Protein AF-0000000085154106 (afdb_homodimer)

InterPro domains:
  IPR003812 Fido domain [PF02661] (102-189)
  IPR003812 Fido domain [PS51459] (101-234)
  IPR036390 Winged helix DNA-binding domain superfamily [SSF46785] (268-349)
  IPR036597 Fido-like domain superfamily [G3DSA:1.10.3290.10] (14-247)
  IPR036597 Fido-like domain superfamily [SSF140931] (99-238)
  IPR049514 Filamentation induced by cAMP protein Fic-like, C-terminal domain [PF21247] (276-339)

Radius of gyration: 31.14 Å; Cα contacts (8 Å, |Δi|>4): 819; chains: 2; bounding box: 80×88×73 Å

Organism: Desulfotalea psychrophila (strain LSv54 / DSM 12343) (NCBI:txid177439)

Solvent-accessible surface area (backbone atoms only — not comparable to full-atom values): 39366 Å² total; per-residue (Å²): 124,84,74,71,76,68,87,49,65,60,92,44,44,65,46,52,45,42,46,24,51,39,25,16,49,48,19,57,60,45,89,62,56,63,68,56,46,54,46,31,52,72,49,83,40,25,43,55,42,45,41,14,53,37,49,70,72,67,44,81,69,46,60,67,52,48,44,33,47,75,70,65,65,58,77,66,82,75,54,84,53,51,46,41,48,51,26,42,51,55,46,60,72,49,45,88,77,54,52,75,48,36,61,65,48,53,52,49,51,52,46,42,49,69,46,38,69,70,90,63,80,85,66,88,66,85,72,72,67,64,44,69,55,82,55,63,60,48,47,49,48,49,46,49,52,25,52,44,62,68,69,56,78,55,48,56,73,55,47,22,41,50,48,27,51,49,39,53,70,60,47,62,40,66,67,60,32,67,55,50,18,52,51,48,25,35,49,43,34,23,74,75,41,50,68,41,65,70,50,44,56,48,40,57,44,57,77,38,39,69,58,50,51,48,31,46,51,50,14,60,74,69,64,29,43,37,61,32,41,43,52,51,47,51,50,50,40,53,47,51,61,67,52,37,76,80,55,64,68,77,69,65,72,74,75,77,72,79,74,72,76,73,79,76,73,84,70,74,76,83,66,75,78,62,49,70,48,30,52,53,42,49,62,59,40,42,104,44,75,40,37,66,67,57,42,28,60,69,69,71,49,84,52,59,65,57,43,44,59,57,23,46,45,54,22,41,72,71,47,29,31,39,63,73,41,67,92,45,73,81,43,90,79,36,29,33,30,61,28,77,59,22,48,54,47,48,54,57,54,67,73,97,124,83,74,70,78,68,86,48,63,60,92,44,46,65,47,52,45,41,47,25,51,38,27,18,50,48,19,58,57,45,88,61,56,62,70,56,46,54,47,32,54,72,49,83,40,25,43,55,44,45,42,14,53,37,49,70,70,67,44,82,69,47,61,66,53,48,43,33,46,75,70,63,64,58,78,65,81,75,54,87,51,51,46,41,49,52,26,41,51,55,46,61,74,48,46,87,77,56,50,74,49,36,61,65,49,50,52,49,50,52,47,43,48,70,46,39,70,70,90,61,80,86,66,86,67,85,73,70,67,63,42,69,56,80,54,63,59,50,48,49,50,49,45,49,49,25,52,44,61,69,68,56,79,55,48,57,75,56,48,23,43,50,49,27,51,49,39,54,70,60,47,61,40,66,68,60,33,67,55,50,18,53,51,48,24,35,48,43,34,25,73,76,40,51,68,41,65,72,51,45,58,48,42,57,45,57,78,37,39,69,59,51,51,49,30,47,50,51,13,62,74,69,62,30,44,37,60,32,40,43,52,50,47,51,49,50,39,54,46,50,62,68,53,36,76,81,53,64,68,78,68,65,70,74,74,76,70,78,74,71,77,72,80,77,70,83,68,74,74,84,66,77,80,63,50,71,47,30,53,54,42,50,60,57,40,42,103,43,76,39,37,67,68,57,44,28,59,71,69,69,48,85,51,60,66,58,43,45,59,55,24,47,45,52,21,43,73,71,49,27,31,41,62,71,41,68,92,45,74,80,43,90,80,35,28,32,30,60,29,76,60,22,48,52,47,47,54,58,53,69,74,99

Foldseek 3Di:
DLPQPDAFADDDPLLVVLVVLLVVLDVVLPADDLVVLLVCCLPVLVLVLLVLLVVLVVHPQDSVNLVCVVVVNDPDDPPPCVLLSVLSSVCLNCLLVADLLDPVSLVVSVCSNPVSDDPDDPPPDCPVQQFPPPLPVLSSVVNSLSVCLVPDDDDLLQNLLSQLLVLLVSCRHPDCSNSSSQSSSLSSVCVVGVLSSSFSLSNLCVVVVVVQVVLSVVCVVVVHNHSNSSVSSVSSSVRSVLCSVVRPDPDPDPDPDPPDPDDDDPPDLCLPPQDPLQLLLLLQLDPDWAFQVSSCVSSVHDDSVCCVRVYVVSNVVSVQKDWPCPVCVPDNPITIHGDPVSVVSNVVVVVD/DLPQPDAFADDDPLLVVLVVLLVVLDVVLPADDLVVLLVCCLPVLVLVLLVLLVVLVVHPQDSVNLVCVVVVNDDDDDPPCVLLSVLSSVCLNCLLVADLLDPVSLVVSVCSNPVSDDPDPPPPDCPPQQFPPPLPVLVSVVNSLSVCLVPDDDDLLQNLLSQLLVLLVSCRHPDCSNSSSQSSSLSSVCVVGVLSSSFSLSNLCVVVVVVQVVLSVVCVVVVHNHSNSSVSSVSSSVRSVVCSVVRPDPDPDPDPDPPPPDDDDPPDQPLPPQDPLQLLLLLQLDPDWAFQVSSCVSSVHDDSVCCVRVYVVSNVVSVQKDWPCPVCVPDNPITIHGDPVSVVSNVVVVVD

Nearest PDB structures (foldseek):
  4rgl-assembly1_A  TM=6.722E-01  e=2.378E-18  Oleidesulfovibrio alaskensis G20
  5jj7-assembly1_A  TM=6.819E-01  e=3.120E-04  Caenorhabditis elegans
  5jj6-assembly2_A  TM=6.959E-01  e=4.060E-04  Caenorhabditis elegans
  7znq-assembly1_y  TM=1.632E-01  e=3.415E+00  Stutzerimonas stutzeri ATCC 14405 = CCUG 16156
  4rgl-assembly1_A  TM=6.723E-01  e=1.417E-18  Oleidesulfovibrio alaskensis G20

Secondary structure (DSSP, 8-state):
------------HHHHHHHHHHHHHHHHH-PPPHHHHHHHHHTTTHHHHHHHHHHHTT----HHHHHHHHTT---SS--TTHHHHHHHHHHHHTGGGS-TT-HHHHHHHHHHHH----------S-------S-HHHHHHHHHHHHHHHHH--S-HHHHHHHHHHHHHHH--SSS-HHHHHHHHHHHHHHHH-GGGGG--HHHHHHHTHHHHHHHHHHHHHHT--HHHHHHHHHHHHHHHHHHGGGT------------------------TT--HHHHHHHHHHTTS-EEHHHHHHHHT---HHHIIIIIIHHHHHTTSEEES-TTSTT-TT-EEEE-HHHHHHHHHHHH-/------------HHHHHHHHHHHHHHHHH-PPPHHHHHHHHHTTTHHHHHHHHHHHTT----HHHHHHHHTT---SS--TTHHHHHHHHHHHHTGGGS-TT-HHHHHHHHHHHH----------S-------S-HHHHHHHHHHHHHHHHH--S-HHHHHHHHHHHHHHH--SSS-HHHHHHHHHHHHHHHH-GGGGG--HHHHHHHTHHHHHHHHHHHHHHT--HHHHHHHHHHHHHHHHHHGGGT----------------------S-TT--HHHHHHHHHHTTS-B-HHHHHHHHT---HHHIIIIIIHHHHHTTSEEES-TTSTT-TT--EEE-HHHHHHHHHHHH-

Sequence (704 aa):
MATVYSPSFEYSSVIIDLIASISEQIGLMGEIPESVVVDEIKTANRDRLVHSYLSVEKNSLTLEQVGAILEGNYISELPEGVKTLCSTVNMYDSFLGLSPSSQNDLLFVHNQLMQGRVPDKLTEGSTMMDISSPIDEVFASLRSLLLWLKGVDIHPLLASCLIHYELLCLKAFRKGNHNIAQLWQILILSKWRKTFALLPLSALLLDAESEYDERFWQAVNSGRATVFIEFILRTLLVGLKSIAPFFELPAPEPVPAVAEAEPSSPRAPVLSQIGEQVKILVRAVATDTSPSLELMKRLGLKHRPTFLYNYLRPALEAGVVEMIFPQTPRSRNQKYRLTASGRDLLEQMSVIMATVYSPSFEYSSVIIDLIASISEQIGLMGEIPESVVVDEIKTANRDRLVHSYLSVEKNSLTLEQVGAILEGNYISELPEGVKTLCSTVNMYDSFLGLSPSSQNDLLFVHNQLMQGRVPDKLTEGSTMMDISSPIDEVFASLRSLLLWLKGVDIHPLLASCLIHYELLCLKAFRKGNHNIAQLWQILILSKWRKTFALLPLSALLLDAESEYDERFWQAVNSGRATVFIEFILRTLLVGLKSIAPFFELPAPEPVPAVAEAEPSSPRAPVLSQIGEQVKILVRAVATDTSPSLELMKRLGLKHRPTFLYNYLRPALEAGVVEMIFPQTPRSRNQKYRLTASGRDLLEQMSVI

pLDDT: mean 78.11, std 20.2, range [24.61, 98.69]

Structure (mmCIF, N/CA/C/O backbone):
data_AF-0000000085154106-model_v1
#
loop_
_entity.id
_entity.type
_entity.pdbx_description
1 polymer 'Fido domain-containing protein'
#
loop_
_atom_site.group_PDB
_atom_site.id
_atom_site.type_symbol
_atom_site.label_atom_id
_atom_site.label_alt_id
_atom_site.label_comp_id
_atom_site.label_asym_id
_atom_site.label_entity_id
_atom_site.label_seq_id
_atom_site.pdbx_PDB_ins_code
_atom_site.Cartn_x
_atom_site.Cartn_y
_atom_site.Cartn_z
_atom_site.occupancy
_atom_site.B_iso_or_equiv
_atom_site.auth_seq_id
_atom_site.auth_comp_id
_atom_site.auth_asym_id
_atom_site.auth_atom_id
_atom_site.pdbx_PDB_model_num
ATOM 1 N N . MET A 1 1 ? -29.5 -16.484 -16.859 1 24.61 1 MET A N 1
ATOM 2 C CA . MET A 1 1 ? -28.938 -15.297 -16.219 1 24.61 1 MET A CA 1
ATOM 3 C C . MET A 1 1 ? -27.453 -15.492 -15.93 1 24.61 1 MET A C 1
ATOM 5 O O . MET A 1 1 ? -27.078 -16.453 -15.25 1 24.61 1 MET A O 1
ATOM 9 N N . ALA A 1 2 ? -26.594 -15.266 -16.766 1 34.31 2 ALA A N 1
ATOM 10 C CA . ALA A 1 2 ? -25.156 -15.516 -16.641 1 34.31 2 ALA A CA 1
ATOM 11 C C . ALA A 1 2 ? -24.641 -15.109 -15.266 1 34.31 2 ALA A C 1
ATOM 13 O O . ALA A 1 2 ? -24.859 -13.977 -14.828 1 34.31 2 ALA A O 1
ATOM 14 N N . THR A 1 3 ? -24.766 -15.906 -14.266 1 43.22 3 THR A N 1
ATOM 15 C CA . THR A 1 3 ? -24.438 -15.727 -12.859 1 43.22 3 THR A CA 1
ATOM 16 C C . THR A 1 3 ? -23.109 -14.969 -12.703 1 43.22 3 THR A C 1
ATOM 18 O O . THR A 1 3 ? -22.078 -15.422 -13.18 1 43.22 3 THR A O 1
ATOM 21 N N . VAL A 1 4 ? -23.266 -13.672 -12.789 1 48.91 4 VAL A N 1
ATOM 22 C CA . VAL A 1 4 ? -22.141 -12.75 -12.586 1 48.91 4 VAL A CA 1
ATOM 23 C C . VAL A 1 4 ? -21.297 -13.219 -11.406 1 48.91 4 VAL A C 1
ATOM 25 O O . VAL A 1 4 ? -21.812 -13.391 -10.297 1 48.91 4 VAL A O 1
ATOM 28 N N . TYR A 1 5 ? -20.281 -14.008 -11.789 1 58.31 5 TYR A N 1
ATOM 29 C CA . TYR A 1 5 ? -19.328 -14.406 -10.758 1 58.31 5 TYR A CA 1
ATOM 30 C C . TYR A 1 5 ? -18.984 -13.234 -9.852 1 58.31 5 TYR A C 1
ATOM 32 O O . TYR A 1 5 ? -18.703 -12.133 -10.328 1 58.31 5 TYR A O 1
ATOM 40 N N . SER A 1 6 ? -19.656 -13.25 -8.602 1 63.22 6 SER A N 1
ATOM 41 C CA . SER A 1 6 ? -19.234 -12.211 -7.66 1 63.22 6 SER A CA 1
ATOM 42 C C . SER A 1 6 ? -18.453 -12.805 -6.492 1 63.22 6 SER A C 1
ATOM 44 O O . SER A 1 6 ? -19.031 -13.438 -5.609 1 63.22 6 SER A O 1
ATOM 46 N N . PRO A 1 7 ? -17.062 -12.922 -6.711 1 65.12 7 PRO A N 1
ATOM 47 C CA . PRO A 1 7 ? -16.297 -13.461 -5.586 1 65.12 7 PRO A CA 1
ATOM 48 C C . PRO A 1 7 ? -16.641 -12.789 -4.262 1 65.12 7 PRO A C 1
ATOM 50 O O . PRO A 1 7 ? -16.938 -11.594 -4.234 1 65.12 7 PRO A O 1
ATOM 53 N N . SER A 1 8 ? -16.828 -13.711 -3.26 1 84.25 8 SER A N 1
ATOM 54 C CA . SER A 1 8 ? -17.266 -13.227 -1.955 1 84.25 8 SER A CA 1
ATOM 55 C C . SER A 1 8 ? -16.094 -13.125 -0.98 1 84.25 8 SER A C 1
ATOM 57 O O . SER A 1 8 ? -15.5 -14.141 -0.611 1 84.25 8 SER A O 1
ATOM 59 N N . PHE A 1 9 ? -15.695 -11.93 -0.743 1 89.88 9 PHE A N 1
ATOM 60 C CA . PHE A 1 9 ? -14.742 -11.68 0.329 1 89.88 9 PHE A CA 1
ATOM 61 C C . PHE A 1 9 ? -15.094 -10.398 1.08 1 89.88 9 PHE A C 1
ATOM 63 O O . PHE A 1 9 ? -15.945 -9.633 0.638 1 89.88 9 PHE A O 1
ATOM 70 N N . GLU A 1 10 ? -14.562 -10.367 2.311 1 90.62 10 GLU A N 1
ATOM 71 C CA . GLU A 1 10 ? -14.711 -9.156 3.111 1 90.62 10 GLU A CA 1
ATOM 72 C C . GLU A 1 10 ? -13.359 -8.516 3.393 1 90.62 10 GLU A C 1
ATOM 74 O O . GLU A 1 10 ? -12.391 -9.203 3.705 1 90.62 10 GLU A O 1
ATOM 79 N N . TYR A 1 11 ? -13.438 -7.23 3.184 1 90.12 11 TYR A N 1
ATOM 80 C CA . TYR A 1 11 ? -12.227 -6.508 3.562 1 90.12 11 TYR A CA 1
ATOM 81 C C . TYR A 1 11 ? -11.953 -6.645 5.055 1 90.12 11 TYR A C 1
ATOM 83 O O . TYR A 1 11 ? -12.891 -6.723 5.859 1 90.12 11 TYR A O 1
ATOM 91 N N . SER A 1 12 ? -10.688 -6.734 5.395 1 90.62 12 SER A N 1
ATOM 92 C CA . SER A 1 12 ? -10.242 -6.75 6.785 1 90.62 12 SER A CA 1
ATOM 93 C C . SER A 1 12 ? -9.039 -5.848 6.996 1 90.62 12 SER A C 1
ATOM 95 O O . SER A 1 12 ? -8.367 -5.457 6.031 1 90.62 12 SER A O 1
ATOM 97 N N . SER A 1 13 ? -8.805 -5.496 8.258 1 91.69 13 SER A N 1
ATOM 98 C CA . SER A 1 13 ? -7.629 -4.691 8.57 1 91.69 13 SER A CA 1
ATOM 99 C C . SER A 1 13 ? -6.344 -5.406 8.172 1 91.69 13 SER A C 1
ATOM 101 O O . SER A 1 13 ? -5.387 -4.77 7.73 1 91.69 13 SER A O 1
ATOM 103 N N . VAL A 1 14 ? -6.426 -6.703 8.312 1 95.31 14 VAL A N 1
ATOM 104 C CA . VAL A 1 14 ? -5.258 -7.5 7.957 1 95.31 14 VAL A CA 1
ATOM 105 C C . VAL A 1 14 ? -4.988 -7.383 6.457 1 95.31 14 VAL A C 1
ATOM 107 O O . VAL A 1 14 ? -3.848 -7.176 6.039 1 95.31 14 VAL A O 1
ATOM 110 N N . ILE A 1 15 ? -6.031 -7.504 5.656 1 96.69 15 ILE A N 1
ATOM 111 C CA . ILE A 1 15 ? -5.914 -7.414 4.203 1 96.69 15 ILE A CA 1
ATOM 112 C C . ILE A 1 15 ? -5.359 -6.047 3.816 1 96.69 15 ILE A C 1
ATOM 114 O O . ILE A 1 15 ? -4.438 -5.949 3.004 1 96.69 15 ILE A O 1
ATOM 118 N N . ILE A 1 16 ? -5.863 -5.02 4.434 1 95.56 16 ILE A N 1
ATOM 119 C CA . ILE A 1 16 ? -5.457 -3.654 4.109 1 95.56 16 ILE A CA 1
ATOM 120 C C . ILE A 1 16 ? -3.996 -3.445 4.508 1 95.56 16 ILE A C 1
ATOM 122 O O . ILE A 1 16 ? -3.215 -2.879 3.74 1 95.56 16 ILE A O 1
ATOM 126 N N . ASP A 1 17 ? -3.615 -3.895 5.66 1 96.19 17 ASP A N 1
ATOM 127 C CA . ASP A 1 17 ? -2.242 -3.766 6.137 1 96.19 17 ASP A CA 1
ATOM 128 C C . ASP A 1 17 ? -1.27 -4.508 5.223 1 96.19 17 ASP A C 1
ATOM 130 O O . ASP A 1 17 ? -0.165 -4.027 4.961 1 96.19 17 ASP A O 1
ATOM 134 N N . LEU A 1 18 ? -1.695 -5.637 4.781 1 97.88 18 LEU A N 1
ATOM 135 C CA . LEU A 1 18 ? -0.836 -6.441 3.92 1 97.88 18 LEU A CA 1
ATOM 136 C C . LEU A 1 18 ? -0.692 -5.805 2.543 1 97.88 18 LEU A C 1
ATOM 138 O O . LEU A 1 18 ? 0.4 -5.789 1.973 1 97.88 18 LEU A O 1
ATOM 142 N N . ILE A 1 19 ? -1.797 -5.32 2.008 1 97.69 19 ILE A N 1
ATOM 143 C CA . ILE A 1 19 ? -1.731 -4.621 0.727 1 97.69 19 ILE A CA 1
ATOM 144 C C . ILE A 1 19 ? -0.779 -3.434 0.834 1 97.69 19 ILE A C 1
ATOM 146 O O . ILE A 1 19 ? 0.043 -3.207 -0.057 1 97.69 19 ILE A O 1
ATOM 150 N N . ALA A 1 20 ? -0.911 -2.693 1.938 1 96.56 20 ALA A N 1
ATOM 151 C CA . ALA A 1 20 ? -0.025 -1.557 2.176 1 96.56 20 ALA A CA 1
ATOM 152 C C . ALA A 1 20 ? 1.429 -2.008 2.285 1 96.56 20 ALA A C 1
ATOM 154 O O . ALA A 1 20 ? 2.318 -1.408 1.679 1 96.56 20 ALA A O 1
ATOM 155 N N . SER A 1 21 ? 1.7 -3.037 3.006 1 96.62 21 SER A N 1
ATOM 156 C CA . SER A 1 21 ? 3.053 -3.537 3.227 1 96.62 21 SER A CA 1
ATOM 157 C C . SER A 1 21 ? 3.666 -4.059 1.932 1 96.62 21 SER A C 1
ATOM 159 O O . SER A 1 21 ? 4.852 -3.84 1.666 1 96.62 21 SER A O 1
ATOM 161 N N . ILE A 1 22 ? 2.895 -4.777 1.19 1 97.62 22 ILE A N 1
ATOM 162 C CA . ILE A 1 22 ? 3.359 -5.293 -0.093 1 97.62 22 ILE A CA 1
ATOM 163 C C . ILE A 1 22 ? 3.709 -4.133 -1.021 1 97.62 22 ILE A C 1
ATOM 165 O O . ILE A 1 22 ? 4.77 -4.133 -1.649 1 97.62 22 ILE A O 1
ATOM 169 N N . SER A 1 23 ? 2.803 -3.193 -1.068 1 96.06 23 SER A N 1
ATOM 170 C CA . SER A 1 23 ? 3.035 -2.029 -1.916 1 96.06 23 SER A CA 1
ATOM 171 C C . SER A 1 23 ? 4.277 -1.263 -1.476 1 96.06 23 SER A C 1
ATOM 173 O O . SER A 1 23 ? 5.043 -0.776 -2.311 1 96.06 23 SER A O 1
ATOM 175 N N . GLU A 1 24 ? 4.422 -1.124 -0.18 1 94.25 24 GLU A N 1
ATOM 176 C CA . GLU A 1 24 ? 5.625 -0.482 0.342 1 94.25 24 GLU A CA 1
ATOM 177 C C . GLU A 1 24 ? 6.879 -1.238 -0.081 1 94.25 24 GLU A C 1
ATOM 179 O O . GLU A 1 24 ? 7.883 -0.626 -0.457 1 94.25 24 GLU A O 1
ATOM 184 N N . GLN A 1 25 ? 6.855 -2.543 -0.013 1 94.19 25 GLN A N 1
ATOM 185 C CA . GLN A 1 25 ? 7.988 -3.371 -0.415 1 94.19 25 GLN A CA 1
ATOM 186 C C . GLN A 1 25 ? 8.305 -3.193 -1.897 1 94.19 25 GLN A C 1
ATOM 188 O O . GLN A 1 25 ? 9.469 -3.16 -2.291 1 94.19 25 GLN A O 1
ATOM 193 N N . ILE A 1 26 ? 7.293 -3.146 -2.713 1 93.38 26 ILE A N 1
ATOM 194 C CA . ILE A 1 26 ? 7.461 -2.895 -4.141 1 93.38 26 ILE A CA 1
ATOM 195 C C . ILE A 1 26 ? 8.172 -1.561 -4.348 1 93.38 26 ILE A C 1
ATOM 197 O O . ILE A 1 26 ? 9.102 -1.462 -5.156 1 93.38 26 ILE A O 1
ATOM 201 N N . GLY A 1 27 ? 7.715 -0.567 -3.604 1 89.56 27 GLY A N 1
ATOM 202 C CA . GLY A 1 27 ? 8.359 0.732 -3.676 1 89.56 27 GLY A CA 1
ATOM 203 C C . GLY A 1 27 ? 9.828 0.69 -3.285 1 89.56 27 GLY A C 1
ATOM 204 O O . GLY A 1 27 ? 10.672 1.273 -3.965 1 89.56 27 GLY A O 1
ATOM 205 N N . LEU A 1 28 ? 10.102 0.062 -2.254 1 87.12 28 LEU A N 1
ATOM 206 C CA . LEU A 1 28 ? 11.469 -0.072 -1.758 1 87.12 28 LEU A CA 1
ATOM 207 C C . LEU A 1 28 ? 12.367 -0.729 -2.803 1 87.12 28 LEU A C 1
ATOM 209 O O . LEU A 1 28 ? 13.539 -0.374 -2.934 1 87.12 28 LEU A O 1
ATOM 213 N N . MET A 1 29 ? 11.797 -1.697 -3.512 1 86 29 MET A N 1
ATOM 214 C CA . MET A 1 29 ? 12.547 -2.428 -4.527 1 86 29 MET A CA 1
ATOM 215 C C . MET A 1 29 ? 12.719 -1.586 -5.789 1 86 29 MET A C 1
ATOM 217 O O . MET A 1 29 ? 13.664 -1.788 -6.551 1 86 29 MET A O 1
ATOM 221 N N . GLY A 1 30 ? 11.82 -0.683 -5.977 1 81.12 30 GLY A N 1
ATOM 222 C CA . GLY A 1 30 ? 11.875 0.155 -7.164 1 81.12 30 GLY A CA 1
ATOM 223 C C . GLY A 1 30 ? 11.312 -0.521 -8.398 1 81.12 30 GLY A C 1
ATOM 224 O O . GLY A 1 30 ? 11.031 -1.721 -8.383 1 81.12 30 GLY A O 1
ATOM 225 N N . GLU A 1 31 ? 11.211 0.237 -9.43 1 78.19 31 GLU A N 1
ATOM 226 C CA . GLU A 1 31 ? 10.688 -0.307 -10.68 1 78.19 31 GLU A CA 1
ATOM 227 C C . GLU A 1 31 ? 11.766 -1.077 -11.438 1 78.19 31 GLU A C 1
ATOM 229 O O . GLU A 1 31 ? 12.859 -0.558 -11.68 1 78.19 31 GLU A O 1
ATOM 234 N N . ILE A 1 32 ? 11.453 -2.285 -11.688 1 79.62 32 ILE A N 1
ATOM 235 C CA . ILE A 1 32 ? 12.375 -3.117 -12.453 1 79.62 32 ILE A CA 1
ATOM 236 C C . ILE A 1 32 ? 11.93 -3.174 -13.914 1 79.62 32 ILE A C 1
ATOM 238 O O . ILE A 1 32 ? 10.781 -3.529 -14.211 1 79.62 32 ILE A O 1
ATOM 242 N N . PRO A 1 33 ? 12.844 -2.846 -14.781 1 82 33 PRO A N 1
ATOM 243 C CA . PRO A 1 33 ? 12.469 -2.893 -16.188 1 82 33 PRO A CA 1
ATOM 244 C C . PRO A 1 33 ? 12.133 -4.305 -16.672 1 82 33 PRO A C 1
ATOM 246 O O . PRO A 1 33 ? 12.688 -5.281 -16.156 1 82 33 PRO A O 1
ATOM 249 N N . GLU A 1 34 ? 11.289 -4.348 -17.609 1 86.25 34 GLU A N 1
ATOM 250 C CA . GLU A 1 34 ? 10.836 -5.625 -18.156 1 86.25 34 GLU A CA 1
ATOM 251 C C . GLU A 1 34 ? 12.008 -6.43 -18.719 1 86.25 34 GLU A C 1
ATOM 253 O O . GLU A 1 34 ? 12.047 -7.656 -18.594 1 86.25 34 GLU A O 1
ATOM 258 N N . SER A 1 35 ? 12.867 -5.727 -19.344 1 83.88 35 SER A N 1
ATOM 259 C CA . SER A 1 35 ? 14.008 -6.406 -19.938 1 83.88 35 SER A CA 1
ATOM 260 C C . SER A 1 35 ? 14.844 -7.129 -18.891 1 83.88 35 SER A C 1
ATOM 262 O O . SER A 1 35 ? 15.336 -8.234 -19.125 1 83.88 35 SER A O 1
ATOM 264 N N . VAL A 1 36 ? 14.953 -6.539 -17.812 1 82.5 36 VAL A N 1
ATOM 265 C CA . VAL A 1 36 ? 15.711 -7.141 -16.719 1 82.5 36 VAL A CA 1
ATOM 266 C C . VAL A 1 36 ? 14.961 -8.352 -16.188 1 82.5 36 VAL A C 1
ATOM 268 O O . VAL A 1 36 ? 15.562 -9.391 -15.906 1 82.5 36 VAL A O 1
ATOM 271 N N . VAL A 1 37 ? 13.703 -8.211 -16.078 1 87.31 37 VAL A N 1
ATOM 272 C CA . VAL A 1 37 ? 12.875 -9.305 -15.57 1 87.31 37 VAL A CA 1
ATOM 273 C C . VAL A 1 37 ? 12.945 -10.492 -16.516 1 87.31 37 VAL A C 1
ATOM 275 O O . VAL A 1 37 ? 13.086 -11.641 -16.078 1 87.31 37 VAL A O 1
ATOM 278 N N . VAL A 1 38 ? 12.82 -10.188 -17.797 1 85.19 38 VAL A N 1
ATOM 279 C CA . VAL A 1 38 ? 12.891 -11.242 -18.797 1 85.19 38 VAL A CA 1
ATOM 280 C C . VAL A 1 38 ? 14.234 -11.961 -18.703 1 85.19 38 VAL A C 1
ATOM 282 O O . VAL A 1 38 ? 14.297 -13.188 -18.766 1 85.19 38 VAL A O 1
ATOM 285 N N . ASP A 1 39 ? 15.234 -11.203 -18.516 1 83.88 39 ASP A N 1
ATOM 286 C CA . ASP A 1 39 ? 16.578 -11.773 -18.406 1 83.88 39 ASP A CA 1
ATOM 287 C C . ASP A 1 39 ? 16.703 -12.625 -17.156 1 83.88 39 ASP A C 1
ATOM 289 O O . ASP A 1 39 ? 17.328 -13.695 -17.188 1 83.88 39 ASP A O 1
ATOM 293 N N . GLU A 1 40 ? 16.156 -12.164 -16.125 1 83.88 40 GLU A N 1
ATOM 294 C CA . GLU A 1 40 ? 16.25 -12.891 -14.867 1 83.88 40 GLU A CA 1
ATOM 295 C C . GLU A 1 40 ? 15.477 -14.203 -14.938 1 83.88 40 GLU A C 1
ATOM 297 O O . GLU A 1 40 ? 15.914 -15.211 -14.375 1 83.88 40 GLU A O 1
ATOM 302 N N . ILE A 1 41 ? 14.359 -14.164 -15.578 1 86.06 41 ILE A N 1
ATOM 303 C CA . ILE A 1 41 ? 13.539 -15.359 -15.727 1 86.06 41 ILE A CA 1
ATOM 304 C C . ILE A 1 41 ? 14.305 -16.422 -16.531 1 86.06 41 ILE A C 1
ATOM 306 O O . ILE A 1 41 ? 14.195 -17.609 -16.25 1 86.06 41 ILE A O 1
ATOM 310 N N . LYS A 1 42 ? 15.156 -15.898 -17.406 1 82.38 42 LYS A N 1
ATOM 311 C CA . LYS A 1 42 ? 15.82 -16.797 -18.344 1 82.38 42 LYS A CA 1
ATOM 312 C C . LYS A 1 42 ? 17.203 -17.188 -17.828 1 82.38 42 LYS A C 1
ATOM 314 O O . LYS A 1 42 ? 17.828 -18.125 -18.344 1 82.38 42 LYS A O 1
ATOM 319 N N . THR A 1 43 ? 17.641 -16.531 -16.797 1 82 43 THR A N 1
ATOM 320 C CA . THR A 1 43 ? 19.016 -16.75 -16.406 1 82 43 THR A CA 1
ATOM 321 C C . THR A 1 43 ? 19.109 -17.062 -14.914 1 82 43 THR A C 1
ATOM 323 O O . THR A 1 43 ? 18.922 -18.203 -14.5 1 82 43 THR A O 1
ATOM 326 N N . ALA A 1 44 ? 19.219 -15.945 -14.086 1 69.38 44 ALA A N 1
ATOM 327 C CA . ALA A 1 44 ? 19.562 -16.094 -12.68 1 69.38 44 ALA A CA 1
ATOM 328 C C . ALA A 1 44 ? 18.422 -16.734 -11.898 1 69.38 44 ALA A C 1
ATOM 330 O O . ALA A 1 44 ? 18.656 -17.531 -10.984 1 69.38 44 ALA A O 1
ATOM 331 N N . ASN A 1 45 ? 17.297 -16.453 -12.359 1 81.25 45 ASN A N 1
ATOM 332 C CA . ASN A 1 45 ? 16.156 -16.906 -11.57 1 81.25 45 ASN A CA 1
ATOM 333 C C . ASN A 1 45 ? 15.492 -18.125 -12.219 1 81.25 45 ASN A C 1
ATOM 335 O O . ASN A 1 45 ? 14.555 -18.688 -11.656 1 81.25 45 ASN A O 1
ATOM 339 N N . ARG A 1 46 ? 15.945 -18.484 -13.312 1 83.06 46 ARG A N 1
ATOM 340 C CA . ARG A 1 46 ? 15.32 -19.531 -14.109 1 83.06 46 ARG A CA 1
ATOM 341 C C . ARG A 1 46 ? 15.227 -20.828 -13.312 1 83.06 46 ARG A C 1
ATOM 343 O O . ARG A 1 46 ? 14.148 -21.422 -13.195 1 83.06 46 ARG A O 1
ATOM 350 N N . ASP A 1 47 ? 16.359 -21.25 -12.75 1 83.94 47 ASP A N 1
ATOM 351 C CA . ASP A 1 47 ? 16.406 -22.531 -12.07 1 83.94 47 ASP A CA 1
ATOM 352 C C . ASP A 1 47 ? 15.477 -22.547 -10.852 1 83.94 47 ASP A C 1
ATOM 354 O O . ASP A 1 47 ? 14.797 -23.547 -10.602 1 83.94 47 ASP A O 1
ATOM 358 N N . ARG A 1 48 ? 15.477 -21.469 -10.234 1 85.94 48 ARG A N 1
ATOM 359 C CA . ARG A 1 48 ? 14.648 -21.359 -9.031 1 85.94 48 ARG A CA 1
ATOM 360 C C . ARG A 1 48 ? 13.164 -21.391 -9.383 1 85.94 48 ARG A C 1
ATOM 362 O O . ARG A 1 48 ? 12.375 -22.047 -8.695 1 85.94 48 ARG A O 1
ATOM 369 N N . LEU A 1 49 ? 12.789 -20.672 -10.359 1 89.06 49 LEU A N 1
ATOM 370 C CA . LEU A 1 49 ? 11.391 -20.625 -10.789 1 89.06 49 LEU A CA 1
ATOM 371 C C . LEU A 1 49 ? 10.93 -22 -11.281 1 89.06 49 LEU A C 1
ATOM 373 O O . LEU A 1 49 ? 9.852 -22.453 -10.922 1 89.06 49 LEU A O 1
ATOM 377 N N . VAL A 1 50 ? 11.766 -22.578 -12.07 1 88.44 50 VAL A N 1
ATOM 378 C CA . VAL A 1 50 ? 11.438 -23.891 -12.625 1 88.44 50 VAL A CA 1
ATOM 379 C C . VAL A 1 50 ? 11.344 -24.922 -11.5 1 88.44 50 VAL A C 1
ATOM 381 O O . VAL A 1 50 ? 10.398 -25.703 -11.453 1 88.44 50 VAL A O 1
ATOM 384 N N . HIS A 1 51 ? 12.305 -24.922 -10.664 1 87.56 51 HIS A N 1
ATOM 385 C CA . HIS A 1 51 ? 12.297 -25.844 -9.523 1 87.56 51 HIS A CA 1
ATOM 386 C C . HIS A 1 51 ? 11.07 -25.609 -8.648 1 87.56 51 HIS A C 1
ATOM 388 O O . HIS A 1 51 ? 10.477 -26.562 -8.141 1 87.56 51 HIS A O 1
ATOM 394 N N . SER A 1 52 ? 10.773 -24.375 -8.422 1 87 52 SER A N 1
ATOM 395 C CA . SER A 1 52 ? 9.586 -24.031 -7.645 1 87 52 SER A CA 1
ATOM 396 C C . SER A 1 52 ? 8.336 -24.656 -8.242 1 87 52 SER A C 1
ATOM 398 O O . SER A 1 52 ? 7.531 -25.25 -7.523 1 87 52 SER A O 1
ATOM 400 N N . TYR A 1 53 ? 8.219 -24.531 -9.477 1 86.75 53 TYR A N 1
ATOM 401 C CA . TYR A 1 53 ? 7.066 -25.109 -10.148 1 86.75 53 TYR A CA 1
ATOM 402 C C . TYR A 1 53 ? 7.062 -26.625 -10.008 1 86.75 53 TYR A C 1
ATOM 404 O O . TYR A 1 53 ? 6.02 -27.234 -9.734 1 86.75 53 TYR A O 1
ATOM 412 N N . LEU A 1 54 ? 8.195 -27.234 -10.227 1 85.12 54 LEU A N 1
ATOM 413 C CA . LEU A 1 54 ? 8.312 -28.688 -10.203 1 85.12 54 LEU A CA 1
ATOM 414 C C . LEU A 1 54 ? 8.023 -29.234 -8.812 1 85.12 54 LEU A C 1
ATOM 416 O O . LEU A 1 54 ? 7.562 -30.359 -8.672 1 85.12 54 LEU A O 1
ATOM 420 N N . SER A 1 55 ? 8.25 -28.453 -7.863 1 79.44 55 SER A N 1
ATOM 421 C CA . SER A 1 55 ? 8.039 -28.891 -6.488 1 79.44 55 SER A CA 1
ATOM 422 C C . SER A 1 55 ? 6.559 -29.156 -6.215 1 79.44 55 SER A C 1
ATOM 424 O O . SER A 1 55 ? 6.215 -30.047 -5.438 1 79.44 55 SER A O 1
ATOM 426 N N . VAL A 1 56 ? 5.758 -28.438 -6.812 1 80.62 56 VAL A N 1
ATOM 427 C CA . VAL A 1 56 ? 4.32 -28.609 -6.625 1 80.62 56 VAL A CA 1
ATOM 428 C C . VAL A 1 56 ? 3.865 -29.922 -7.254 1 80.62 56 VAL A C 1
ATOM 430 O O . VAL A 1 56 ? 2.928 -30.547 -6.77 1 80.62 56 VAL A O 1
ATOM 433 N N . GLU A 1 57 ? 4.539 -30.312 -8.312 1 75.62 57 GLU A N 1
ATOM 434 C CA . GLU A 1 57 ? 4.207 -31.547 -9.008 1 75.62 57 GLU A CA 1
ATOM 435 C C . GLU A 1 57 ? 4.848 -32.75 -8.32 1 75.62 57 GLU A C 1
ATOM 437 O O . GLU A 1 57 ? 4.688 -33.875 -8.773 1 75.62 57 GLU A O 1
ATOM 442 N N . LYS A 1 58 ? 5.473 -32.469 -7.18 1 72.94 58 LYS A N 1
ATOM 443 C CA . LYS A 1 58 ? 6.156 -33.5 -6.41 1 72.94 58 LYS A CA 1
ATOM 444 C C . LYS A 1 58 ? 7.238 -34.188 -7.246 1 72.94 58 LYS A C 1
ATOM 446 O O . LYS A 1 58 ? 7.355 -35.406 -7.234 1 72.94 58 LYS A O 1
ATOM 451 N N . ASN A 1 59 ? 7.793 -33.312 -8.133 1 76 59 ASN A N 1
ATOM 452 C CA . ASN A 1 59 ? 8.961 -33.75 -8.875 1 76 59 ASN A CA 1
ATOM 453 C C . ASN A 1 59 ? 10.188 -33.875 -7.977 1 76 59 ASN A C 1
ATOM 455 O O . ASN A 1 59 ? 10.391 -33.031 -7.09 1 76 59 ASN A O 1
ATOM 459 N N . SER A 1 60 ? 10.93 -34.938 -8.188 1 76.38 60 SER A N 1
ATOM 460 C CA . SER A 1 60 ? 12.008 -35.25 -7.277 1 76.38 60 SER A CA 1
ATOM 461 C C . SER A 1 60 ? 13.305 -34.562 -7.664 1 76.38 60 SER A C 1
ATOM 463 O O . SER A 1 60 ? 14.312 -34.688 -6.969 1 76.38 60 SER A O 1
ATOM 465 N N . LEU A 1 61 ? 13.258 -33.844 -8.703 1 81.44 61 LEU A N 1
ATOM 466 C CA . LEU A 1 61 ? 14.484 -33.188 -9.133 1 81.44 61 LEU A CA 1
ATOM 467 C C . LEU A 1 61 ? 14.898 -32.094 -8.148 1 81.44 61 LEU A C 1
ATOM 469 O O . LEU A 1 61 ? 14.062 -31.297 -7.723 1 81.44 61 LEU A O 1
ATOM 473 N N . THR A 1 62 ? 16.141 -32.062 -7.711 1 83 62 THR A N 1
ATOM 474 C CA . THR A 1 62 ? 16.688 -31.016 -6.844 1 83 62 THR A CA 1
ATOM 475 C C . THR A 1 62 ? 17.031 -29.766 -7.645 1 83 62 THR A C 1
ATOM 477 O O . THR A 1 62 ? 17.062 -29.797 -8.875 1 83 62 THR A O 1
ATOM 480 N N . LEU A 1 63 ? 17.188 -28.719 -6.977 1 85.56 63 LEU A N 1
ATOM 481 C CA . LEU A 1 63 ? 17.562 -27.469 -7.625 1 85.56 63 LEU A CA 1
ATOM 482 C C . LEU A 1 63 ? 18.859 -27.625 -8.414 1 85.56 63 LEU A C 1
ATOM 484 O O . LEU A 1 63 ? 19 -27.078 -9.508 1 85.56 63 LEU A O 1
ATOM 488 N N . GLU A 1 64 ? 19.766 -28.375 -7.855 1 81.44 64 GLU A N 1
ATOM 489 C CA . GLU A 1 64 ? 21.031 -28.625 -8.516 1 81.44 64 GLU A CA 1
ATOM 490 C C . GLU A 1 64 ? 20.844 -29.406 -9.805 1 81.44 64 GLU A C 1
ATOM 492 O O . GLU A 1 64 ? 21.5 -29.125 -10.812 1 81.44 64 GLU A O 1
ATOM 497 N N . GLN A 1 65 ? 20 -30.375 -9.734 1 82.31 65 GLN A N 1
ATOM 498 C CA . GLN A 1 65 ? 19.719 -31.172 -10.914 1 82.31 65 GLN A CA 1
ATOM 499 C C . GLN A 1 65 ? 19.062 -30.344 -12.008 1 82.31 65 GLN A C 1
ATOM 501 O O . GLN A 1 65 ? 19.375 -30.5 -13.195 1 82.31 65 GLN A O 1
ATOM 506 N N . VAL A 1 66 ? 18.141 -29.5 -11.602 1 85.69 66 VAL A N 1
ATOM 507 C CA . VAL A 1 66 ? 17.469 -28.609 -12.547 1 85.69 66 VAL A CA 1
ATOM 508 C C . VAL A 1 66 ? 18.5 -27.734 -13.258 1 85.69 66 VAL A C 1
ATOM 510 O O . VAL A 1 66 ? 18.484 -27.625 -14.484 1 85.69 66 VAL A O 1
ATOM 513 N N . GLY A 1 67 ? 19.391 -27.156 -12.508 1 84.12 67 GLY A N 1
ATOM 514 C CA . GLY A 1 67 ? 20.438 -26.328 -13.086 1 84.12 67 GLY A CA 1
ATOM 515 C C . GLY A 1 67 ? 21.344 -27.094 -14.047 1 84.12 67 GLY A C 1
ATOM 516 O O . GLY A 1 67 ? 21.656 -26.594 -15.125 1 84.12 67 GLY A O 1
ATOM 517 N N . ALA A 1 68 ? 21.688 -28.266 -13.664 1 80.25 68 ALA A N 1
ATOM 518 C CA . ALA A 1 68 ? 22.562 -29.109 -14.469 1 80.25 68 ALA A CA 1
ATOM 519 C C . ALA A 1 68 ? 21.906 -29.469 -15.797 1 80.25 68 ALA A C 1
ATOM 521 O O . ALA A 1 68 ? 22.547 -29.453 -16.844 1 80.25 68 ALA A O 1
ATOM 522 N N . ILE A 1 69 ? 20.672 -29.828 -15.688 1 79.44 69 ILE A N 1
ATOM 523 C CA . ILE A 1 69 ? 19.922 -30.219 -16.875 1 79.44 69 ILE A CA 1
ATOM 524 C C . ILE A 1 69 ? 19.797 -29.031 -17.828 1 79.44 69 ILE A C 1
ATOM 526 O O . ILE A 1 69 ? 19.984 -29.172 -19.047 1 79.44 69 ILE A O 1
ATOM 530 N N . LEU A 1 70 ? 19.531 -27.906 -17.344 1 82.62 70 LEU A N 1
ATOM 531 C CA . LEU A 1 70 ? 19.312 -26.719 -18.156 1 82.62 70 LEU A CA 1
ATOM 532 C C . LEU A 1 70 ? 20.625 -26.234 -18.766 1 82.62 70 LEU A C 1
ATOM 534 O O . LEU A 1 70 ? 20.625 -25.609 -19.828 1 82.62 70 LEU A O 1
ATOM 538 N N . GLU A 1 71 ? 21.703 -26.531 -18.078 1 78.81 71 GLU A N 1
ATOM 539 C CA . GLU A 1 71 ? 23.016 -26.188 -18.625 1 78.81 71 GLU A CA 1
ATOM 540 C C . GLU A 1 71 ? 23.516 -27.25 -19.609 1 78.81 71 GLU A C 1
ATOM 542 O O . GLU A 1 71 ? 24.531 -27.062 -20.281 1 78.81 71 GLU A O 1
ATOM 547 N N . GLY A 1 72 ? 22.766 -28.266 -19.766 1 74.19 72 GLY A N 1
ATOM 548 C CA . GLY A 1 72 ? 23.125 -29.328 -20.703 1 74.19 72 GLY A CA 1
ATOM 549 C C . GLY A 1 72 ? 24.109 -30.328 -20.125 1 74.19 72 GLY A C 1
ATOM 550 O O . GLY A 1 72 ? 24.719 -31.109 -20.859 1 74.19 72 GLY A O 1
ATOM 551 N N . ASN A 1 73 ? 24.391 -30.234 -18.906 1 65.38 73 ASN A N 1
ATOM 552 C CA . ASN A 1 73 ? 25.406 -31.078 -18.281 1 65.38 73 ASN A CA 1
ATOM 553 C C . ASN A 1 73 ? 24.828 -32.406 -17.781 1 65.38 73 ASN A C 1
ATOM 555 O O . ASN A 1 73 ? 25.516 -33.156 -17.078 1 65.38 73 ASN A O 1
ATOM 559 N N . TYR A 1 74 ? 23.609 -32.594 -18 1 59.62 74 TYR A N 1
ATOM 560 C CA . TYR A 1 74 ? 23.094 -33.812 -17.391 1 59.62 74 TYR A CA 1
ATOM 561 C C . TYR A 1 74 ? 23.266 -35 -18.328 1 59.62 74 TYR A C 1
ATOM 563 O O . TYR A 1 74 ? 22.859 -34.938 -19.5 1 59.62 74 TYR A O 1
ATOM 571 N N . ILE A 1 75 ? 24.203 -35.781 -18.031 1 52.97 75 ILE A N 1
ATOM 572 C CA . ILE A 1 75 ? 24.688 -36.938 -18.797 1 52.97 75 ILE A CA 1
ATOM 573 C C . ILE A 1 75 ? 23.75 -38.125 -18.562 1 52.97 75 ILE A C 1
ATOM 575 O O . ILE A 1 75 ? 23.609 -39 -19.438 1 52.97 75 ILE A O 1
ATOM 579 N N . SER A 1 76 ? 23.312 -38.375 -17.359 1 54.38 76 SER A N 1
ATOM 580 C CA . SER A 1 76 ? 22.719 -39.688 -17.156 1 54.38 76 SER A CA 1
ATOM 581 C C . SER A 1 76 ? 21.266 -39.719 -17.609 1 54.38 76 SER A C 1
ATOM 583 O O . SER A 1 76 ? 20.719 -38.688 -18.016 1 54.38 76 SER A O 1
ATOM 585 N N . GLU A 1 77 ? 20.609 -40.938 -17.531 1 54.28 77 GLU A N 1
ATOM 586 C CA . GLU A 1 77 ? 19.203 -41.219 -17.844 1 54.28 77 GLU A CA 1
ATOM 587 C C . GLU A 1 77 ? 18.281 -40.125 -17.312 1 54.28 77 GLU A C 1
ATOM 589 O O . GLU A 1 77 ? 18.359 -39.75 -16.125 1 54.28 77 GLU A O 1
ATOM 594 N N . LEU A 1 78 ? 17.859 -39.406 -18.25 1 58.31 78 LEU A N 1
ATOM 595 C CA . LEU A 1 78 ? 16.969 -38.312 -17.922 1 58.31 78 LEU A CA 1
ATOM 596 C C . LEU A 1 78 ? 15.953 -38.719 -16.859 1 58.31 78 LEU A C 1
ATOM 598 O O . LEU A 1 78 ? 15.172 -39.656 -17.062 1 58.31 78 LEU A O 1
ATOM 602 N N . PRO A 1 79 ? 16.234 -38.219 -15.648 1 62.84 79 PRO A N 1
ATOM 603 C CA . PRO A 1 79 ? 15.281 -38.562 -14.594 1 62.84 79 PRO A CA 1
ATOM 604 C C . PRO A 1 79 ? 13.836 -38.281 -14.984 1 62.84 79 PRO A C 1
ATOM 606 O O . PRO A 1 79 ? 13.594 -37.562 -15.977 1 62.84 79 PRO A O 1
ATOM 609 N N . GLU A 1 80 ? 13 -39.031 -14.391 1 69.81 80 GLU A N 1
ATOM 610 C CA . GLU A 1 80 ? 11.578 -38.75 -14.523 1 69.81 80 GLU A CA 1
ATOM 611 C C . GLU A 1 80 ? 11.289 -37.281 -14.25 1 69.81 80 GLU A C 1
ATOM 613 O O . GLU A 1 80 ? 11.891 -36.688 -13.367 1 69.81 80 GLU A O 1
ATOM 618 N N . GLY A 1 81 ? 10.758 -36.594 -15.156 1 76.5 81 GLY A N 1
ATOM 619 C CA . GLY A 1 81 ? 10.352 -35.219 -14.883 1 76.5 81 GLY A CA 1
ATOM 620 C C . GLY A 1 81 ? 10.992 -34.219 -15.805 1 76.5 81 GLY A C 1
ATOM 621 O O . GLY A 1 81 ? 10.617 -33.031 -15.812 1 76.5 81 GLY A O 1
ATOM 622 N N . VAL A 1 82 ? 12.008 -34.688 -16.562 1 77.44 82 VAL A N 1
ATOM 623 C CA . VAL A 1 82 ? 12.734 -33.781 -17.453 1 77.44 82 VAL A CA 1
ATOM 624 C C . VAL A 1 82 ? 11.773 -33.156 -18.469 1 77.44 82 VAL A C 1
ATOM 626 O O . VAL A 1 82 ? 11.93 -32 -18.859 1 77.44 82 VAL A O 1
ATOM 629 N N . LYS A 1 83 ? 10.828 -34 -18.828 1 78.12 83 LYS A N 1
ATOM 630 C CA . LYS A 1 83 ? 9.852 -33.469 -19.781 1 78.12 83 LYS A CA 1
ATOM 631 C C . LYS A 1 83 ? 9.094 -32.281 -19.172 1 78.12 83 LYS A C 1
ATOM 633 O O . LYS A 1 83 ? 8.906 -31.266 -19.828 1 78.12 83 LYS A O 1
ATOM 638 N N . THR A 1 84 ? 8.688 -32.531 -17.938 1 81.94 84 THR A N 1
ATOM 639 C CA . THR A 1 84 ? 7.98 -31.484 -17.234 1 81.94 84 THR A CA 1
ATOM 640 C C . THR A 1 84 ? 8.891 -30.266 -17.047 1 81.94 84 THR A C 1
ATOM 642 O O . THR A 1 84 ? 8.43 -29.125 -17.125 1 81.94 84 THR A O 1
ATOM 645 N N . LEU A 1 85 ? 10.117 -30.531 -16.781 1 85.5 85 LEU A N 1
ATOM 646 C CA . LEU A 1 85 ? 11.094 -29.469 -16.625 1 85.5 85 LEU A CA 1
ATOM 647 C C . LEU A 1 85 ? 11.195 -28.625 -17.906 1 85.5 85 LEU A C 1
ATOM 649 O O . LEU A 1 85 ? 11.133 -27.391 -17.844 1 85.5 85 LEU A O 1
ATOM 653 N N . CYS A 1 86 ? 11.336 -29.281 -19.016 1 82.75 86 CYS A N 1
ATOM 654 C CA . CYS A 1 86 ? 11.469 -28.578 -20.297 1 82.75 86 CYS A CA 1
ATOM 655 C C . CYS A 1 86 ? 10.203 -27.781 -20.609 1 82.75 86 CYS A C 1
ATOM 657 O O . CYS A 1 86 ? 10.281 -26.656 -21.094 1 82.75 86 CYS A O 1
ATOM 659 N N . SER A 1 87 ? 9.086 -28.453 -20.359 1 84.88 87 SER A N 1
ATOM 660 C CA . SER A 1 87 ? 7.816 -27.766 -20.578 1 84.88 87 SER A CA 1
ATOM 661 C C . SER A 1 87 ? 7.711 -26.516 -19.703 1 84.88 87 SER A C 1
ATOM 663 O O . SER A 1 87 ? 7.164 -25.5 -20.141 1 84.88 87 SER A O 1
ATOM 665 N N . THR A 1 88 ? 8.156 -26.625 -18.484 1 88.81 88 THR A N 1
ATOM 666 C CA . THR A 1 88 ? 8.133 -25.5 -17.562 1 88.81 88 THR A CA 1
ATOM 667 C C . THR A 1 88 ? 9.023 -24.359 -18.062 1 88.81 88 THR A C 1
ATOM 669 O O . THR A 1 88 ? 8.648 -23.203 -17.969 1 88.81 88 THR A O 1
ATOM 672 N N . VAL A 1 89 ? 10.172 -24.703 -18.516 1 87.12 89 VAL A N 1
ATOM 673 C CA . VAL A 1 89 ? 11.086 -23.703 -19.062 1 87.12 89 VAL A CA 1
ATOM 674 C C . VAL A 1 89 ? 10.438 -22.984 -20.234 1 87.12 89 VAL A C 1
ATOM 676 O O . VAL A 1 89 ? 10.492 -21.75 -20.328 1 87.12 89 VAL A O 1
ATOM 679 N N . ASN A 1 90 ? 9.867 -23.75 -21.141 1 85.12 90 ASN A N 1
ATOM 680 C CA . ASN A 1 90 ? 9.195 -23.188 -22.297 1 85.12 90 ASN A CA 1
ATOM 681 C C . ASN A 1 90 ? 8.039 -22.266 -21.891 1 85.12 90 ASN A C 1
ATOM 683 O O . ASN A 1 90 ? 7.801 -21.25 -22.547 1 85.12 90 ASN A O 1
ATOM 687 N N . MET A 1 91 ? 7.363 -22.719 -20.906 1 89.5 91 MET A N 1
ATOM 688 C CA . MET A 1 91 ? 6.262 -21.906 -20.406 1 89.5 91 MET A CA 1
ATOM 689 C C . MET A 1 91 ? 6.77 -20.547 -19.922 1 89.5 91 MET A C 1
ATOM 691 O O . MET A 1 91 ? 6.215 -19.516 -20.281 1 89.5 91 MET A O 1
ATOM 695 N N . TYR A 1 92 ? 7.832 -20.5 -19.125 1 89.19 92 TYR A N 1
ATOM 696 C CA . TYR A 1 92 ? 8.352 -19.25 -18.578 1 89.19 92 TYR A CA 1
ATOM 697 C C . TYR A 1 92 ? 8.891 -18.344 -19.672 1 89.19 92 TYR A C 1
ATOM 699 O O . TYR A 1 92 ? 8.844 -17.109 -19.547 1 89.19 92 TYR A O 1
ATOM 707 N N . ASP A 1 93 ? 9.297 -18.953 -20.812 1 85.44 93 ASP A N 1
ATOM 708 C CA . ASP A 1 93 ? 9.797 -18.172 -21.953 1 85.44 93 ASP A CA 1
ATOM 709 C C . ASP A 1 93 ? 8.695 -17.312 -22.547 1 85.44 93 ASP A C 1
ATOM 711 O O . ASP A 1 93 ? 8.969 -16.219 -23.062 1 85.44 93 ASP A O 1
ATOM 715 N N . SER A 1 94 ? 7.547 -17.781 -22.469 1 87.06 94 SER A N 1
ATOM 716 C CA . SER A 1 94 ? 6.434 -17.062 -23.062 1 87.06 94 SER A CA 1
ATOM 717 C C . SER A 1 94 ? 5.516 -16.469 -22 1 87.06 94 SER A C 1
ATOM 719 O O . SER A 1 94 ? 4.422 -15.992 -22.312 1 87.06 94 SER A O 1
ATOM 721 N N . PHE A 1 95 ? 5.918 -16.531 -20.844 1 91.69 95 PHE A N 1
ATOM 722 C CA . PHE A 1 95 ? 5.07 -16.266 -19.688 1 91.69 95 PHE A CA 1
ATOM 723 C C . PHE A 1 95 ? 4.543 -14.836 -19.703 1 91.69 95 PHE A C 1
ATOM 725 O O . PHE A 1 95 ? 3.338 -14.609 -19.578 1 91.69 95 PHE A O 1
ATOM 732 N N . LEU A 1 96 ? 5.406 -13.844 -19.922 1 91.62 96 LEU A N 1
ATOM 733 C CA . LEU A 1 96 ? 5.047 -12.43 -19.828 1 91.62 96 LEU A CA 1
ATOM 734 C C . LEU A 1 96 ? 4.18 -12.023 -21.016 1 91.62 96 LEU A C 1
ATOM 736 O O . LEU A 1 96 ? 3.52 -10.984 -20.984 1 91.62 96 LEU A O 1
ATOM 740 N N . GLY A 1 97 ? 4.164 -12.812 -22.078 1 92.12 97 GLY A N 1
ATOM 741 C CA . GLY A 1 97 ? 3.355 -12.508 -23.25 1 92.12 97 GLY A CA 1
ATOM 742 C C . GLY A 1 97 ? 1.933 -13.023 -23.141 1 92.12 97 GLY A C 1
ATOM 743 O O . GLY A 1 97 ? 1.071 -12.648 -23.953 1 92.12 97 GLY A O 1
ATOM 744 N N . LEU A 1 98 ? 1.621 -13.758 -22.156 1 95.12 98 LEU A N 1
ATOM 745 C CA . LEU A 1 98 ? 0.301 -14.344 -21.953 1 95.12 98 LEU A CA 1
ATOM 746 C C . LEU A 1 98 ? -0.681 -13.305 -21.438 1 95.12 98 LEU A C 1
ATOM 748 O O . LEU A 1 98 ? -0.277 -12.336 -20.781 1 95.12 98 LEU A O 1
ATOM 752 N N . SER A 1 99 ? -1.912 -13.508 -21.734 1 96.38 99 SER A N 1
ATOM 753 C CA . SER A 1 99 ? -2.98 -12.664 -21.203 1 96.38 99 SER A CA 1
ATOM 754 C C . SER A 1 99 ? -3.727 -13.352 -20.062 1 96.38 99 SER A C 1
ATOM 756 O O . SER A 1 99 ? -4.316 -14.414 -20.266 1 96.38 99 SER A O 1
ATOM 758 N N . PRO A 1 100 ? -3.809 -12.727 -18.938 1 97 100 PRO A N 1
ATOM 759 C CA . PRO A 1 100 ? -4.441 -13.359 -17.781 1 97 100 PRO A CA 1
ATOM 760 C C . PRO A 1 100 ? -5.941 -13.562 -17.953 1 97 100 PRO A C 1
ATOM 762 O O . PRO A 1 100 ? -6.539 -14.422 -17.297 1 97 100 PRO A O 1
ATOM 765 N N . SER A 1 101 ? -6.59 -12.836 -18.844 1 96.12 101 SER A N 1
ATOM 766 C CA . SER A 1 101 ? -8.039 -12.938 -19 1 96.12 101 SER A CA 1
ATOM 767 C C . SER A 1 101 ? -8.398 -13.852 -20.172 1 96.12 101 SER A C 1
ATOM 769 O O . SER A 1 101 ? -9.578 -14.016 -20.484 1 96.12 101 SER A O 1
ATOM 771 N N . SER A 1 102 ? -7.422 -14.461 -20.797 1 94.75 102 SER A N 1
ATOM 772 C CA . SER A 1 102 ? -7.648 -15.328 -21.938 1 94.75 102 SER A CA 1
ATOM 773 C C . SER A 1 102 ? -7.789 -16.781 -21.516 1 94.75 102 SER A C 1
ATOM 775 O O . SER A 1 102 ? -6.836 -17.391 -21.016 1 94.75 102 SER A O 1
ATOM 777 N N . GLN A 1 103 ? -8.961 -17.297 -21.812 1 92.31 103 GLN A N 1
ATOM 778 C CA . GLN A 1 103 ? -9.156 -18.719 -21.531 1 92.31 103 GLN A CA 1
ATOM 779 C C . GLN A 1 103 ? -8.25 -19.578 -22.406 1 92.31 103 GLN A C 1
ATOM 781 O O . GLN A 1 103 ? -7.746 -20.609 -21.953 1 92.31 103 GLN A O 1
ATOM 786 N N . ASN A 1 104 ? -8.062 -19.156 -23.625 1 90.56 104 ASN A N 1
ATOM 787 C CA . ASN A 1 104 ? -7.199 -19.891 -24.547 1 90.56 104 ASN A CA 1
ATOM 788 C C . ASN A 1 104 ? -5.762 -19.953 -24.031 1 90.56 104 ASN A C 1
ATOM 790 O O . ASN A 1 104 ? -5.109 -21 -24.125 1 90.56 104 ASN A O 1
ATOM 794 N N . ASP A 1 105 ? -5.301 -18.828 -23.562 1 93.88 105 ASP A N 1
ATOM 795 C CA . ASP A 1 105 ? -3.949 -18.797 -23.016 1 93.88 105 ASP A CA 1
ATOM 796 C C . ASP A 1 105 ? -3.83 -19.734 -21.797 1 93.88 105 ASP A C 1
ATOM 798 O O . ASP A 1 105 ? -2.84 -20.453 -21.656 1 93.88 105 ASP A O 1
ATOM 802 N N . LEU A 1 106 ? -4.82 -19.719 -20.953 1 94.19 106 LEU A N 1
ATOM 803 C CA . LEU A 1 106 ? -4.805 -20.562 -19.766 1 94.19 106 LEU A CA 1
ATOM 804 C C . LEU A 1 106 ? -4.773 -22.047 -20.156 1 94.19 106 LEU A C 1
ATOM 806 O O . LEU A 1 106 ? -3.979 -22.812 -19.609 1 94.19 106 LEU A O 1
ATOM 810 N N . LEU A 1 107 ? -5.645 -22.406 -21.094 1 89.12 107 LEU A N 1
ATOM 811 C CA . LEU A 1 107 ? -5.707 -23.797 -21.547 1 89.12 107 LEU A CA 1
ATOM 812 C C . LEU A 1 107 ? -4.41 -24.188 -22.25 1 89.12 107 LEU A C 1
ATOM 814 O O . LEU A 1 107 ? -3.943 -25.312 -22.109 1 89.12 107 LEU A O 1
ATOM 818 N N . PHE A 1 108 ? -3.902 -23.25 -23 1 87.88 108 PHE A N 1
ATOM 819 C CA . PHE A 1 108 ? -2.641 -23.484 -23.703 1 87.88 108 PHE A CA 1
ATOM 820 C C . PHE A 1 108 ? -1.528 -23.797 -22.703 1 87.88 108 PHE A C 1
ATOM 822 O O . PHE A 1 108 ? -0.789 -24.781 -22.891 1 87.88 108 PHE A O 1
ATOM 829 N N . VAL A 1 109 ? -1.429 -23 -21.688 1 90.94 109 VAL A N 1
ATOM 830 C CA . VAL A 1 109 ? -0.398 -23.172 -20.672 1 90.94 109 VAL A CA 1
ATOM 831 C C . VAL A 1 109 ? -0.594 -24.516 -19.969 1 90.94 109 VAL A C 1
ATOM 833 O O . VAL A 1 109 ? 0.367 -25.266 -19.75 1 90.94 109 VAL A O 1
ATOM 836 N N . HIS A 1 110 ? -1.771 -24.844 -19.578 1 90 110 HIS A N 1
ATOM 837 C CA . HIS A 1 110 ? -2.047 -26.109 -18.906 1 90 110 HIS A CA 1
ATOM 838 C C . HIS A 1 110 ? -1.638 -27.297 -19.781 1 90 110 HIS A C 1
ATOM 840 O O . HIS A 1 110 ? -1.019 -28.234 -19.297 1 90 110 HIS A O 1
ATOM 846 N N . ASN A 1 111 ? -2.004 -27.172 -21 1 84.56 111 ASN A N 1
ATOM 847 C CA . ASN A 1 111 ? -1.666 -28.25 -21.938 1 84.56 111 ASN A CA 1
ATOM 848 C C . ASN A 1 111 ? -0.155 -28.406 -22.078 1 84.56 111 ASN A C 1
ATOM 850 O O . ASN A 1 111 ? 0.348 -29.531 -22.156 1 84.56 111 ASN A O 1
ATOM 854 N N . GLN A 1 112 ? 0.522 -27.281 -22.203 1 82.25 112 GLN A N 1
ATOM 855 C CA . GLN A 1 112 ? 1.977 -27.312 -22.312 1 82.25 112 GLN A CA 1
ATOM 856 C C . GLN A 1 112 ? 2.607 -27.984 -21.094 1 82.25 112 GLN A C 1
ATOM 858 O O . GLN A 1 112 ? 3.549 -28.766 -21.219 1 82.25 112 GLN A O 1
ATOM 863 N N . LEU A 1 113 ? 2.102 -27.734 -19.984 1 83.75 113 LEU A N 1
ATOM 864 C CA . LEU A 1 113 ? 2.693 -28.219 -18.75 1 83.75 113 LEU A CA 1
ATOM 865 C C . LEU A 1 113 ? 2.377 -29.688 -18.531 1 83.75 113 LEU A C 1
ATOM 867 O O . LEU A 1 113 ? 3.201 -30.438 -17.984 1 83.75 113 LEU A O 1
ATOM 871 N N . MET A 1 114 ? 1.205 -30.109 -18.922 1 78.19 114 MET A N 1
ATOM 872 C CA . MET A 1 114 ? 0.809 -31.5 -18.703 1 78.19 114 MET A CA 1
ATOM 873 C C . MET A 1 114 ? 1.416 -32.406 -19.766 1 78.19 114 MET A C 1
ATOM 875 O O . MET A 1 114 ? 1.691 -33.594 -19.5 1 78.19 114 MET A O 1
ATOM 879 N N . GLN A 1 115 ? 1.206 -31.938 -21.031 1 65.44 115 GLN A N 1
ATOM 880 C CA . GLN A 1 115 ? 1.679 -32.812 -22.094 1 65.44 115 GLN A CA 1
ATOM 881 C C . GLN A 1 115 ? 3.197 -32.75 -22.234 1 65.44 115 GLN A C 1
ATOM 883 O O . GLN A 1 115 ? 3.766 -31.656 -22.344 1 65.44 115 GLN A O 1
ATOM 888 N N . GLY A 1 116 ? 4.031 -32.594 -21.422 1 53.03 116 GLY A N 1
ATOM 889 C CA . GLY A 1 116 ? 5.449 -32.625 -21.734 1 53.03 116 GLY A CA 1
ATOM 890 C C . GLY A 1 116 ? 5.723 -32.562 -23.234 1 53.03 116 GLY A C 1
ATOM 891 O O . GLY A 1 116 ? 6.848 -32.812 -23.672 1 53.03 116 GLY A O 1
ATOM 892 N N . ARG A 1 117 ? 4.781 -32.969 -24.234 1 41.5 117 ARG A N 1
ATOM 893 C CA . ARG A 1 117 ? 5.164 -33.469 -25.562 1 41.5 117 ARG A CA 1
ATOM 894 C C . ARG A 1 117 ? 5.91 -32.406 -26.344 1 41.5 117 ARG A C 1
ATOM 896 O O . ARG A 1 117 ? 5.68 -31.203 -26.156 1 41.5 117 ARG A O 1
ATOM 903 N N . VAL A 1 118 ? 7.109 -32.75 -26.922 1 36.5 118 VAL A N 1
ATOM 904 C CA . VAL A 1 118 ? 7.824 -32.156 -28.047 1 36.5 118 VAL A CA 1
ATOM 905 C C . VAL A 1 118 ? 6.824 -31.625 -29.062 1 36.5 118 VAL A C 1
ATOM 907 O O . VAL A 1 118 ? 5.762 -32.219 -29.281 1 36.5 118 VAL A O 1
ATOM 910 N N . PRO A 1 119 ? 7.105 -30.391 -29.609 1 34.44 119 PRO A N 1
ATOM 911 C CA . PRO A 1 119 ? 6.309 -29.812 -30.688 1 34.44 119 PRO A CA 1
ATOM 912 C C . PRO A 1 119 ? 5.777 -30.875 -31.656 1 34.44 119 PRO A C 1
ATOM 914 O O . PRO A 1 119 ? 6.488 -31.281 -32.594 1 34.44 119 PRO A O 1
ATOM 917 N N . ASP A 1 120 ? 5.383 -32.062 -31.531 1 30.73 120 ASP A N 1
ATOM 918 C CA . ASP A 1 120 ? 4.824 -32.656 -32.75 1 30.73 120 ASP A CA 1
ATOM 919 C C . ASP A 1 120 ? 3.727 -31.781 -33.344 1 30.73 120 ASP A C 1
ATOM 921 O O . ASP A 1 120 ? 3.1 -31 -32.625 1 30.73 120 ASP A O 1
ATOM 925 N N . LYS A 1 121 ? 3.326 -31.859 -34.688 1 32.19 121 LYS A N 1
ATOM 926 C CA . LYS A 1 121 ? 2.371 -31.125 -35.5 1 32.19 121 LYS A CA 1
ATOM 927 C C . LYS A 1 121 ? 1.106 -30.781 -34.719 1 32.19 121 LYS A C 1
ATOM 929 O O . LYS A 1 121 ? 0.673 -31.578 -33.875 1 32.19 121 LYS A O 1
ATOM 934 N N . LEU A 1 122 ? 0.641 -29.5 -34.656 1 32.25 122 LEU A N 1
ATOM 935 C CA . LEU A 1 122 ? -0.681 -28.953 -34.406 1 32.25 122 LEU A CA 1
ATOM 936 C C . LEU A 1 122 ? -1.773 -29.953 -34.75 1 32.25 122 LEU A C 1
ATOM 938 O O . LEU A 1 122 ? -2.475 -29.812 -35.75 1 32.25 122 LEU A O 1
ATOM 942 N N . THR A 1 123 ? -1.536 -31.328 -34.875 1 28.48 123 THR A N 1
ATOM 943 C CA . THR A 1 123 ? -2.676 -32.062 -35.406 1 28.48 123 THR A CA 1
ATOM 944 C C . THR A 1 123 ? -3.969 -31.625 -34.719 1 28.48 123 THR A C 1
ATOM 946 O O . THR A 1 123 ? -3.971 -31.344 -33.531 1 28.48 123 THR A O 1
ATOM 949 N N . GLU A 1 124 ? -5.023 -31.156 -35.406 1 32.12 124 GLU A N 1
ATOM 950 C CA . GLU A 1 124 ? -6.457 -30.938 -35.25 1 32.12 124 GLU A CA 1
ATOM 951 C C . GLU A 1 124 ? -7.016 -31.812 -34.125 1 32.12 124 GLU A C 1
ATOM 953 O O . GLU A 1 124 ? -8.227 -31.828 -33.906 1 32.12 124 GLU A O 1
ATOM 958 N N . GLY A 1 125 ? -6.469 -33.094 -33.969 1 32.22 125 GLY A N 1
ATOM 959 C CA . GLY A 1 125 ? -7.258 -34.156 -33.344 1 32.22 125 GLY A CA 1
ATOM 960 C C . GLY A 1 125 ? -7.711 -33.75 -31.938 1 32.22 125 GLY A C 1
ATOM 961 O O . GLY A 1 125 ? -7.254 -32.75 -31.375 1 32.22 125 GLY A O 1
ATOM 962 N N . SER A 1 126 ? -8.508 -34.844 -31.188 1 32.38 126 SER A N 1
ATOM 963 C CA . SER A 1 126 ? -9.25 -35.031 -29.938 1 32.38 126 SER A CA 1
ATOM 964 C C . SER A 1 126 ? -8.391 -34.688 -28.719 1 32.38 126 SER A C 1
ATOM 966 O O . SER A 1 126 ? -7.582 -35.5 -28.281 1 32.38 126 SER A O 1
ATOM 968 N N . THR A 1 127 ? -7.559 -33.906 -28.781 1 34.5 127 THR A N 1
ATOM 969 C CA . THR A 1 127 ? -6.844 -33.562 -27.547 1 34.5 127 THR A CA 1
ATOM 970 C C . THR A 1 127 ? -7.785 -33.625 -26.344 1 34.5 127 THR A C 1
ATOM 972 O O . THR A 1 127 ? -8.641 -32.75 -26.188 1 34.5 127 THR A O 1
ATOM 975 N N . MET A 1 128 ? -8.227 -34.781 -25.984 1 34.69 128 MET A N 1
ATOM 976 C CA . MET A 1 128 ? -8.992 -35.156 -24.797 1 34.69 128 MET A CA 1
ATOM 977 C C . MET A 1 128 ? -8.469 -34.406 -23.578 1 34.69 128 MET A C 1
ATOM 979 O O . MET A 1 128 ? -7.352 -34.688 -23.125 1 34.69 128 MET A O 1
ATOM 983 N N . MET A 1 129 ? -8.508 -33.094 -23.516 1 41.75 129 MET A N 1
ATOM 984 C CA . MET A 1 129 ? -8.414 -32.438 -22.219 1 41.75 129 MET A CA 1
ATOM 985 C C . MET A 1 129 ? -8.984 -33.312 -21.109 1 41.75 129 MET A C 1
ATOM 987 O O . MET A 1 129 ? -10.117 -33.781 -21.219 1 41.75 129 MET A O 1
ATOM 991 N N . ASP A 1 130 ? -8.203 -34.188 -20.625 1 45.47 130 ASP A N 1
ATOM 992 C CA . ASP A 1 130 ? -8.703 -34.969 -19.484 1 45.47 130 ASP A CA 1
ATOM 993 C C . ASP A 1 130 ? -9.477 -34.094 -18.516 1 45.47 130 ASP A C 1
ATOM 995 O O . ASP A 1 130 ? -8.914 -33.594 -17.531 1 45.47 130 ASP A O 1
ATOM 999 N N . ILE A 1 131 ? -10.469 -33.375 -19.062 1 44.75 131 ILE A N 1
ATOM 1000 C CA . ILE A 1 131 ? -11.406 -32.594 -18.25 1 44.75 131 ILE A CA 1
ATOM 1001 C C . ILE A 1 131 ? -12.305 -33.531 -17.453 1 44.75 131 ILE A C 1
ATOM 1003 O O . ILE A 1 131 ? -12.805 -34.531 -17.984 1 44.75 131 ILE A O 1
ATOM 1007 N N . SER A 1 132 ? -12.117 -33.75 -16.219 1 44.41 132 SER A N 1
ATOM 1008 C CA . SER A 1 132 ? -12.922 -34.594 -15.344 1 44.41 132 SER A CA 1
ATOM 1009 C C . SER A 1 132 ? -14.406 -34.375 -15.57 1 44.41 132 SER A C 1
ATOM 1011 O O . SER A 1 132 ? -15.227 -35.25 -15.281 1 44.41 132 SER A O 1
ATOM 1013 N N . SER A 1 133 ? -15.07 -33.219 -15.164 1 48 133 SER A N 1
ATOM 1014 C CA . SER A 1 133 ? -16.516 -33.062 -15.055 1 48 133 SER A CA 1
ATOM 1015 C C . SER A 1 133 ? -17.125 -32.688 -16.391 1 48 133 SER A C 1
ATOM 1017 O O . SER A 1 133 ? -16.422 -32.25 -17.312 1 48 133 SER A O 1
ATOM 1019 N N . PRO A 1 134 ? -18.484 -32.969 -16.438 1 49.19 134 PRO A N 1
ATOM 1020 C CA . PRO A 1 134 ? -19.109 -32.5 -17.688 1 49.19 134 PRO A CA 1
ATOM 1021 C C . PRO A 1 134 ? -18.594 -31.109 -18.109 1 49.19 134 PRO A C 1
ATOM 1023 O O . PRO A 1 134 ? -18.734 -30.141 -17.359 1 49.19 134 PRO A O 1
ATOM 1026 N N . ILE A 1 135 ? -17.5 -30.984 -18.953 1 58.94 135 ILE A N 1
ATOM 1027 C CA . ILE A 1 135 ? -16.453 -30.109 -19.484 1 58.94 135 ILE A CA 1
ATOM 1028 C C . ILE A 1 135 ? -17.047 -28.75 -19.844 1 58.94 135 ILE A C 1
ATOM 1030 O O . ILE A 1 135 ? -16.469 -27.703 -19.516 1 58.94 135 ILE A O 1
ATOM 1034 N N . ASP A 1 136 ? -18.438 -28.828 -20.031 1 69.75 136 ASP A N 1
ATOM 1035 C CA . ASP A 1 136 ? -18.938 -27.594 -20.625 1 69.75 136 ASP A CA 1
ATOM 1036 C C . ASP A 1 136 ? -19.25 -26.547 -19.562 1 69.75 136 ASP A C 1
ATOM 1038 O O . ASP A 1 136 ? -18.906 -25.375 -19.719 1 69.75 136 ASP A O 1
ATOM 1042 N N . GLU A 1 137 ? -19.797 -27.078 -18.406 1 77.81 137 GLU A N 1
ATOM 1043 C CA . GLU A 1 137 ? -20.203 -26.109 -17.391 1 77.81 137 GLU A CA 1
ATOM 1044 C C . GLU A 1 137 ? -18.984 -25.516 -16.688 1 77.81 137 GLU A C 1
ATOM 1046 O O . GLU A 1 137 ? -18.953 -24.312 -16.391 1 77.81 137 GLU A O 1
ATOM 1051 N N . VAL A 1 138 ? -18.047 -26.344 -16.469 1 81.25 138 VAL A N 1
ATOM 1052 C CA . VAL A 1 138 ? -16.844 -25.891 -15.781 1 81.25 138 VAL A CA 1
ATOM 1053 C C . VAL A 1 138 ? -16.094 -24.891 -16.656 1 81.25 138 VAL A C 1
ATOM 1055 O O . VAL A 1 138 ? -15.609 -23.875 -16.172 1 81.25 138 VAL A O 1
ATOM 1058 N N . PHE A 1 139 ? -16.125 -25.125 -17.922 1 82 139 PHE A N 1
ATOM 1059 C CA . PHE A 1 139 ? -15.43 -24.234 -18.844 1 82 139 PHE A CA 1
ATOM 1060 C C . PHE A 1 139 ? -16.188 -22.922 -19.016 1 82 139 PHE A C 1
ATOM 1062 O O . PHE A 1 139 ? -15.578 -21.859 -19.188 1 82 139 PHE A O 1
ATOM 1069 N N . ALA A 1 140 ? -17.453 -23.125 -18.922 1 84.5 140 ALA A N 1
ATOM 1070 C CA . ALA A 1 140 ? -18.25 -21.906 -18.938 1 84.5 140 ALA A CA 1
ATOM 1071 C C . ALA A 1 140 ? -17.984 -21.047 -17.703 1 84.5 140 ALA A C 1
ATOM 1073 O O . ALA A 1 140 ? -17.891 -19.828 -17.797 1 84.5 140 ALA A O 1
ATOM 1074 N N . SER A 1 141 ? -17.859 -21.766 -16.594 1 87.31 141 SER A N 1
ATOM 1075 C CA . SER A 1 141 ? -17.531 -21.078 -15.352 1 87.31 141 SER A CA 1
ATOM 1076 C C . SER A 1 141 ? -16.141 -20.453 -15.414 1 87.31 141 SER A C 1
ATOM 1078 O O . SER A 1 141 ? -15.945 -19.328 -14.922 1 87.31 141 SER A O 1
ATOM 1080 N N . LEU A 1 142 ? -15.25 -21.219 -16.031 1 90.38 142 LEU A N 1
ATOM 1081 C CA . LEU A 1 142 ? -13.891 -20.703 -16.188 1 90.38 142 LEU A CA 1
ATOM 1082 C C . LEU A 1 142 ? -13.883 -19.469 -17.078 1 90.38 142 LEU A C 1
ATOM 1084 O O . LEU A 1 142 ? -13.227 -18.484 -16.766 1 90.38 142 LEU A O 1
ATOM 1088 N N . ARG A 1 143 ? -14.594 -19.516 -18.109 1 88.88 143 ARG A N 1
ATOM 1089 C CA . ARG A 1 143 ? -14.703 -18.375 -19.016 1 88.88 143 ARG A CA 1
ATOM 1090 C C . ARG A 1 143 ? -15.297 -17.172 -18.297 1 88.88 143 ARG A C 1
ATOM 1092 O O . ARG A 1 143 ? -14.812 -16.047 -18.453 1 88.88 143 ARG A O 1
ATOM 1099 N N . SER A 1 144 ? -16.312 -17.406 -17.594 1 89.75 144 SER A N 1
ATOM 1100 C CA . SER A 1 144 ? -16.969 -16.344 -16.844 1 89.75 144 SER A CA 1
ATOM 1101 C C . SER A 1 144 ? -16.016 -15.727 -15.828 1 89.75 144 SER A C 1
ATOM 1103 O O . SER A 1 144 ? -16.016 -14.508 -15.625 1 89.75 144 SER A O 1
ATOM 1105 N N . LEU A 1 145 ? -15.289 -16.547 -15.203 1 92.38 145 LEU A N 1
ATOM 1106 C CA . LEU A 1 145 ? -14.32 -16.094 -14.211 1 92.38 145 LEU A CA 1
ATOM 1107 C C . LEU A 1 145 ? -13.258 -15.203 -14.844 1 92.38 145 LEU A C 1
ATOM 1109 O O . LEU A 1 145 ? -12.938 -14.141 -14.312 1 92.38 145 LEU A O 1
ATOM 1113 N N . LEU A 1 146 ? -12.766 -15.609 -15.969 1 93.94 146 LEU A N 1
ATOM 1114 C CA . LEU A 1 146 ? -11.703 -14.867 -16.641 1 93.94 146 LEU A CA 1
ATOM 1115 C C . LEU A 1 146 ? -12.242 -13.578 -17.25 1 93.94 146 LEU A C 1
ATOM 1117 O O . LEU A 1 146 ? -11.547 -12.562 -17.297 1 93.94 146 LEU A O 1
ATOM 1121 N N . LEU A 1 147 ? -13.484 -13.562 -17.703 1 91.56 147 LEU A N 1
ATOM 1122 C CA . LEU A 1 147 ? -14.125 -12.344 -18.172 1 91.56 147 LEU A CA 1
ATOM 1123 C C . LEU A 1 147 ? -14.328 -11.352 -17.031 1 91.56 147 LEU A C 1
ATOM 1125 O O . LEU A 1 147 ? -14.188 -10.141 -17.219 1 91.56 147 LEU A O 1
ATOM 1129 N N . TRP A 1 148 ? -14.719 -11.922 -15.93 1 92.88 148 TRP A N 1
ATOM 1130 C CA . TRP A 1 148 ? -14.836 -11.102 -14.727 1 92.88 148 TRP A CA 1
ATOM 1131 C C . TRP A 1 148 ? -13.523 -10.383 -14.43 1 92.88 148 TRP A C 1
ATOM 1133 O O . TRP A 1 148 ? -13.516 -9.195 -14.094 1 92.88 148 TRP A O 1
ATOM 1143 N N . LEU A 1 149 ? -12.422 -11.062 -14.531 1 94 149 LEU A N 1
ATOM 1144 C CA . LEU A 1 149 ? -11.102 -10.492 -14.273 1 94 149 LEU A CA 1
ATOM 1145 C C . LEU A 1 149 ? -10.828 -9.312 -15.195 1 94 149 LEU A C 1
ATOM 1147 O O . LEU A 1 149 ? -10.203 -8.328 -14.789 1 94 149 LEU A O 1
ATOM 1151 N N . LYS A 1 150 ? -11.234 -9.375 -16.391 1 90.75 150 LYS A N 1
ATOM 1152 C CA . LYS A 1 150 ? -11 -8.344 -17.391 1 90.75 150 LYS A CA 1
ATOM 1153 C C . LYS A 1 150 ? -11.703 -7.039 -17.031 1 90.75 150 LYS A C 1
ATOM 1155 O O . LYS A 1 150 ? -11.195 -5.953 -17.312 1 90.75 150 LYS A O 1
ATOM 1160 N N . GLY A 1 151 ? -12.82 -7.109 -16.328 1 88.31 151 GLY A N 1
ATOM 1161 C CA . GLY A 1 151 ? -13.625 -5.922 -16.109 1 88.31 151 GLY A CA 1
ATOM 1162 C C . GLY A 1 151 ? -13.68 -5.508 -14.648 1 88.31 151 GLY A C 1
ATOM 1163 O O . GLY A 1 151 ? -14.227 -4.457 -14.312 1 88.31 151 GLY A O 1
ATOM 1164 N N . VAL A 1 152 ? -13.07 -6.262 -13.812 1 88.5 152 VAL A N 1
ATOM 1165 C CA . VAL A 1 152 ? -13.25 -6.016 -12.391 1 88.5 152 VAL A CA 1
ATOM 1166 C C . VAL A 1 152 ? -12.422 -4.805 -11.969 1 88.5 152 VAL A C 1
ATOM 1168 O O . VAL A 1 152 ? -11.328 -4.574 -12.492 1 88.5 152 VAL A O 1
ATOM 1171 N N . ASP A 1 153 ? -13.039 -4.059 -11.055 1 90.19 153 ASP A N 1
ATOM 1172 C CA . ASP A 1 153 ? -12.359 -2.883 -10.523 1 90.19 153 ASP A CA 1
ATOM 1173 C C . ASP A 1 153 ? -11.898 -3.115 -9.086 1 90.19 153 ASP A C 1
ATOM 1175 O O . ASP A 1 153 ? -12.43 -2.504 -8.148 1 90.19 153 ASP A O 1
ATOM 1179 N N . ILE A 1 154 ? -11.055 -4.004 -8.914 1 92.81 154 ILE A N 1
ATOM 1180 C CA . ILE A 1 154 ? -10.438 -4.242 -7.609 1 92.81 154 ILE A CA 1
ATOM 1181 C C . ILE A 1 154 ? -8.922 -4.305 -7.754 1 92.81 154 ILE A C 1
ATOM 1183 O O . ILE A 1 154 ? -8.406 -4.539 -8.852 1 92.81 154 ILE A O 1
ATOM 1187 N N . HIS A 1 155 ? -8.227 -4.004 -6.723 1 95.62 155 HIS A N 1
ATOM 1188 C CA . HIS A 1 155 ? -6.77 -3.971 -6.738 1 95.62 155 HIS A CA 1
ATOM 1189 C C . HIS A 1 155 ? -6.195 -5.309 -7.195 1 95.62 155 HIS A C 1
ATOM 1191 O O . HIS A 1 155 ? -6.676 -6.367 -6.789 1 95.62 155 HIS A O 1
ATOM 1197 N N . PRO A 1 156 ? -5.195 -5.367 -8.008 1 97.12 156 PRO A N 1
ATOM 1198 C CA . PRO A 1 156 ? -4.645 -6.598 -8.578 1 97.12 156 PRO A CA 1
ATOM 1199 C C . PRO A 1 156 ? -4.227 -7.605 -7.504 1 97.12 156 PRO A C 1
ATOM 1201 O O . PRO A 1 156 ? -4.352 -8.812 -7.711 1 97.12 156 PRO A O 1
ATOM 1204 N N . LEU A 1 157 ? -3.771 -7.133 -6.391 1 98.12 157 LEU A N 1
ATOM 1205 C CA . LEU A 1 157 ? -3.41 -8.031 -5.301 1 98.12 157 LEU A CA 1
ATOM 1206 C C . LEU A 1 157 ? -4.613 -8.859 -4.855 1 98.12 157 LEU A C 1
ATOM 1208 O O . LEU A 1 157 ? -4.496 -10.062 -4.625 1 98.12 157 LEU A O 1
ATOM 1212 N N . LEU A 1 158 ? -5.703 -8.195 -4.797 1 97.25 158 LEU A N 1
ATOM 1213 C CA . LEU A 1 158 ? -6.93 -8.875 -4.387 1 97.25 158 LEU A CA 1
ATOM 1214 C C . LEU A 1 158 ? -7.48 -9.734 -5.523 1 97.25 158 LEU A C 1
ATOM 1216 O O . LEU A 1 158 ? -7.875 -10.875 -5.305 1 97.25 158 LEU A O 1
ATOM 1220 N N . ALA A 1 159 ? -7.5 -9.141 -6.727 1 96.5 159 ALA A N 1
ATOM 1221 C CA . ALA A 1 159 ? -8.008 -9.875 -7.887 1 96.5 159 ALA A CA 1
ATOM 1222 C C . ALA A 1 159 ? -7.234 -11.172 -8.102 1 96.5 159 ALA A C 1
ATOM 1224 O O . ALA A 1 159 ? -7.828 -12.211 -8.383 1 96.5 159 ALA A O 1
ATOM 1225 N N . SER A 1 160 ? -5.945 -11.117 -7.957 1 97.69 160 SER A N 1
ATOM 1226 C CA . SER A 1 160 ? -5.105 -12.297 -8.156 1 97.69 160 SER A CA 1
ATOM 1227 C C . SER A 1 160 ? -5.395 -13.367 -7.105 1 97.69 160 SER A C 1
ATOM 1229 O O . SER A 1 160 ? -5.43 -14.555 -7.418 1 97.69 160 SER A O 1
ATOM 1231 N N . CYS A 1 161 ? -5.59 -12.945 -5.863 1 98 161 CYS A N 1
ATOM 1232 C CA . CYS A 1 161 ? -5.914 -13.898 -4.801 1 98 161 CYS A CA 1
ATOM 1233 C C . CYS A 1 161 ? -7.254 -14.57 -5.055 1 98 161 CYS A C 1
ATOM 1235 O O . CYS A 1 161 ? -7.41 -15.766 -4.816 1 98 161 CYS A O 1
ATOM 1237 N N . LEU A 1 162 ? -8.172 -13.773 -5.496 1 96.5 162 LEU A N 1
ATOM 1238 C CA . LEU A 1 162 ? -9.508 -14.305 -5.762 1 96.5 162 LEU A CA 1
ATOM 1239 C C . LEU A 1 162 ? -9.484 -15.297 -6.918 1 96.5 162 LEU A C 1
ATOM 1241 O O . LEU A 1 162 ? -10.133 -16.344 -6.852 1 96.5 162 LEU A O 1
ATOM 1245 N N . ILE A 1 163 ? -8.734 -14.977 -7.961 1 96.69 163 ILE A N 1
ATOM 1246 C CA . ILE A 1 163 ? -8.625 -15.883 -9.094 1 96.69 163 ILE A CA 1
ATOM 1247 C C . ILE A 1 163 ? -7.941 -17.172 -8.656 1 96.69 163 ILE A C 1
ATOM 1249 O O . ILE A 1 163 ? -8.359 -18.266 -9.039 1 96.69 163 ILE A O 1
ATOM 1253 N N . HIS A 1 164 ? -6.871 -17.062 -7.879 1 97.56 164 HIS A N 1
ATOM 1254 C CA . HIS A 1 164 ? -6.203 -18.219 -7.301 1 97.56 164 HIS A CA 1
ATOM 1255 C C . HIS A 1 164 ? -7.195 -19.109 -6.562 1 97.56 164 HIS A C 1
ATOM 1257 O O . HIS A 1 164 ? -7.262 -20.312 -6.82 1 97.56 164 HIS A O 1
ATOM 1263 N N . TYR A 1 165 ? -7.98 -18.5 -5.738 1 96.56 165 TYR A N 1
ATOM 1264 C CA . TYR A 1 165 ? -8.961 -19.203 -4.926 1 96.56 165 TYR A CA 1
ATOM 1265 C C . TYR A 1 165 ? -10.008 -19.875 -5.801 1 96.56 165 TYR A C 1
ATOM 1267 O O . TYR A 1 165 ? -10.312 -21.062 -5.621 1 96.56 165 TYR A O 1
ATOM 1275 N N . GLU A 1 166 ? -10.555 -19.141 -6.723 1 93.88 166 GLU A N 1
ATOM 1276 C CA . GLU A 1 166 ? -11.641 -19.641 -7.562 1 93.88 166 GLU A CA 1
ATOM 1277 C C . GLU A 1 166 ? -11.172 -20.766 -8.477 1 93.88 166 GLU A C 1
ATOM 1279 O O . GLU A 1 166 ? -11.93 -21.703 -8.758 1 93.88 166 GLU A O 1
ATOM 1284 N N . LEU A 1 167 ? -9.977 -20.672 -8.992 1 94.19 167 LEU A N 1
ATOM 1285 C CA . LEU A 1 167 ? -9.453 -21.734 -9.836 1 94.19 167 LEU A CA 1
ATOM 1286 C C . LEU A 1 167 ? -9.305 -23.031 -9.047 1 94.19 167 LEU A C 1
ATOM 1288 O O . LEU A 1 167 ? -9.539 -24.109 -9.578 1 94.19 167 LEU A O 1
ATOM 1292 N N . LEU A 1 168 ? -8.906 -22.859 -7.789 1 93.69 168 LEU A N 1
ATOM 1293 C CA . LEU A 1 168 ? -8.805 -24.047 -6.941 1 93.69 168 LEU A CA 1
ATOM 1294 C C . LEU A 1 168 ? -10.18 -24.672 -6.711 1 93.69 168 LEU A C 1
ATOM 1296 O O . LEU A 1 168 ? -10.312 -25.891 -6.656 1 93.69 168 LEU A O 1
ATOM 1300 N N . CYS A 1 169 ? -11.18 -23.844 -6.566 1 90.94 169 CYS A N 1
ATOM 1301 C CA . CYS A 1 169 ? -12.539 -24.312 -6.312 1 90.94 169 CYS A CA 1
ATOM 1302 C C . CYS A 1 169 ? -13.125 -24.969 -7.555 1 90.94 169 CYS A C 1
ATOM 1304 O O . CYS A 1 169 ? -13.859 -25.953 -7.449 1 90.94 169 CYS A O 1
ATOM 1306 N N . LEU A 1 170 ? -12.867 -24.375 -8.656 1 88.31 170 LEU A N 1
ATOM 1307 C CA . LEU A 1 170 ? -13.453 -24.828 -9.914 1 88.31 170 LEU A CA 1
ATOM 1308 C C . LEU A 1 170 ? -12.922 -26.219 -10.281 1 88.31 170 LEU A C 1
ATOM 1310 O O . LEU A 1 170 ? -13.648 -27.031 -10.875 1 88.31 170 LEU A O 1
ATOM 1314 N N . LYS A 1 171 ? -11.617 -26.484 -9.977 1 86.19 171 LYS A N 1
ATOM 1315 C CA . LYS A 1 171 ? -11 -27.766 -10.312 1 86.19 171 LYS A CA 1
ATOM 1316 C C . LYS A 1 171 ? -11.32 -28.172 -11.75 1 86.19 171 LYS A C 1
ATOM 1318 O O . LYS A 1 171 ? -11.82 -29.266 -11.992 1 86.19 171 LYS A O 1
ATOM 1323 N N . ALA A 1 172 ? -11.031 -27.359 -12.641 1 85.5 172 ALA A N 1
ATOM 1324 C CA . ALA A 1 172 ? -11.391 -27.516 -14.047 1 85.5 172 ALA A CA 1
ATOM 1325 C C . ALA A 1 172 ? -10.602 -28.656 -14.688 1 85.5 172 ALA A C 1
ATOM 1327 O O . ALA A 1 172 ? -11.039 -29.25 -15.68 1 85.5 172 ALA A O 1
ATOM 1328 N N . PHE A 1 173 ? -9.492 -29.031 -14.109 1 84.5 173 PHE A N 1
ATOM 1329 C CA . PHE A 1 173 ? -8.594 -30.016 -14.719 1 84.5 173 PHE A CA 1
ATOM 1330 C C . PHE A 1 173 ? -8.469 -31.25 -13.844 1 84.5 173 PHE A C 1
ATOM 1332 O O . PHE A 1 173 ? -8.641 -31.188 -12.625 1 84.5 173 PHE A O 1
ATOM 1339 N N . ARG A 1 174 ? -8.211 -32.344 -14.5 1 82.31 174 ARG A N 1
ATOM 1340 C CA . ARG A 1 174 ? -7.98 -33.562 -13.773 1 82.31 174 ARG A CA 1
ATOM 1341 C C . ARG A 1 174 ? -6.707 -33.5 -12.938 1 82.31 174 ARG A C 1
ATOM 1343 O O . ARG A 1 174 ? -6.645 -34.062 -11.836 1 82.31 174 ARG A O 1
ATOM 1350 N N . LYS A 1 175 ? -5.688 -32.844 -13.508 1 83.56 175 LYS A N 1
ATOM 1351 C CA . LYS A 1 175 ? -4.41 -32.625 -12.828 1 83.56 175 LYS A CA 1
ATOM 1352 C C . LYS A 1 175 ? -3.895 -31.219 -13.031 1 83.56 175 LYS A C 1
ATOM 1354 O O . LYS A 1 175 ? -4.219 -30.578 -14.031 1 83.56 175 LYS A O 1
ATOM 1359 N N . GLY A 1 176 ? -3.127 -30.781 -12.078 1 88.06 176 GLY A N 1
ATOM 1360 C CA . GLY A 1 176 ? -2.406 -29.531 -12.258 1 88.06 176 GLY A CA 1
ATOM 1361 C C . GLY A 1 176 ? -3.213 -28.328 -11.852 1 88.06 176 GLY A C 1
ATOM 1362 O O . GLY A 1 176 ? -2.902 -27.203 -12.258 1 88.06 176 GLY A O 1
ATOM 1363 N N . ASN A 1 177 ? -4.328 -28.516 -11.086 1 89.38 177 ASN A N 1
ATOM 1364 C CA . ASN A 1 177 ? -5.168 -27.391 -10.68 1 89.38 177 ASN A CA 1
ATOM 1365 C C . ASN A 1 177 ? -4.418 -26.438 -9.766 1 89.38 177 ASN A C 1
ATOM 1367 O O . ASN A 1 177 ? -4.543 -25.219 -9.898 1 89.38 177 ASN A O 1
ATOM 1371 N N . HIS A 1 178 ? -3.674 -26.953 -8.836 1 91.56 178 HIS A N 1
ATOM 1372 C CA . HIS A 1 178 ? -2.881 -26.109 -7.949 1 91.56 178 HIS A CA 1
ATOM 1373 C C . HIS A 1 178 ? -1.838 -25.312 -8.727 1 91.56 178 HIS A C 1
ATOM 1375 O O . HIS A 1 178 ? -1.664 -24.109 -8.492 1 91.56 178 HIS A O 1
ATOM 1381 N N . ASN A 1 179 ? -1.226 -25.984 -9.695 1 89.88 179 ASN A N 1
ATOM 1382 C CA . ASN A 1 179 ? -0.185 -25.359 -10.516 1 89.88 179 ASN A CA 1
ATOM 1383 C C . ASN A 1 179 ? -0.729 -24.188 -11.32 1 89.88 179 ASN A C 1
ATOM 1385 O O . ASN A 1 179 ? -0.135 -23.109 -11.328 1 89.88 179 ASN A O 1
ATOM 1389 N N . ILE A 1 180 ? -1.793 -24.438 -11.93 1 92.75 180 ILE A N 1
ATOM 1390 C CA . ILE A 1 180 ? -2.377 -23.406 -12.797 1 92.75 180 ILE A CA 1
ATOM 1391 C C . ILE A 1 180 ? -2.855 -22.234 -11.953 1 92.75 180 ILE A C 1
ATOM 1393 O O . ILE A 1 180 ? -2.688 -21.078 -12.344 1 92.75 180 ILE A O 1
ATOM 1397 N N . ALA A 1 181 ? -3.459 -22.531 -10.812 1 95.94 181 ALA A N 1
ATOM 1398 C CA . ALA A 1 181 ? -3.949 -21.484 -9.93 1 95.94 181 ALA A CA 1
ATOM 1399 C C . ALA A 1 181 ? -2.807 -20.578 -9.461 1 95.94 181 ALA A C 1
ATOM 1401 O O . ALA A 1 181 ? -2.922 -19.359 -9.492 1 95.94 181 ALA A O 1
ATOM 1402 N N . GLN A 1 182 ? -1.78 -21.188 -9.078 1 96.12 182 GLN A N 1
ATOM 1403 C CA . GLN A 1 182 ? -0.624 -20.453 -8.586 1 96.12 182 GLN A CA 1
ATOM 1404 C C . GLN A 1 182 ? 0.051 -19.656 -9.703 1 96.12 182 GLN A C 1
ATOM 1406 O O . GLN A 1 182 ? 0.39 -18.484 -9.531 1 96.12 182 GLN A O 1
ATOM 1411 N N . LEU A 1 183 ? 0.24 -20.281 -10.812 1 94.88 183 LEU A N 1
ATOM 1412 C CA . LEU A 1 183 ? 0.876 -19.641 -11.961 1 94.88 183 LEU A CA 1
ATOM 1413 C C . LEU A 1 183 ? 0.051 -18.469 -12.461 1 94.88 183 LEU A C 1
ATOM 1415 O O . LEU A 1 183 ? 0.604 -17.422 -12.805 1 94.88 183 LEU A O 1
ATOM 1419 N N . TRP A 1 184 ? -1.207 -18.656 -12.555 1 97.25 184 TRP A N 1
ATOM 1420 C CA . TRP A 1 184 ? -2.068 -17.609 -13.102 1 97.25 184 TRP A CA 1
ATOM 1421 C C . TRP A 1 184 ? -2.107 -16.391 -12.172 1 97.25 184 TRP A C 1
ATOM 1423 O O . TRP A 1 184 ? -2.223 -15.258 -12.633 1 97.25 184 TRP A O 1
ATOM 1433 N N . GLN A 1 185 ? -2.059 -16.641 -10.805 1 98 185 GLN A N 1
ATOM 1434 C CA . GLN A 1 185 ? -1.953 -15.531 -9.867 1 98 185 GLN A CA 1
ATOM 1435 C C . GLN A 1 185 ? -0.717 -14.688 -10.156 1 98 185 GLN A C 1
ATOM 1437 O O . GLN A 1 185 ? -0.793 -13.453 -10.188 1 98 185 GLN A O 1
ATOM 1442 N N . ILE A 1 186 ? 0.396 -15.336 -10.367 1 97.38 186 ILE A N 1
ATOM 1443 C CA . ILE A 1 186 ? 1.642 -14.633 -10.656 1 97.38 186 ILE A CA 1
ATOM 1444 C C . ILE A 1 186 ? 1.521 -13.883 -11.977 1 97.38 186 ILE A C 1
ATOM 1446 O O . ILE A 1 186 ? 2.021 -12.766 -12.117 1 97.38 186 ILE A O 1
ATOM 1450 N N . LEU A 1 187 ? 0.911 -14.539 -12.945 1 97.5 187 LEU A N 1
ATOM 1451 C CA . LEU A 1 187 ? 0.714 -13.883 -14.234 1 97.5 187 LEU A CA 1
ATOM 1452 C C . LEU A 1 187 ? -0.073 -12.586 -14.07 1 97.5 187 LEU A C 1
ATOM 1454 O O . LEU A 1 187 ? 0.309 -11.555 -14.625 1 97.5 187 LEU A O 1
ATOM 1458 N N . ILE A 1 188 ? -1.175 -12.641 -13.336 1 98.12 188 ILE A N 1
ATOM 1459 C CA . ILE A 1 188 ? -2 -11.461 -13.078 1 98.12 188 ILE A CA 1
ATOM 1460 C C . ILE A 1 188 ? -1.16 -10.383 -12.406 1 98.12 188 ILE A C 1
ATOM 1462 O O . ILE A 1 188 ? -1.171 -9.227 -12.836 1 98.12 188 ILE A O 1
ATOM 1466 N N . LEU A 1 189 ? -0.456 -10.727 -11.398 1 98 189 LEU A N 1
ATOM 1467 C CA . LEU A 1 189 ? 0.348 -9.773 -10.648 1 98 189 LEU A CA 1
ATOM 1468 C C . LEU A 1 189 ? 1.462 -9.195 -11.508 1 98 189 LEU A C 1
ATOM 1470 O O . LEU A 1 189 ? 1.809 -8.023 -11.383 1 98 189 LEU A O 1
ATOM 1474 N N . SER A 1 190 ? 2.021 -10 -12.406 1 96.12 190 SER A N 1
ATOM 1475 C CA . SER A 1 190 ? 3.119 -9.562 -13.258 1 96.12 190 SER A CA 1
ATOM 1476 C C . SER A 1 190 ? 2.656 -8.5 -14.25 1 96.12 190 SER A C 1
ATOM 1478 O O . SER A 1 190 ? 3.461 -7.699 -14.734 1 96.12 190 SER A O 1
ATOM 1480 N N . LYS A 1 191 ? 1.362 -8.516 -14.602 1 95.88 191 LYS A N 1
ATOM 1481 C CA . LYS A 1 191 ? 0.817 -7.477 -15.477 1 95.88 191 LYS A CA 1
ATOM 1482 C C . LYS A 1 191 ? 0.729 -6.141 -14.742 1 95.88 191 LYS A C 1
ATOM 1484 O O . LYS A 1 191 ? 0.761 -5.082 -15.375 1 95.88 191 LYS A O 1
ATOM 1489 N N . TRP A 1 192 ? 0.559 -6.27 -13.43 1 94.56 192 TRP A N 1
ATOM 1490 C CA . TRP A 1 192 ? 0.542 -5.078 -12.594 1 94.56 192 TRP A CA 1
ATOM 1491 C C . TRP A 1 192 ? 1.959 -4.578 -12.32 1 94.56 192 TRP A C 1
ATOM 1493 O O . TRP A 1 192 ? 2.268 -3.408 -12.562 1 94.56 192 TRP A O 1
ATOM 1503 N N . ARG A 1 193 ? 2.77 -5.426 -11.797 1 93.75 193 ARG A N 1
ATOM 1504 C CA . ARG A 1 193 ? 4.188 -5.176 -11.562 1 93.75 193 ARG A CA 1
ATOM 1505 C C . ARG A 1 193 ? 5.035 -6.359 -12.023 1 93.75 193 ARG A C 1
ATOM 1507 O O . ARG A 1 193 ? 4.891 -7.469 -11.508 1 93.75 193 ARG A O 1
ATOM 1514 N N . LYS A 1 194 ? 6.004 -6.094 -12.867 1 92.5 194 LYS A N 1
ATOM 1515 C CA . LYS A 1 194 ? 6.785 -7.148 -13.508 1 92.5 194 LYS A CA 1
ATOM 1516 C C . LYS A 1 194 ? 7.625 -7.902 -12.477 1 92.5 194 LYS A C 1
ATOM 1518 O O . LYS A 1 194 ? 7.957 -9.07 -12.68 1 92.5 194 LYS A O 1
ATOM 1523 N N . THR A 1 195 ? 7.902 -7.281 -11.375 1 90.75 195 THR A N 1
ATOM 1524 C CA . THR A 1 195 ? 8.711 -7.883 -10.32 1 90.75 195 THR A CA 1
ATOM 1525 C C . THR A 1 195 ? 8.086 -9.188 -9.836 1 90.75 195 THR A C 1
ATOM 1527 O O . THR A 1 195 ? 8.797 -10.117 -9.453 1 90.75 195 THR A O 1
ATOM 1530 N N . PHE A 1 196 ? 6.809 -9.328 -9.93 1 95.44 196 PHE A N 1
ATOM 1531 C CA . PHE A 1 196 ? 6.117 -10.492 -9.414 1 95.44 196 PHE A CA 1
ATOM 1532 C C . PHE A 1 196 ? 6.438 -11.734 -10.242 1 95.44 196 PHE A C 1
ATOM 1534 O O . PHE A 1 196 ? 6.316 -12.859 -9.766 1 95.44 196 PHE A O 1
ATOM 1541 N N . ALA A 1 197 ? 6.828 -11.539 -11.484 1 93.75 197 ALA A N 1
ATOM 1542 C CA . ALA A 1 197 ? 7.176 -12.656 -12.352 1 93.75 197 ALA A CA 1
ATOM 1543 C C . ALA A 1 197 ? 8.375 -13.43 -11.805 1 93.75 197 ALA A C 1
ATOM 1545 O O . ALA A 1 197 ? 8.617 -14.57 -12.188 1 93.75 197 ALA A O 1
ATOM 1546 N N . LEU A 1 198 ? 9.039 -12.852 -10.914 1 91.62 198 LEU A N 1
ATOM 1547 C CA . LEU A 1 198 ? 10.258 -13.453 -10.375 1 91.62 198 LEU A CA 1
ATOM 1548 C C . LEU A 1 198 ? 9.969 -14.18 -9.07 1 91.62 198 LEU A C 1
ATOM 1550 O O . LEU A 1 198 ? 10.875 -14.781 -8.484 1 91.62 198 LEU A O 1
ATOM 1554 N N . LEU A 1 199 ? 8.773 -14.172 -8.641 1 93.19 199 LEU A N 1
ATOM 1555 C CA . LEU A 1 199 ? 8.422 -14.75 -7.344 1 93.19 199 LEU A CA 1
ATOM 1556 C C . LEU A 1 199 ? 8.211 -16.25 -7.457 1 93.19 199 LEU A C 1
ATOM 1558 O O . LEU A 1 199 ? 7.383 -16.719 -8.25 1 93.19 199 LEU A O 1
ATOM 1562 N N . PRO A 1 200 ? 8.922 -17.047 -6.699 1 91.69 200 PRO A N 1
ATOM 1563 C CA . PRO A 1 200 ? 8.68 -18.5 -6.652 1 91.69 200 PRO A CA 1
ATOM 1564 C C . PRO A 1 200 ? 7.52 -18.859 -5.73 1 91.69 200 PRO A C 1
ATOM 1566 O O . PRO A 1 200 ? 7.715 -19.578 -4.742 1 91.69 200 PRO A O 1
ATOM 1569 N N . LEU A 1 201 ? 6.375 -18.469 -6.094 1 94.12 201 LEU A N 1
ATOM 1570 C CA . LEU A 1 201 ? 5.191 -18.609 -5.25 1 94.12 201 LEU A CA 1
ATOM 1571 C C . LEU A 1 201 ? 4.953 -20.078 -4.902 1 94.12 201 LEU A C 1
ATOM 1573 O O . LEU A 1 201 ? 4.594 -20.406 -3.766 1 94.12 201 LEU A O 1
ATOM 1577 N N . SER A 1 202 ? 5.152 -21 -5.875 1 92.38 202 SER A N 1
ATOM 1578 C CA . SER A 1 202 ? 4.879 -22.406 -5.664 1 92.38 202 SER A CA 1
ATOM 1579 C C . SER A 1 202 ? 5.738 -22.969 -4.535 1 92.38 202 SER A C 1
ATOM 1581 O O . SER A 1 202 ? 5.25 -23.719 -3.689 1 92.38 202 SER A O 1
ATOM 1583 N N . ALA A 1 203 ? 6.969 -22.594 -4.574 1 89.5 203 ALA A N 1
ATOM 1584 C CA . ALA A 1 203 ? 7.875 -23.062 -3.525 1 89.5 203 ALA A CA 1
ATOM 1585 C C . ALA A 1 203 ? 7.473 -22.484 -2.168 1 89.5 203 ALA A C 1
ATOM 1587 O O . ALA A 1 203 ? 7.551 -23.188 -1.15 1 89.5 203 ALA A O 1
ATOM 1588 N N . LEU A 1 204 ? 7.086 -21.234 -2.129 1 92.88 204 LEU A N 1
ATOM 1589 C CA . LEU A 1 204 ? 6.664 -20.594 -0.892 1 92.88 204 LEU A CA 1
ATOM 1590 C C . LEU A 1 204 ? 5.422 -21.266 -0.319 1 92.88 204 LEU A C 1
ATOM 1592 O O . LEU A 1 204 ? 5.324 -21.469 0.894 1 92.88 204 LEU A O 1
ATOM 1596 N N . LEU A 1 205 ? 4.492 -21.625 -1.165 1 94.62 205 LEU A N 1
ATOM 1597 C CA . LEU A 1 205 ? 3.26 -22.266 -0.725 1 94.62 205 LEU A CA 1
ATOM 1598 C C . LEU A 1 205 ? 3.518 -23.703 -0.31 1 94.62 205 LEU A C 1
ATOM 1600 O O . LEU A 1 205 ? 2.867 -24.219 0.601 1 94.62 205 LEU A O 1
ATOM 1604 N N . LEU A 1 206 ? 4.441 -24.344 -0.96 1 90.44 206 LEU A N 1
ATOM 1605 C CA . LEU A 1 206 ? 4.816 -25.703 -0.572 1 90.44 206 LEU A CA 1
ATOM 1606 C C . LEU A 1 206 ? 5.418 -25.719 0.83 1 90.44 206 LEU A C 1
ATOM 1608 O O . LEU A 1 206 ? 5.148 -26.625 1.612 1 90.44 206 LEU A O 1
ATOM 1612 N N . ASP A 1 207 ? 6.207 -24.719 1.163 1 89.19 207 ASP A N 1
ATOM 1613 C CA . ASP A 1 207 ? 6.812 -24.594 2.484 1 89.19 207 ASP A CA 1
ATOM 1614 C C . ASP A 1 207 ? 5.746 -24.438 3.566 1 89.19 207 ASP A C 1
ATOM 1616 O O . ASP A 1 207 ? 5.957 -24.828 4.715 1 89.19 207 ASP A O 1
ATOM 1620 N N . ALA A 1 208 ? 4.645 -23.891 3.17 1 93.94 208 ALA A N 1
ATOM 1621 C CA . ALA A 1 208 ? 3.525 -23.703 4.09 1 93.94 208 ALA A CA 1
ATOM 1622 C C . ALA A 1 208 ? 2.307 -24.5 3.643 1 93.94 208 ALA A C 1
ATOM 1624 O O . ALA A 1 208 ? 1.173 -24.016 3.736 1 93.94 208 ALA A O 1
ATOM 1625 N N . GLU A 1 209 ? 2.543 -25.656 3.209 1 92.62 209 GLU A N 1
ATOM 1626 C CA . GLU A 1 209 ? 1.512 -26.469 2.562 1 92.62 209 GLU A CA 1
ATOM 1627 C C . GLU A 1 209 ? 0.342 -26.734 3.508 1 92.62 209 GLU A C 1
ATOM 1629 O O . GLU A 1 209 ? -0.82 -26.656 3.102 1 92.62 209 GLU A O 1
ATOM 1634 N N . SER A 1 210 ? 0.607 -27.078 4.746 1 95.25 210 SER A N 1
ATOM 1635 C CA . SER A 1 210 ? -0.441 -27.375 5.719 1 95.25 210 SER A CA 1
ATOM 1636 C C . SER A 1 210 ? -1.338 -26.156 5.945 1 95.25 210 SER A C 1
ATOM 1638 O O . SER A 1 210 ? -2.564 -26.281 5.945 1 95.25 210 SER A O 1
ATOM 1640 N N . GLU A 1 211 ? -0.693 -25.016 6.141 1 97.19 211 GLU A N 1
ATOM 1641 C CA . GLU A 1 211 ? -1.471 -23.797 6.332 1 97.19 211 GLU A CA 1
ATOM 1642 C C . GLU A 1 211 ? -2.24 -23.422 5.066 1 97.19 211 GLU A C 1
ATOM 1644 O O . GLU A 1 211 ? -3.377 -22.953 5.137 1 97.19 211 GLU A O 1
ATOM 1649 N N . TYR A 1 212 ? -1.548 -23.625 3.984 1 96.62 212 TYR A N 1
ATOM 1650 C CA . TYR A 1 212 ? -2.168 -23.359 2.689 1 96.62 212 TYR A CA 1
ATOM 1651 C C . TYR A 1 212 ? -3.461 -24.156 2.535 1 96.62 212 TYR A C 1
ATOM 1653 O O . TYR A 1 212 ? -4.508 -23.594 2.211 1 96.62 212 TYR A O 1
ATOM 1661 N N . ASP A 1 213 ? -3.396 -25.406 2.855 1 95.19 213 ASP A N 1
ATOM 1662 C CA . ASP A 1 213 ? -4.559 -26.281 2.766 1 95.19 213 ASP A CA 1
ATOM 1663 C C . ASP A 1 213 ? -5.621 -25.891 3.791 1 95.19 213 ASP A C 1
ATOM 1665 O O . ASP A 1 213 ? -6.812 -25.844 3.475 1 95.19 213 ASP A O 1
ATOM 1669 N N . GLU A 1 214 ? -5.188 -25.625 4.891 1 97.31 214 GLU A N 1
ATOM 1670 C CA . GLU A 1 214 ? -6.098 -25.25 5.973 1 97.31 214 GLU A CA 1
ATOM 1671 C C . GLU A 1 214 ? -6.875 -23.984 5.637 1 97.31 214 GLU A C 1
ATOM 1673 O O . GLU A 1 214 ? -8.094 -23.938 5.809 1 97.31 214 GLU A O 1
ATOM 1678 N N . ARG A 1 215 ? -6.172 -22.938 5.203 1 97.56 215 ARG A N 1
ATOM 1679 C CA . ARG A 1 215 ? -6.809 -21.672 4.887 1 97.56 215 ARG A CA 1
ATOM 1680 C C . ARG A 1 215 ? -7.746 -21.812 3.691 1 97.56 215 ARG A C 1
ATOM 1682 O O . ARG A 1 215 ? -8.797 -21.156 3.639 1 97.56 215 ARG A O 1
ATOM 1689 N N . PHE A 1 216 ? -7.34 -22.688 2.768 1 96.19 216 PHE A N 1
ATOM 1690 C CA . PHE A 1 216 ? -8.203 -22.922 1.619 1 96.19 216 PHE A CA 1
ATOM 1691 C C . PHE A 1 216 ? -9.531 -23.531 2.061 1 96.19 216 PHE A C 1
ATOM 1693 O O . PHE A 1 216 ? -10.602 -23.031 1.705 1 96.19 216 PHE A O 1
ATOM 1700 N N . TRP A 1 217 ? -9.453 -24.516 2.863 1 95.06 217 TRP A N 1
ATOM 1701 C CA . TRP A 1 217 ? -10.664 -25.203 3.271 1 95.06 217 TRP A CA 1
ATOM 1702 C C . TRP A 1 217 ? -11.484 -24.344 4.234 1 95.06 217 TRP A C 1
ATOM 1704 O O . TRP A 1 217 ? -12.719 -24.406 4.227 1 95.06 217 TRP A O 1
ATOM 1714 N N . GLN A 1 218 ? -10.859 -23.578 5.062 1 95.94 218 GLN A N 1
ATOM 1715 C CA . GLN A 1 218 ? -11.586 -22.625 5.906 1 95.94 218 GLN A CA 1
ATOM 1716 C C . GLN A 1 218 ? -12.398 -21.641 5.07 1 95.94 218 GLN A C 1
ATOM 1718 O O . GLN A 1 218 ? -13.531 -21.312 5.422 1 95.94 218 GLN A O 1
ATOM 1723 N N . ALA A 1 219 ? -11.781 -21.172 4.031 1 94.81 219 ALA A N 1
ATOM 1724 C CA . ALA A 1 219 ? -12.469 -20.25 3.135 1 94.81 219 ALA A CA 1
ATOM 1725 C C . ALA A 1 219 ? -13.641 -20.922 2.432 1 94.81 219 ALA A C 1
ATOM 1727 O O . ALA A 1 219 ? -14.727 -20.359 2.336 1 94.81 219 ALA A O 1
ATOM 1728 N N . VAL A 1 220 ? -13.391 -22.172 1.98 1 92.94 220 VAL A N 1
ATOM 1729 C CA . VAL A 1 220 ? -14.438 -22.922 1.312 1 92.94 220 VAL A CA 1
ATOM 1730 C C . VAL A 1 220 ? -15.617 -23.125 2.262 1 92.94 220 VAL A C 1
ATOM 1732 O O . VAL A 1 220 ? -16.766 -22.906 1.886 1 92.94 220 VAL A O 1
ATOM 1735 N N . ASN A 1 221 ? -15.336 -23.484 3.436 1 93.19 221 ASN A N 1
ATOM 1736 C CA . ASN A 1 221 ? -16.375 -23.797 4.418 1 93.19 221 ASN A CA 1
ATOM 1737 C C . ASN A 1 221 ? -17.141 -22.547 4.848 1 93.19 221 ASN A C 1
ATOM 1739 O O . ASN A 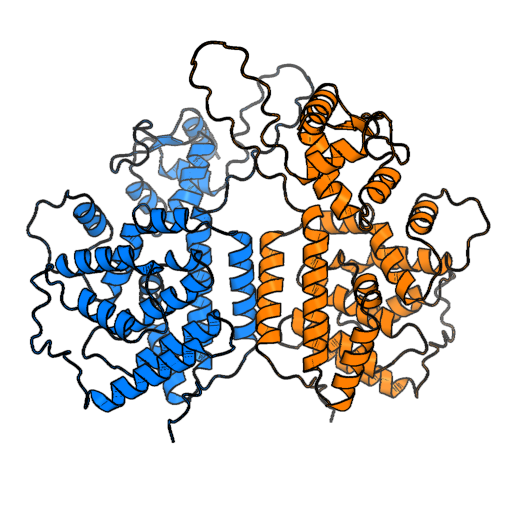1 221 ? -18.328 -22.625 5.137 1 93.19 221 ASN A O 1
ATOM 1743 N N . SER A 1 222 ? -16.531 -21.438 4.93 1 91.94 222 SER A N 1
ATOM 1744 C CA . SER A 1 222 ? -17.188 -20.203 5.348 1 91.94 222 SER A CA 1
ATOM 1745 C C . SER A 1 222 ? -17.891 -19.531 4.172 1 91.94 222 SER A C 1
ATOM 1747 O O . SER A 1 222 ? -18.719 -18.641 4.371 1 91.94 222 SER A O 1
ATOM 1749 N N . GLY A 1 223 ? -17.469 -19.922 3.018 1 90.06 223 GLY A N 1
ATOM 1750 C CA . GLY A 1 223 ? -18.047 -19.312 1.831 1 90.06 223 GLY A CA 1
ATOM 1751 C C . GLY A 1 223 ? -17.453 -17.953 1.507 1 90.06 223 GLY A C 1
ATOM 1752 O O . GLY A 1 223 ? -17.969 -17.234 0.648 1 90.06 223 GLY A O 1
ATOM 1753 N N . ARG A 1 224 ? -16.391 -17.531 2.238 1 93.19 224 ARG A N 1
ATOM 1754 C CA . ARG A 1 224 ? -15.688 -16.266 2.018 1 93.19 224 ARG A CA 1
ATOM 1755 C C . ARG A 1 224 ? -14.188 -16.5 1.856 1 93.19 224 ARG A C 1
ATOM 1757 O O . ARG A 1 224 ? -13.57 -17.219 2.652 1 93.19 224 ARG A O 1
ATOM 1764 N N . ALA A 1 225 ? -13.672 -15.898 0.905 1 95.94 225 ALA A N 1
ATOM 1765 C CA . ALA A 1 225 ? -12.273 -16.141 0.571 1 95.94 225 ALA A CA 1
ATOM 1766 C C . ALA A 1 225 ? -11.344 -15.336 1.48 1 95.94 225 ALA A C 1
ATOM 1768 O O . ALA A 1 225 ? -10.125 -15.375 1.32 1 95.94 225 ALA A O 1
ATOM 1769 N N . THR A 1 226 ? -11.836 -14.625 2.512 1 96.25 226 THR A N 1
ATOM 1770 C CA . THR A 1 226 ? -11.117 -13.625 3.293 1 96.25 226 THR A CA 1
ATOM 1771 C C . THR A 1 226 ? -9.875 -14.234 3.941 1 96.25 226 THR A C 1
ATOM 1773 O O . THR A 1 226 ? -8.773 -13.695 3.805 1 96.25 226 THR A O 1
ATOM 1776 N N . VAL A 1 227 ? -10.008 -15.352 4.59 1 97.25 227 VAL A N 1
ATOM 1777 C CA . VAL A 1 227 ? -8.898 -15.938 5.324 1 97.25 227 VAL A CA 1
ATOM 1778 C C . VAL A 1 227 ? -7.836 -16.438 4.348 1 97.25 227 VAL A C 1
ATOM 1780 O O . VAL A 1 227 ? -6.641 -16.406 4.645 1 97.25 227 VAL A O 1
ATOM 1783 N N . PHE A 1 228 ? -8.266 -16.969 3.18 1 98.06 228 PHE A N 1
ATOM 1784 C CA . PHE A 1 228 ? -7.348 -17.422 2.143 1 98.06 228 PHE A CA 1
ATOM 1785 C C . PHE A 1 228 ? -6.57 -16.25 1.562 1 98.06 228 PHE A C 1
ATOM 1787 O O . PHE A 1 228 ? -5.352 -16.328 1.384 1 98.06 228 PHE A O 1
ATOM 1794 N N . ILE A 1 229 ? -7.277 -15.148 1.35 1 98.12 229 ILE A N 1
ATOM 1795 C CA . ILE A 1 229 ? -6.66 -13.938 0.814 1 98.12 229 ILE A CA 1
ATOM 1796 C C . ILE A 1 229 ? -5.598 -13.43 1.785 1 98.12 229 ILE A C 1
ATOM 1798 O O . ILE A 1 229 ? -4.488 -13.086 1.374 1 98.12 229 ILE A O 1
ATOM 1802 N N . GLU A 1 230 ? -5.898 -13.383 3.064 1 98.06 230 GLU A N 1
ATOM 1803 C CA . GLU A 1 230 ? -4.949 -12.93 4.078 1 98.06 230 GLU A CA 1
ATOM 1804 C C . GLU A 1 230 ? -3.68 -13.773 4.062 1 98.06 230 GLU A C 1
ATOM 1806 O O . GLU A 1 230 ? -2.57 -13.242 4.121 1 98.06 230 GLU A O 1
ATOM 1811 N N . PHE A 1 231 ? -3.844 -15.086 3.965 1 98.56 231 PHE A N 1
ATOM 1812 C CA . PHE A 1 231 ? -2.713 -16.016 3.961 1 98.56 231 PHE A CA 1
ATOM 1813 C C . PHE A 1 231 ? -1.852 -15.805 2.721 1 98.56 231 PHE A C 1
ATOM 1815 O O . PHE A 1 231 ? -0.624 -15.742 2.816 1 98.56 231 PHE A O 1
ATOM 1822 N N . ILE A 1 232 ? -2.477 -15.688 1.543 1 98.62 232 ILE A N 1
ATOM 1823 C CA . ILE A 1 232 ? -1.744 -15.562 0.288 1 98.62 232 ILE A CA 1
ATOM 1824 C C . ILE A 1 232 ? -0.998 -14.227 0.258 1 98.62 232 ILE A C 1
ATOM 1826 O O . ILE A 1 232 ? 0.158 -14.164 -0.169 1 98.62 232 ILE A O 1
ATOM 1830 N N . LEU A 1 233 ? -1.691 -13.148 0.709 1 98.56 233 LEU A N 1
ATOM 1831 C CA . LEU A 1 233 ? -1.034 -11.852 0.74 1 98.56 233 LEU A CA 1
ATOM 1832 C C . LEU A 1 233 ? 0.192 -11.883 1.646 1 98.56 233 LEU A C 1
ATOM 1834 O O . LEU A 1 233 ? 1.229 -11.305 1.314 1 98.56 233 LEU A O 1
ATOM 1838 N N . ARG A 1 234 ? 0.076 -12.555 2.777 1 98.25 234 ARG A N 1
ATOM 1839 C CA . ARG A 1 234 ? 1.223 -12.703 3.668 1 98.25 234 ARG A CA 1
ATOM 1840 C C . ARG A 1 234 ? 2.359 -13.445 2.975 1 98.25 234 ARG A C 1
ATOM 1842 O O . ARG A 1 234 ? 3.527 -13.078 3.113 1 98.25 234 ARG A O 1
ATOM 1849 N N . THR A 1 235 ? 2.029 -14.469 2.293 1 98 235 THR A N 1
ATOM 1850 C CA . THR A 1 235 ? 3.012 -15.273 1.574 1 98 235 THR A CA 1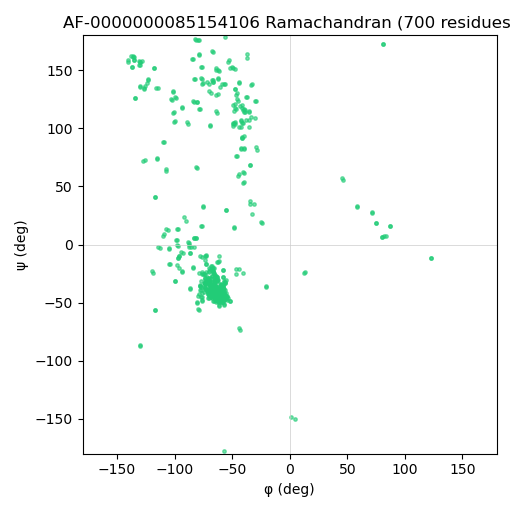
ATOM 1851 C C . THR A 1 235 ? 3.693 -14.453 0.486 1 98 235 THR A C 1
ATOM 1853 O O . THR A 1 235 ? 4.906 -14.547 0.294 1 98 235 THR A O 1
ATOM 1856 N N . LEU A 1 236 ? 2.895 -13.641 -0.236 1 97.94 236 LEU A N 1
ATOM 1857 C CA . LEU A 1 236 ? 3.451 -12.766 -1.264 1 97.94 236 LEU A CA 1
ATOM 1858 C C . LEU A 1 236 ? 4.441 -11.781 -0.66 1 97.94 236 LEU A C 1
ATOM 1860 O O . LEU A 1 236 ? 5.492 -11.508 -1.247 1 97.94 236 LEU A O 1
ATOM 1864 N N . LEU A 1 237 ? 4.07 -11.219 0.511 1 97.75 237 LEU A N 1
ATOM 1865 C CA . LEU A 1 237 ? 4.945 -10.266 1.18 1 97.75 237 LEU A CA 1
ATOM 1866 C C . LEU A 1 237 ? 6.273 -10.914 1.551 1 97.75 237 LEU A C 1
ATOM 1868 O O . LEU A 1 237 ? 7.34 -10.344 1.317 1 97.75 237 LEU A O 1
ATOM 1872 N N . VAL A 1 238 ? 6.203 -12.125 2.094 1 95.75 238 VAL A N 1
ATOM 1873 C CA . VAL A 1 238 ? 7.402 -12.875 2.453 1 95.75 238 VAL A CA 1
ATOM 1874 C C . VAL A 1 238 ? 8.242 -13.141 1.203 1 95.75 238 VAL A C 1
ATOM 1876 O O . VAL A 1 238 ? 9.469 -13.008 1.23 1 95.75 238 VAL A O 1
ATOM 1879 N N . GLY A 1 239 ? 7.562 -13.531 0.134 1 94.38 239 GLY A N 1
ATOM 1880 C CA . GLY A 1 239 ? 8.25 -13.773 -1.126 1 94.38 239 GLY A CA 1
ATOM 1881 C C . GLY A 1 239 ? 8.969 -12.547 -1.657 1 94.38 239 GLY A C 1
ATOM 1882 O O . GLY A 1 239 ? 10.125 -12.641 -2.084 1 94.38 239 GLY A O 1
ATOM 1883 N N . LEU A 1 240 ? 8.336 -11.414 -1.652 1 94.31 240 LEU A N 1
ATOM 1884 C CA . LEU A 1 240 ? 8.938 -10.18 -2.135 1 94.31 240 LEU A CA 1
ATOM 1885 C C . LEU A 1 240 ? 10.164 -9.812 -1.305 1 94.31 240 LEU A C 1
ATOM 1887 O O . LEU A 1 240 ? 11.188 -9.398 -1.853 1 94.31 240 LEU A O 1
ATOM 1891 N N . LYS A 1 241 ? 10.062 -9.938 -0.018 1 91.75 241 LYS A N 1
ATOM 1892 C CA . LYS A 1 241 ? 11.18 -9.633 0.868 1 91.75 241 LYS A CA 1
ATOM 1893 C C . LYS A 1 241 ? 12.359 -10.57 0.603 1 91.75 241 LYS A C 1
ATOM 1895 O O . LYS A 1 241 ? 13.516 -10.172 0.723 1 91.75 241 LYS A O 1
ATOM 1900 N N . SER A 1 242 ? 12.031 -11.727 0.215 1 86.25 242 SER A N 1
ATOM 1901 C CA . SER A 1 242 ? 13.078 -12.719 -0.013 1 86.25 242 SER A CA 1
ATOM 1902 C C . SER A 1 242 ? 13.852 -12.422 -1.293 1 86.25 242 SER A C 1
ATOM 1904 O O . SER A 1 242 ? 15.031 -12.773 -1.407 1 86.25 242 SER A O 1
ATOM 1906 N N . ILE A 1 243 ? 13.234 -11.797 -2.273 1 84.88 243 ILE A N 1
ATOM 1907 C CA . ILE A 1 243 ? 13.914 -11.586 -3.547 1 84.88 243 ILE A CA 1
ATOM 1908 C C . ILE A 1 243 ? 14.508 -10.18 -3.588 1 84.88 243 ILE A C 1
ATOM 1910 O O . ILE A 1 243 ? 15.312 -9.867 -4.465 1 84.88 243 ILE A O 1
ATOM 1914 N N . ALA A 1 244 ? 14.164 -9.297 -2.652 1 81.19 244 ALA A N 1
ATOM 1915 C CA . ALA A 1 244 ? 14.586 -7.898 -2.621 1 81.19 244 ALA A CA 1
ATOM 1916 C C . ALA A 1 244 ? 16.109 -7.781 -2.643 1 81.19 244 ALA A C 1
ATOM 1918 O O . ALA A 1 244 ? 16.656 -6.953 -3.369 1 81.19 244 ALA A O 1
ATOM 1919 N N . PRO A 1 245 ? 16.766 -8.516 -1.905 1 65.75 245 PRO A N 1
ATOM 1920 C CA . PRO A 1 245 ? 18.219 -8.375 -1.872 1 65.75 245 PRO A CA 1
ATOM 1921 C C . PRO A 1 245 ? 18.859 -8.57 -3.242 1 65.75 245 PRO A C 1
ATOM 1923 O O . PRO A 1 245 ? 19.969 -8.078 -3.486 1 65.75 245 PRO A O 1
ATOM 1926 N N . PHE A 1 246 ? 18.125 -9.242 -4.086 1 60.91 246 PHE A N 1
ATOM 1927 C CA . PHE A 1 246 ? 18.688 -9.516 -5.406 1 60.91 246 PHE A CA 1
ATOM 1928 C C . PHE A 1 246 ? 18.609 -8.273 -6.289 1 60.91 246 PHE A C 1
ATOM 1930 O O . PHE A 1 246 ? 19.297 -8.195 -7.312 1 60.91 246 PHE A O 1
ATOM 1937 N N . PHE A 1 247 ? 17.875 -7.195 -5.84 1 58.56 247 PHE A N 1
ATOM 1938 C CA . PHE A 1 247 ? 17.672 -6.012 -6.664 1 58.56 247 PHE A CA 1
ATOM 1939 C C . PHE A 1 247 ? 18.25 -4.773 -5.984 1 58.56 247 PHE A C 1
ATOM 1941 O O . PHE A 1 247 ? 18.266 -3.689 -6.57 1 58.56 247 PHE A O 1
ATOM 1948 N N . GLU A 1 248 ? 18.453 -4.625 -4.797 1 51.38 248 GLU A N 1
ATOM 1949 C CA . GLU A 1 248 ? 19 -3.443 -4.133 1 51.38 248 GLU A CA 1
ATOM 1950 C C . GLU A 1 248 ? 20.266 -2.963 -4.82 1 51.38 248 GLU A C 1
ATOM 1952 O O . GLU A 1 248 ? 21.156 -3.762 -5.117 1 51.38 248 GLU A O 1
ATOM 1957 N N . LEU A 1 249 ? 20.109 -1.843 -5.598 1 40.66 249 LEU A N 1
ATOM 1958 C CA . LEU A 1 249 ? 21.281 -1.15 -6.133 1 40.66 249 LEU A CA 1
ATOM 1959 C C . LEU A 1 249 ? 22.359 -1.011 -5.062 1 40.66 249 LEU A C 1
ATOM 1961 O O . LEU A 1 249 ? 22.062 -0.933 -3.873 1 40.66 249 LEU A O 1
ATOM 1965 N N . PRO A 1 250 ? 23.594 -1.187 -5.363 1 32.25 250 PRO A N 1
ATOM 1966 C CA . PRO A 1 250 ? 24.672 -0.957 -4.398 1 32.25 250 PRO A CA 1
ATOM 1967 C C . PRO A 1 250 ? 24.547 0.373 -3.662 1 32.25 250 PRO A C 1
ATOM 1969 O O . PRO A 1 250 ? 24.156 1.381 -4.266 1 32.25 250 PRO A O 1
ATOM 1972 N N . ALA A 1 251 ? 24.172 0.353 -2.465 1 35.56 251 ALA A N 1
ATOM 1973 C CA . ALA A 1 251 ? 24.203 1.587 -1.683 1 35.56 251 ALA A CA 1
ATOM 1974 C C . ALA A 1 251 ? 25.328 2.506 -2.16 1 35.56 251 ALA A C 1
ATOM 1976 O O . ALA A 1 251 ? 26.406 2.037 -2.543 1 35.56 251 ALA A O 1
ATOM 1977 N N . PRO A 1 252 ? 25.094 3.736 -2.551 1 29.38 252 PRO A N 1
ATOM 1978 C CA . PRO A 1 252 ? 26.281 4.551 -2.855 1 29.38 252 PRO A CA 1
ATOM 1979 C C . PRO A 1 252 ? 27.406 4.352 -1.849 1 29.38 252 PRO A C 1
ATOM 1981 O O . PRO A 1 252 ? 27.156 4.137 -0.661 1 29.38 252 PRO A O 1
ATOM 1984 N N . GLU A 1 253 ? 28.531 3.93 -2.209 1 29.7 253 GLU A N 1
ATOM 1985 C CA . GLU A 1 253 ? 29.703 3.916 -1.342 1 29.7 253 GLU A CA 1
ATOM 1986 C C . GLU A 1 253 ? 29.781 5.191 -0.511 1 29.7 253 GLU A C 1
ATOM 1988 O O . GLU A 1 253 ? 29.484 6.281 -1.005 1 29.7 253 GLU A O 1
ATOM 1993 N N . PRO A 1 254 ? 29.688 5.156 0.703 1 28.73 254 PRO A N 1
ATOM 1994 C CA . PRO A 1 254 ? 29.906 6.371 1.486 1 28.73 254 PRO A CA 1
ATOM 1995 C C . PRO A 1 254 ? 30.953 7.289 0.86 1 28.73 254 PRO A C 1
ATOM 1997 O O . PRO A 1 254 ? 31.969 6.812 0.33 1 28.73 254 PRO A O 1
ATOM 2000 N N . VAL A 1 255 ? 30.656 8.344 0.365 1 28.2 255 VAL A N 1
ATOM 2001 C CA . VAL A 1 255 ? 31.656 9.32 -0.04 1 28.2 255 VAL A CA 1
ATOM 2002 C C . VAL A 1 255 ? 32.781 9.367 0.994 1 28.2 255 VAL A C 1
ATOM 2004 O O . VAL A 1 255 ? 32.531 9.352 2.199 1 28.2 255 VAL A O 1
ATOM 2007 N N . PRO A 1 256 ? 33.969 9.016 0.629 1 26.12 256 PRO A N 1
ATOM 2008 C CA . PRO A 1 256 ? 35.094 9.141 1.562 1 26.12 256 PRO A CA 1
ATOM 2009 C C . PRO A 1 256 ? 35.156 10.516 2.227 1 26.12 256 PRO A C 1
ATOM 2011 O O . PRO A 1 256 ? 35 11.539 1.555 1 26.12 256 PRO A O 1
ATOM 2014 N N . ALA A 1 257 ? 34.75 10.68 3.424 1 27.48 257 ALA A N 1
ATOM 2015 C CA . ALA A 1 257 ? 35.062 11.898 4.164 1 27.48 257 ALA A CA 1
ATOM 2016 C C . ALA A 1 257 ? 36.469 12.414 3.799 1 27.48 257 ALA A C 1
ATOM 2018 O O . ALA A 1 257 ? 37.406 11.625 3.641 1 27.48 257 ALA A O 1
ATOM 2019 N N . VAL A 1 258 ? 36.594 13.438 3.254 1 26.05 258 VAL A N 1
ATOM 2020 C CA . VAL A 1 258 ? 37.844 14.148 3.076 1 26.05 258 VAL A CA 1
ATOM 2021 C C . VAL A 1 258 ? 38.75 13.945 4.305 1 26.05 258 VAL A C 1
ATOM 2023 O O . VAL A 1 258 ? 38.312 14.219 5.434 1 26.05 258 VAL A O 1
ATOM 2026 N N . ALA A 1 259 ? 39.812 13.18 4.234 1 27.81 259 ALA A N 1
ATOM 2027 C CA . ALA A 1 259 ? 40.938 13.031 5.141 1 27.81 259 ALA A CA 1
ATOM 2028 C C . ALA A 1 259 ? 41.469 14.391 5.59 1 27.81 259 ALA A C 1
ATOM 2030 O O . ALA A 1 259 ? 41.969 15.18 4.773 1 27.81 259 ALA A O 1
ATOM 2031 N N . GLU A 1 260 ? 40.875 15.039 6.41 1 25.98 260 GLU A N 1
ATOM 2032 C CA . GLU A 1 260 ? 41.812 16.016 6.965 1 25.98 260 GLU A CA 1
ATOM 2033 C C . GLU A 1 260 ? 43.125 15.375 7.305 1 25.98 260 GLU A C 1
ATOM 2035 O O . GLU A 1 260 ? 43.188 14.227 7.762 1 25.98 260 GLU A O 1
ATOM 2040 N N . ALA A 1 261 ? 44.312 15.945 6.863 1 27.14 261 ALA A N 1
ATOM 2041 C CA . ALA A 1 261 ? 45.75 15.703 6.844 1 27.14 261 ALA A CA 1
ATOM 2042 C C . ALA A 1 261 ? 46.25 15.312 8.227 1 27.14 261 ALA A C 1
ATOM 2044 O O . ALA A 1 261 ? 47.469 15.375 8.492 1 27.14 261 ALA A O 1
ATOM 2045 N N . GLU A 1 262 ? 45.469 14.93 9.297 1 28.48 262 GLU A N 1
ATOM 2046 C CA . GLU A 1 262 ? 46.5 14.789 10.312 1 28.48 262 GLU A CA 1
ATOM 2047 C C . GLU A 1 262 ? 47.5 13.703 9.922 1 28.48 262 GLU A C 1
ATOM 2049 O O . GLU A 1 262 ? 47.188 12.797 9.148 1 28.48 262 GLU A O 1
ATOM 2054 N N . PRO A 1 263 ? 48.812 13.828 10.367 1 27.56 263 PRO A N 1
ATOM 2055 C CA . PRO A 1 263 ? 50 12.984 10.141 1 27.56 263 PRO A CA 1
ATOM 2056 C C . PRO A 1 263 ? 49.656 11.492 10.125 1 27.56 263 PRO A C 1
ATOM 2058 O O . PRO A 1 263 ? 48.594 11.094 10.617 1 27.56 263 PRO A O 1
ATOM 2061 N N . SER A 1 264 ? 50.562 10.617 9.602 1 27.62 264 SER A N 1
ATOM 2062 C CA . SER A 1 264 ? 50.875 9.312 9 1 27.62 264 SER A CA 1
ATOM 2063 C C . SER A 1 264 ? 50.531 8.18 9.961 1 27.62 264 SER A C 1
ATOM 2065 O O . SER A 1 264 ? 50.844 7.016 9.68 1 27.62 264 SER A O 1
ATOM 2067 N N . SER A 1 265 ? 50.281 8.422 11.281 1 28.77 265 SER A N 1
ATOM 2068 C CA . SER A 1 265 ? 50.656 7.145 11.906 1 28.77 265 SER A CA 1
ATOM 2069 C C . SER A 1 265 ? 49.812 6.004 11.328 1 28.77 265 SER A C 1
ATOM 2071 O O . SER A 1 265 ? 48.688 6.215 10.883 1 28.77 265 SER A O 1
ATOM 2073 N N . PRO A 1 266 ? 50.438 4.789 11.039 1 29.19 266 PRO A N 1
ATOM 2074 C CA . PRO A 1 266 ? 49.969 3.549 10.414 1 29.19 266 PRO A CA 1
ATOM 2075 C C . PRO A 1 266 ? 48.594 3.107 10.938 1 29.19 266 PRO A C 1
ATOM 2077 O O . PRO A 1 266 ? 48.469 2.783 12.117 1 29.19 266 PRO A O 1
ATOM 2080 N N . ARG A 1 267 ? 47.562 3.922 10.773 1 28.2 267 ARG A N 1
ATOM 2081 C CA . ARG A 1 267 ? 46.281 3.604 11.359 1 28.2 267 ARG A CA 1
ATOM 2082 C C . ARG A 1 267 ? 45.875 2.152 11.086 1 28.2 267 ARG A C 1
ATOM 2084 O O . ARG A 1 267 ? 46 1.675 9.961 1 28.2 267 ARG A O 1
ATOM 2091 N N . ALA A 1 268 ? 45.75 1.449 12.109 1 29.84 268 ALA A N 1
ATOM 2092 C CA . ALA A 1 268 ? 45.312 0.063 12.211 1 29.84 268 ALA A CA 1
ATOM 2093 C C . ALA A 1 268 ? 44.031 -0.16 11.398 1 29.84 268 ALA A C 1
ATOM 2095 O O . ALA A 1 268 ? 43.156 0.711 11.352 1 29.84 268 ALA A O 1
ATOM 2096 N N . PRO A 1 269 ? 44.062 -0.97 10.336 1 29.84 269 PRO A N 1
ATOM 2097 C CA . PRO A 1 269 ? 42.969 -1.381 9.453 1 29.84 269 PRO A CA 1
ATOM 2098 C C . PRO A 1 269 ? 41.625 -1.562 10.188 1 29.84 269 PRO A C 1
ATOM 2100 O O . PRO A 1 269 ? 41.625 -2.051 11.32 1 29.84 269 PRO A O 1
ATOM 2103 N N . VAL A 1 270 ? 40.75 -0.681 10.133 1 32.91 270 VAL A N 1
ATOM 2104 C CA . VAL A 1 270 ? 39.344 -0.614 10.594 1 32.91 270 VAL A CA 1
ATOM 2105 C C . VAL A 1 270 ? 38.719 -2.004 10.547 1 32.91 270 VAL A C 1
ATOM 2107 O O . VAL A 1 270 ? 38.219 -2.42 9.508 1 32.91 270 VAL A O 1
ATOM 2110 N N . LEU A 1 271 ? 39.375 -3.098 10.805 1 35.75 271 LEU A N 1
ATOM 2111 C CA . LEU A 1 271 ? 38.844 -4.422 11.102 1 35.75 271 LEU A CA 1
ATOM 2112 C C . LEU A 1 271 ? 37.625 -4.32 12.016 1 35.75 271 LEU A C 1
ATOM 2114 O O . LEU A 1 271 ? 37 -5.332 12.344 1 35.75 271 LEU A O 1
ATOM 2118 N N . SER A 1 272 ? 37.5 -3.25 12.797 1 40.81 272 SER A N 1
ATOM 2119 C CA . SER A 1 272 ? 36.562 -3.199 13.906 1 40.81 272 SER A CA 1
ATOM 2120 C C . SER A 1 272 ? 35.125 -3.363 13.414 1 40.81 272 SER A C 1
ATOM 2122 O O . SER A 1 272 ? 34.25 -3.814 14.156 1 40.81 272 SER A O 1
ATOM 2124 N N . GLN A 1 273 ? 34.719 -2.787 12.367 1 47.78 273 GLN A N 1
ATOM 2125 C CA . GLN A 1 273 ? 33.281 -2.74 12.141 1 47.78 273 GLN A CA 1
ATOM 2126 C C . GLN A 1 273 ? 32.812 -3.955 11.352 1 47.78 273 GLN A C 1
ATOM 2128 O O . GLN A 1 273 ? 31.922 -3.848 10.516 1 47.78 273 GLN A O 1
ATOM 2133 N N . ILE A 1 274 ? 33.438 -4.957 11.289 1 55.25 274 ILE A N 1
ATOM 2134 C CA . ILE A 1 274 ? 33 -6.176 10.625 1 55.25 274 ILE A CA 1
ATOM 2135 C C . ILE A 1 274 ? 31.75 -6.711 11.336 1 55.25 274 ILE A C 1
ATOM 2137 O O . ILE A 1 274 ? 31.766 -6.926 12.555 1 55.25 274 ILE A O 1
ATOM 2141 N N . GLY A 1 275 ? 30.719 -6.688 10.703 1 65.06 275 GLY A N 1
ATOM 2142 C CA . GLY A 1 275 ? 29.453 -7.211 11.195 1 65.06 275 GLY A CA 1
ATOM 2143 C C . GLY A 1 275 ? 29.578 -8.594 11.805 1 65.06 275 GLY A C 1
ATOM 2144 O O . GLY A 1 275 ? 30.516 -9.336 11.484 1 65.06 275 GLY A O 1
ATOM 2145 N N . GLU A 1 276 ? 28.75 -8.852 12.703 1 77.31 276 GLU A N 1
ATOM 2146 C CA . GLU A 1 276 ? 28.766 -10.125 13.414 1 77.31 276 GLU A CA 1
ATOM 2147 C C . GLU A 1 276 ? 28.672 -11.305 12.445 1 77.31 276 GLU A C 1
ATOM 2149 O O . GLU A 1 276 ? 29.328 -12.328 12.641 1 77.31 276 GLU A O 1
ATOM 2154 N N . GLN A 1 277 ? 28.047 -11.078 11.438 1 79 277 GLN A N 1
ATOM 2155 C CA . GLN A 1 277 ? 27.859 -12.156 10.477 1 79 277 GLN A CA 1
ATOM 2156 C C . GLN A 1 277 ? 29.156 -12.453 9.727 1 79 277 GLN A C 1
ATOM 2158 O O . GLN A 1 277 ? 29.469 -13.609 9.453 1 79 277 GLN A O 1
ATOM 2163 N N . VAL A 1 278 ? 29.875 -11.461 9.57 1 82.75 278 VAL A N 1
ATOM 2164 C CA . VAL A 1 278 ? 31.156 -11.625 8.891 1 82.75 278 VAL A CA 1
ATOM 2165 C C . VAL A 1 278 ? 32.156 -12.32 9.82 1 82.75 278 VAL A C 1
ATOM 2167 O O . VAL A 1 278 ? 32.875 -13.211 9.398 1 82.75 278 VAL A O 1
ATOM 2170 N N . LYS A 1 279 ? 32.031 -11.977 10.992 1 80.25 279 LYS A N 1
ATOM 2171 C CA . LYS A 1 279 ? 32.906 -12.617 11.977 1 80.25 279 LYS A CA 1
ATOM 2172 C C . LYS A 1 279 ? 32.594 -14.109 12.078 1 80.25 279 LYS A C 1
ATOM 2174 O O . LYS A 1 279 ? 33.531 -14.93 12.148 1 80.25 279 LYS A O 1
ATOM 2179 N N . ILE A 1 280 ? 31.375 -14.398 12.055 1 83.31 280 ILE A N 1
ATOM 2180 C CA . ILE A 1 280 ? 30.922 -15.781 12.125 1 83.31 280 ILE A CA 1
ATOM 2181 C C . ILE A 1 280 ? 31.391 -16.547 10.891 1 83.31 280 ILE A C 1
ATOM 2183 O O . ILE A 1 280 ? 31.859 -17.688 11 1 83.31 280 ILE A O 1
ATOM 2187 N N . LEU A 1 281 ? 31.359 -15.898 9.852 1 86.19 281 LEU A N 1
ATOM 2188 C CA . LEU A 1 281 ? 31.812 -16.547 8.625 1 86.19 281 LEU A CA 1
ATOM 2189 C C . LEU A 1 281 ? 33.312 -16.75 8.633 1 86.19 281 LEU A C 1
ATOM 2191 O O . LEU A 1 281 ? 33.812 -17.797 8.211 1 86.19 281 LEU A O 1
ATOM 2195 N N . VAL A 1 282 ? 33.938 -15.812 9.078 1 85.12 282 VAL A N 1
ATOM 2196 C CA . VAL A 1 282 ? 35.406 -15.898 9.156 1 85.12 282 VAL A CA 1
ATOM 2197 C C . VAL A 1 282 ? 35.812 -17.078 10.023 1 85.12 282 VAL A C 1
ATOM 2199 O O . VAL A 1 282 ? 36.75 -17.812 9.695 1 85.12 282 VAL A O 1
ATOM 2202 N N . ARG A 1 283 ? 35.031 -17.281 11.047 1 83.19 283 ARG A N 1
ATOM 2203 C CA . ARG A 1 283 ? 35.281 -18.422 11.914 1 83.19 283 ARG A CA 1
ATOM 2204 C C . ARG A 1 283 ? 34.969 -19.75 11.195 1 83.19 283 ARG A C 1
ATOM 2206 O O . ARG A 1 283 ? 35.688 -20.734 11.406 1 83.19 283 ARG A O 1
ATOM 2213 N N . ALA A 1 284 ? 34.031 -19.672 10.375 1 82.94 284 ALA A N 1
ATOM 2214 C CA . ALA A 1 284 ? 33.594 -20.875 9.656 1 82.94 284 ALA A CA 1
ATOM 2215 C C . ALA A 1 284 ? 34.562 -21.219 8.539 1 82.94 284 ALA A C 1
ATOM 2217 O O . ALA A 1 284 ? 34.75 -22.391 8.203 1 82.94 284 ALA A O 1
ATOM 2218 N N . VAL A 1 285 ? 35.062 -20.266 7.871 1 83.12 285 VAL A N 1
ATOM 2219 C CA . VAL A 1 285 ? 35.969 -20.469 6.77 1 83.12 285 VAL A CA 1
ATOM 2220 C C . VAL A 1 285 ? 37.344 -20.891 7.32 1 83.12 285 VAL A C 1
ATOM 2222 O O . VAL A 1 285 ? 38.094 -21.625 6.668 1 83.12 285 VAL A O 1
ATOM 2225 N N . ALA A 1 286 ? 37.531 -20.75 8.531 1 73.38 286 ALA A N 1
ATOM 2226 C CA . ALA A 1 286 ? 38.75 -21.047 9.242 1 73.38 286 ALA A CA 1
ATOM 2227 C C . ALA A 1 286 ? 39.844 -21.469 8.273 1 73.38 286 ALA A C 1
ATOM 2229 O O . ALA A 1 286 ? 39.656 -21.422 7.055 1 73.38 286 ALA A O 1
ATOM 2230 N N . THR A 1 287 ? 40.938 -22.375 8.539 1 62.91 287 THR A N 1
ATOM 2231 C CA . THR A 1 287 ? 42.219 -22.609 7.918 1 62.91 287 THR A CA 1
ATOM 2232 C C . THR A 1 287 ? 42.062 -23.391 6.617 1 62.91 287 THR A C 1
ATOM 2234 O O . THR A 1 287 ? 43.031 -23.703 5.941 1 62.91 287 THR A O 1
ATOM 2237 N N . ASP A 1 288 ? 40.812 -23.469 6.051 1 73.19 288 ASP A N 1
ATOM 2238 C CA . ASP A 1 288 ? 40.75 -24.297 4.848 1 73.19 288 ASP A CA 1
ATOM 2239 C C . ASP A 1 288 ? 39.938 -23.609 3.752 1 73.19 288 ASP A C 1
ATOM 2241 O O . ASP A 1 288 ? 39.219 -22.625 4.012 1 73.19 288 ASP A O 1
ATOM 2245 N N . THR A 1 289 ? 40.125 -23.969 2.557 1 80.94 289 THR A N 1
ATOM 2246 C CA . THR A 1 289 ? 39.344 -23.578 1.386 1 80.94 289 THR A CA 1
ATOM 2247 C C . THR A 1 289 ? 38.062 -24.359 1.312 1 80.94 289 THR A C 1
ATOM 2249 O O . THR A 1 289 ? 38.062 -25.594 1.339 1 80.94 289 THR A O 1
ATOM 2252 N N . SER A 1 290 ? 36.938 -23.688 1.407 1 84.56 290 SER A N 1
ATOM 2253 C CA . SER A 1 290 ? 35.656 -24.391 1.474 1 84.56 290 SER A CA 1
ATOM 2254 C C . SER A 1 290 ? 34.656 -23.828 0.465 1 84.56 290 SER A C 1
ATOM 2256 O O . SER A 1 290 ? 34.562 -22.609 0.29 1 84.56 290 SER A O 1
ATOM 2258 N N . PRO A 1 291 ? 34 -24.703 -0.178 1 82.25 291 PRO A N 1
ATOM 2259 C CA . PRO A 1 291 ? 32.938 -24.234 -1.049 1 82.25 291 PRO A CA 1
ATOM 2260 C C . PRO A 1 291 ? 31.766 -23.609 -0.271 1 82.25 291 PRO A C 1
ATOM 2262 O O . PRO A 1 291 ? 31.656 -23.812 0.94 1 82.25 291 PRO A O 1
ATOM 2265 N N . SER A 1 292 ? 30.922 -22.938 -0.897 1 82.56 292 SER A N 1
ATOM 2266 C CA . SER A 1 292 ? 29.797 -22.219 -0.297 1 82.56 292 SER A CA 1
ATOM 2267 C C . SER A 1 292 ? 28.875 -23.156 0.478 1 82.56 292 SER A C 1
ATOM 2269 O O . SER A 1 292 ? 28.438 -22.828 1.583 1 82.56 292 SER A O 1
ATOM 2271 N N . LEU A 1 293 ? 28.703 -24.266 -0.031 1 79.12 293 LEU A N 1
ATOM 2272 C CA . LEU A 1 293 ? 27.781 -25.219 0.597 1 79.12 293 LEU A CA 1
ATOM 2273 C C . LEU A 1 293 ? 28.344 -25.688 1.932 1 79.12 293 LEU A C 1
ATOM 2275 O O . LEU A 1 293 ? 27.594 -25.859 2.898 1 79.12 293 LEU A O 1
ATOM 2279 N N . GLU A 1 294 ? 29.516 -25.953 1.996 1 82.69 294 GLU A N 1
ATOM 2280 C CA . GLU A 1 294 ? 30.156 -26.391 3.229 1 82.69 294 GLU A CA 1
ATOM 2281 C C . GLU A 1 294 ? 30.156 -25.281 4.281 1 82.69 294 GLU A C 1
ATOM 2283 O O . GLU A 1 294 ? 29.938 -25.547 5.465 1 82.69 294 GLU A O 1
ATOM 2288 N N . LEU A 1 295 ? 30.281 -24.172 3.883 1 85 295 LEU A N 1
ATOM 2289 C CA . LEU A 1 295 ? 30.234 -23.031 4.797 1 85 295 LEU A CA 1
ATOM 2290 C C . LEU A 1 295 ? 28.844 -22.844 5.363 1 85 295 LEU A C 1
ATOM 2292 O O . LEU A 1 295 ? 28.672 -22.578 6.559 1 85 295 LEU A O 1
ATOM 2296 N N . MET A 1 296 ? 27.953 -23.047 4.582 1 82.5 296 MET A N 1
ATOM 2297 C CA . MET A 1 296 ? 26.578 -22.953 5.035 1 82.5 296 MET A CA 1
ATOM 2298 C C . MET A 1 296 ? 26.281 -24.016 6.09 1 82.5 296 MET A C 1
ATOM 2300 O O . MET A 1 296 ? 25.625 -23.734 7.098 1 82.5 296 MET A O 1
ATOM 2304 N N . LYS A 1 297 ? 26.656 -25.188 5.848 1 80.88 297 LYS A N 1
ATOM 2305 C CA . LYS A 1 297 ? 26.5 -26.281 6.797 1 80.88 297 LYS A CA 1
ATOM 2306 C C . LYS A 1 297 ? 27.172 -25.953 8.125 1 80.88 297 LYS A C 1
ATOM 2308 O O . LYS A 1 297 ? 26.609 -26.203 9.195 1 80.88 297 LYS A O 1
ATOM 2313 N N . ARG A 1 298 ? 28.297 -25.328 8.039 1 81.75 298 ARG A N 1
ATOM 2314 C CA . ARG A 1 298 ? 29.047 -24.984 9.25 1 81.75 298 ARG A CA 1
ATOM 2315 C C . ARG A 1 298 ? 28.328 -23.891 10.031 1 81.75 298 ARG A C 1
ATOM 2317 O O . ARG A 1 298 ? 28.406 -23.859 11.266 1 81.75 298 ARG A O 1
ATOM 2324 N N . LEU A 1 299 ? 27.672 -23.141 9.352 1 81.62 299 LEU A N 1
ATOM 2325 C CA . LEU A 1 299 ? 26.984 -22.016 9.969 1 81.62 299 LEU A CA 1
ATOM 2326 C C . LEU A 1 299 ? 25.547 -22.375 10.344 1 81.62 299 LEU A C 1
ATOM 2328 O O . LEU A 1 299 ? 24.859 -21.594 10.977 1 81.62 299 LEU A O 1
ATOM 2332 N N . GLY A 1 300 ? 25.141 -23.578 9.914 1 78.25 300 GLY A N 1
ATOM 2333 C CA . GLY A 1 300 ? 23.797 -24.031 10.188 1 78.25 300 GLY A CA 1
ATOM 2334 C C . GLY A 1 300 ? 22.75 -23.281 9.383 1 78.25 300 GLY A C 1
ATOM 2335 O O . GLY A 1 300 ? 21.625 -23.062 9.859 1 78.25 300 GLY A O 1
ATOM 2336 N N . LEU A 1 301 ? 23.172 -22.859 8.305 1 77.19 301 LEU A N 1
ATOM 2337 C CA . LEU A 1 301 ? 22.266 -22.094 7.449 1 77.19 301 LEU A CA 1
ATOM 2338 C C . LEU A 1 301 ? 21.734 -22.969 6.316 1 77.19 301 LEU A C 1
ATOM 2340 O O . LEU A 1 301 ? 22.5 -23.672 5.668 1 77.19 301 LEU A O 1
ATOM 2344 N N . LYS A 1 302 ? 20.453 -22.891 6.191 1 70.62 302 LYS A N 1
ATOM 2345 C CA . LYS A 1 302 ? 19.828 -23.703 5.152 1 70.62 302 LYS A CA 1
ATOM 2346 C C . LYS A 1 302 ? 19.422 -22.844 3.957 1 70.62 302 LYS A C 1
ATOM 2348 O O . LYS A 1 302 ? 19.281 -23.344 2.842 1 70.62 302 LYS A O 1
ATOM 2353 N N . HIS A 1 303 ? 19.391 -21.75 4.172 1 69.62 303 HIS A N 1
ATOM 2354 C CA . HIS A 1 303 ? 18.938 -20.812 3.145 1 69.62 303 HIS A CA 1
ATOM 2355 C C . HIS A 1 303 ? 20.109 -20.125 2.467 1 69.62 303 HIS A C 1
ATOM 2357 O O . HIS A 1 303 ? 20.734 -19.234 3.049 1 69.62 303 HIS A O 1
ATOM 2363 N N . ARG A 1 304 ? 20.328 -20.344 1.308 1 73.06 304 ARG A N 1
ATOM 2364 C CA . ARG A 1 304 ? 21.516 -19.922 0.58 1 73.06 304 ARG A CA 1
ATOM 2365 C C . ARG A 1 304 ? 21.531 -18.406 0.377 1 73.06 304 ARG A C 1
ATOM 2367 O O . ARG A 1 304 ? 22.547 -17.75 0.577 1 73.06 304 ARG A O 1
ATOM 2374 N N . PRO A 1 305 ? 20.531 -17.891 0.073 1 67 305 PRO A N 1
ATOM 2375 C CA . PRO A 1 305 ? 20.594 -16.438 -0.108 1 67 305 PRO A CA 1
ATOM 2376 C C . PRO A 1 305 ? 20.984 -15.703 1.172 1 67 305 PRO A C 1
ATOM 2378 O O . PRO A 1 305 ? 21.75 -14.734 1.121 1 67 305 PRO A O 1
ATOM 2381 N N . THR A 1 306 ? 20.484 -16.109 2.221 1 70.44 306 THR A N 1
ATOM 2382 C CA . THR A 1 306 ? 20.922 -15.547 3.5 1 70.44 306 THR A CA 1
ATOM 2383 C C . THR A 1 306 ? 22.422 -15.656 3.66 1 70.44 306 THR A C 1
ATOM 2385 O O . THR A 1 306 ? 23.094 -14.711 4.094 1 70.44 306 THR A O 1
ATOM 2388 N N . PHE A 1 307 ? 22.875 -16.766 3.346 1 79.62 307 PHE A N 1
ATOM 2389 C CA . PHE A 1 307 ? 24.312 -16.984 3.424 1 79.62 307 PHE A CA 1
ATOM 2390 C C . PHE A 1 307 ? 25.062 -16.047 2.488 1 79.62 307 PHE A C 1
ATOM 2392 O O . PHE A 1 307 ? 26.031 -15.398 2.891 1 79.62 307 PHE A O 1
ATOM 2399 N N . LEU A 1 308 ? 24.625 -16.094 1.353 1 77.69 308 LEU A N 1
ATOM 2400 C CA . LEU A 1 308 ? 25.344 -15.359 0.317 1 77.69 308 LEU A CA 1
ATOM 2401 C C . LEU A 1 308 ? 25.328 -13.859 0.607 1 77.69 308 LEU A C 1
ATOM 2403 O O . LEU A 1 308 ? 26.375 -13.203 0.551 1 77.69 308 LEU A O 1
ATOM 2407 N N . TYR A 1 309 ? 24.328 -13.445 1.084 1 74.69 309 TYR A N 1
ATOM 2408 C CA . TYR A 1 309 ? 24.172 -11.992 1.138 1 74.69 309 TYR A CA 1
ATOM 2409 C C . TYR A 1 309 ? 24.516 -11.461 2.521 1 74.69 309 TYR A C 1
ATOM 2411 O O . TYR A 1 309 ? 25.047 -10.352 2.65 1 74.69 309 TYR A O 1
ATOM 2419 N N . ASN A 1 310 ? 24.297 -12.188 3.449 1 76.31 310 ASN A N 1
ATOM 2420 C CA . ASN A 1 310 ? 24.516 -11.727 4.816 1 76.31 310 ASN A CA 1
ATOM 2421 C C . ASN A 1 310 ? 25.906 -12.102 5.312 1 76.31 310 ASN A C 1
ATOM 2423 O O . ASN A 1 310 ? 26.453 -11.445 6.203 1 76.31 310 ASN A O 1
ATOM 2427 N N . TYR A 1 311 ? 26.375 -13.07 4.688 1 81 311 TYR A N 1
ATOM 2428 C CA . TYR A 1 311 ? 27.641 -13.586 5.199 1 81 311 TYR A CA 1
ATOM 2429 C C . TYR A 1 311 ? 28.75 -13.438 4.168 1 81 311 TYR A C 1
ATOM 2431 O O . TYR A 1 311 ? 29.766 -12.766 4.418 1 81 311 TYR A O 1
ATOM 2439 N N . LEU A 1 312 ? 28.516 -13.984 3.051 1 83 312 LEU A N 1
ATOM 2440 C CA . LEU A 1 312 ? 29.609 -14.141 2.1 1 83 312 LEU A CA 1
ATOM 2441 C C . LEU A 1 312 ? 29.938 -12.82 1.412 1 83 312 LEU A C 1
ATOM 2443 O O . LEU A 1 312 ? 31.094 -12.398 1.381 1 83 312 LEU A O 1
ATOM 2447 N N . ARG A 1 313 ? 29 -12.258 0.994 1 79.06 313 ARG A N 1
ATOM 2448 C CA . ARG A 1 313 ? 29.234 -11.047 0.221 1 79.06 313 ARG A CA 1
ATOM 2449 C C . ARG A 1 313 ? 29.828 -9.945 1.095 1 79.06 313 ARG A C 1
ATOM 2451 O O . ARG A 1 313 ? 30.812 -9.312 0.717 1 79.06 313 ARG A O 1
ATOM 2458 N N . PRO A 1 314 ? 29.25 -9.703 2.232 1 79 314 PRO A N 1
ATOM 2459 C CA . PRO A 1 314 ? 29.906 -8.719 3.104 1 79 314 PRO A CA 1
ATOM 2460 C C . PRO A 1 314 ? 31.344 -9.086 3.426 1 79 314 PRO A C 1
ATOM 2462 O O . PRO A 1 314 ? 32.219 -8.203 3.521 1 79 314 PRO A O 1
ATOM 2465 N N . ALA A 1 315 ? 31.578 -10.266 3.477 1 85.06 315 ALA A N 1
ATOM 2466 C CA . ALA A 1 315 ? 32.938 -10.734 3.799 1 85.06 315 ALA A CA 1
ATOM 2467 C C . ALA A 1 315 ? 33.875 -10.531 2.623 1 85.06 315 ALA A C 1
ATOM 2469 O O . ALA A 1 315 ? 35.031 -10.172 2.812 1 85.06 315 ALA A O 1
ATOM 2470 N N . LEU A 1 316 ? 33.375 -10.734 1.503 1 83.06 316 LEU A N 1
ATOM 2471 C CA . LEU A 1 316 ? 34.156 -10.516 0.29 1 83.06 316 LEU A CA 1
ATOM 2472 C C . LEU A 1 316 ? 34.438 -9.031 0.092 1 83.06 316 LEU A C 1
ATOM 2474 O O . LEU A 1 316 ? 35.562 -8.664 -0.25 1 83.06 316 LEU A O 1
ATOM 2478 N N . GLU A 1 317 ? 33.5 -8.281 0.424 1 78.44 317 GLU A N 1
ATOM 2479 C CA . GLU A 1 317 ? 33.594 -6.836 0.292 1 78.44 317 GLU A CA 1
ATOM 2480 C C . GLU A 1 317 ? 34.562 -6.254 1.327 1 78.44 317 GLU A C 1
ATOM 2482 O O . GLU A 1 317 ? 35.312 -5.316 1.034 1 78.44 317 GLU A O 1
ATOM 2487 N N . ALA A 1 318 ? 34.5 -6.809 2.484 1 76.81 318 ALA A N 1
ATOM 2488 C CA . ALA A 1 318 ? 35.406 -6.387 3.564 1 76.81 318 ALA A CA 1
ATOM 2489 C C . ALA A 1 318 ? 36.812 -6.871 3.318 1 76.81 318 ALA A C 1
ATOM 2491 O O . ALA A 1 318 ? 37.75 -6.484 4.039 1 76.81 318 ALA A O 1
ATOM 2492 N N . GLY A 1 319 ? 36.875 -7.719 2.312 1 79.69 319 GLY A N 1
ATOM 2493 C CA . GLY A 1 319 ? 38.188 -8.211 1.927 1 79.69 319 GLY A CA 1
ATOM 2494 C C . GLY A 1 319 ? 38.75 -9.25 2.885 1 79.69 319 GLY A C 1
ATOM 2495 O O . GLY A 1 319 ? 39.938 -9.492 2.914 1 79.69 319 GLY A O 1
ATOM 2496 N N . VAL A 1 320 ? 37.906 -9.82 3.656 1 86.81 320 VAL A N 1
ATOM 2497 C CA . VAL A 1 320 ? 38.406 -10.773 4.652 1 86.81 320 VAL A CA 1
ATOM 2498 C C . VAL A 1 320 ? 38.25 -12.195 4.113 1 86.81 320 VAL A C 1
ATOM 2500 O O . VAL A 1 320 ? 38.875 -13.125 4.633 1 86.81 320 VAL A O 1
ATOM 2503 N N . VAL A 1 321 ? 37.438 -12.367 3.121 1 86.81 321 VAL A N 1
ATOM 2504 C CA . VAL A 1 321 ? 37.25 -13.617 2.393 1 86.81 321 VAL A CA 1
ATOM 2505 C C . VAL A 1 321 ? 37.469 -13.383 0.901 1 86.81 321 VAL A C 1
ATOM 2507 O O . VAL A 1 321 ? 37.188 -12.312 0.381 1 86.81 321 VAL A O 1
ATOM 2510 N N . GLU A 1 322 ? 38.156 -14.266 0.274 1 86 322 GLU A N 1
ATOM 2511 C CA . GLU A 1 322 ? 38.375 -14.141 -1.161 1 86 322 GLU A CA 1
ATOM 2512 C C . GLU A 1 322 ? 38 -15.422 -1.895 1 86 322 GLU A C 1
ATOM 2514 O O . GLU A 1 322 ? 38 -16.5 -1.301 1 86 322 GLU A O 1
ATOM 2519 N N . MET A 1 323 ? 37.75 -15.203 -3.139 1 83.62 323 MET A N 1
ATOM 2520 C CA . MET A 1 323 ? 37.438 -16.312 -4.043 1 83.62 323 MET A CA 1
ATOM 2521 C C . MET A 1 323 ? 38.719 -16.969 -4.543 1 83.62 323 MET A C 1
ATOM 2523 O O . MET A 1 323 ? 39.719 -16.281 -4.816 1 83.62 323 MET A O 1
ATOM 2527 N N . ILE A 1 324 ? 38.656 -18.234 -4.66 1 82.94 324 ILE A N 1
ATOM 2528 C CA . ILE A 1 324 ? 39.812 -18.969 -5.199 1 82.94 324 ILE A CA 1
ATOM 2529 C C . ILE A 1 324 ? 39.844 -18.812 -6.719 1 82.94 324 ILE A C 1
ATOM 2531 O O . ILE A 1 324 ? 40.938 -18.719 -7.309 1 82.94 324 ILE A O 1
ATOM 2535 N N . PHE A 1 325 ? 38.75 -18.781 -7.277 1 75.56 325 PHE A N 1
ATOM 2536 C CA . PHE A 1 325 ? 38.656 -18.609 -8.727 1 75.56 325 PHE A CA 1
ATOM 2537 C C . PHE A 1 325 ? 37.969 -17.297 -9.062 1 75.56 325 PHE A C 1
ATOM 2539 O O . PHE A 1 325 ? 36.812 -17.281 -9.477 1 75.56 325 PHE A O 1
ATOM 2546 N N . PRO A 1 326 ? 38.656 -16.141 -8.883 1 78.06 326 PRO A N 1
ATOM 2547 C CA . PRO A 1 326 ? 38.062 -14.828 -9.078 1 78.06 326 PRO A CA 1
ATOM 2548 C C . PRO A 1 326 ? 37.688 -14.562 -10.531 1 78.06 326 PRO A C 1
ATOM 2550 O O . PRO A 1 326 ? 36.812 -13.727 -10.805 1 78.06 326 PRO A O 1
ATOM 2553 N N . GLN A 1 327 ? 38.25 -15.18 -11.492 1 71.31 327 GLN A N 1
ATOM 2554 C CA . GLN A 1 327 ? 38 -14.984 -12.914 1 71.31 327 GLN A CA 1
ATOM 2555 C C . GLN A 1 327 ? 36.656 -15.609 -13.312 1 71.31 327 GLN A C 1
ATOM 2557 O O . GLN A 1 327 ? 36.094 -15.242 -14.336 1 71.31 327 GLN A O 1
ATOM 2562 N N . THR A 1 328 ? 36.344 -16.531 -12.523 1 64.56 328 THR A N 1
ATOM 2563 C CA . THR A 1 328 ? 35.062 -17.203 -12.742 1 64.56 328 THR A CA 1
ATOM 2564 C C . THR A 1 328 ? 34.219 -17.172 -11.477 1 64.56 328 THR A C 1
ATOM 2566 O O . THR A 1 328 ? 34.031 -18.203 -10.812 1 64.56 328 THR A O 1
ATOM 2569 N N . PRO A 1 329 ? 33.656 -16.094 -11.07 1 68.06 329 PRO A N 1
ATOM 2570 C CA . PRO A 1 329 ? 33.062 -15.906 -9.758 1 68.06 329 PRO A CA 1
ATOM 2571 C C . PRO A 1 329 ? 31.797 -16.75 -9.562 1 68.06 329 PRO A C 1
ATOM 2573 O O . PRO A 1 329 ? 31.438 -17.078 -8.43 1 68.06 329 PRO A O 1
ATOM 2576 N N . ARG A 1 330 ? 31.344 -17.125 -10.602 1 63.94 330 ARG A N 1
ATOM 2577 C CA . ARG A 1 330 ? 30.078 -17.859 -10.5 1 63.94 330 ARG A CA 1
ATOM 2578 C C . ARG A 1 330 ? 30.297 -19.344 -10.766 1 63.94 330 ARG A C 1
ATOM 2580 O O . ARG A 1 330 ? 29.344 -20.078 -10.984 1 63.94 330 ARG A O 1
ATOM 2587 N N . SER A 1 331 ? 31.328 -19.734 -10.773 1 65.19 331 SER A N 1
ATOM 2588 C CA . SER A 1 331 ? 31.688 -21.125 -11.016 1 65.19 331 SER A CA 1
ATOM 2589 C C . SER A 1 331 ? 31.203 -22.031 -9.875 1 65.19 331 SER A C 1
ATOM 2591 O O . SER A 1 331 ? 31.281 -21.641 -8.711 1 65.19 331 SER A O 1
ATOM 2593 N N . ARG A 1 332 ? 30.75 -23.172 -10.133 1 65.44 332 ARG A N 1
ATOM 2594 C CA . ARG A 1 332 ? 30.297 -24.141 -9.148 1 65.44 332 ARG A CA 1
ATOM 2595 C C . ARG A 1 332 ? 31.453 -24.625 -8.289 1 65.44 332 ARG A C 1
ATOM 2597 O O . ARG A 1 332 ? 31.25 -25.062 -7.148 1 65.44 332 ARG A O 1
ATOM 2604 N N . ASN A 1 333 ? 32.562 -24.438 -8.82 1 71.44 333 ASN A N 1
ATOM 2605 C CA . ASN A 1 333 ? 33.75 -24.922 -8.102 1 71.44 333 ASN A CA 1
ATOM 2606 C C . ASN A 1 333 ? 34.406 -23.797 -7.289 1 71.44 333 ASN A C 1
ATOM 2608 O O . ASN A 1 333 ? 35.5 -23.953 -6.789 1 71.44 333 ASN A O 1
ATOM 2612 N N . GLN A 1 334 ? 33.688 -22.844 -7.207 1 80.06 334 GLN A N 1
ATOM 2613 C CA . GLN A 1 334 ? 34.281 -21.734 -6.457 1 80.06 334 GLN A CA 1
ATOM 2614 C C . GLN A 1 334 ? 34.469 -22.094 -4.984 1 80.06 334 GLN A C 1
ATOM 2616 O O . GLN A 1 334 ? 33.656 -22.844 -4.422 1 80.06 334 GLN A O 1
ATOM 2621 N N . LYS A 1 335 ? 35.531 -21.703 -4.441 1 84.62 335 LYS A N 1
ATOM 2622 C CA . LYS A 1 335 ? 35.844 -21.859 -3.023 1 84.62 335 LYS A CA 1
ATOM 2623 C C . LYS A 1 335 ? 36.312 -20.547 -2.41 1 84.62 335 LYS A C 1
ATOM 2625 O O . LYS A 1 335 ? 36.688 -19.625 -3.129 1 84.62 335 LYS A O 1
ATOM 2630 N N . TYR A 1 336 ? 36.125 -20.562 -1.107 1 88.38 336 TYR A N 1
ATOM 2631 C CA . TYR A 1 336 ? 36.469 -19.328 -0.398 1 88.38 336 TYR A CA 1
ATOM 2632 C C . TYR A 1 336 ? 37.5 -19.594 0.683 1 88.38 336 TYR A C 1
ATOM 2634 O O . TYR A 1 336 ? 37.531 -20.656 1.292 1 88.38 336 TYR A O 1
ATOM 2642 N N . ARG A 1 337 ? 38.375 -18.656 0.789 1 88.06 337 ARG A N 1
ATOM 2643 C CA . ARG A 1 337 ? 39.406 -18.734 1.816 1 88.06 337 ARG A CA 1
ATOM 2644 C C . ARG A 1 337 ? 39.594 -17.391 2.502 1 88.06 337 ARG A C 1
ATOM 2646 O O . ARG A 1 337 ? 39.188 -16.359 1.976 1 88.06 337 ARG A O 1
ATOM 2653 N N . LEU A 1 338 ? 40.188 -17.453 3.602 1 87.38 338 LEU A N 1
ATOM 2654 C CA . LEU A 1 338 ? 40.469 -16.234 4.328 1 87.38 338 LEU A CA 1
ATOM 2655 C C . LEU A 1 338 ? 41.656 -15.5 3.682 1 87.38 338 LEU A C 1
ATOM 2657 O O . LEU A 1 338 ? 42.625 -16.125 3.248 1 87.38 338 LEU A O 1
ATOM 2661 N N . THR A 1 339 ? 41.531 -14.195 3.588 1 86.44 339 THR A N 1
ATOM 2662 C CA . THR A 1 339 ? 42.656 -13.352 3.197 1 86.44 339 THR A CA 1
ATOM 2663 C C . THR A 1 339 ? 43.594 -13.125 4.379 1 86.44 339 THR A C 1
ATOM 2665 O O . THR A 1 339 ? 43.312 -13.602 5.488 1 86.44 339 THR A O 1
ATOM 2668 N N . ALA A 1 340 ? 44.688 -12.43 4.047 1 83.88 340 ALA A N 1
ATOM 2669 C CA . ALA A 1 340 ? 45.594 -12.086 5.129 1 83.88 340 ALA A CA 1
ATOM 2670 C C . ALA A 1 340 ? 44.906 -11.281 6.211 1 83.88 340 ALA A C 1
ATOM 2672 O O . ALA A 1 340 ? 45.094 -11.516 7.406 1 83.88 340 ALA A O 1
ATOM 2673 N N . SER A 1 341 ? 44.031 -10.508 5.699 1 82.06 341 SER A N 1
ATOM 2674 C CA . SER A 1 341 ? 43.281 -9.68 6.629 1 82.06 341 SER A CA 1
ATOM 2675 C C . SER A 1 341 ? 42.25 -10.508 7.406 1 82.06 341 SER A C 1
ATOM 2677 O O . SER A 1 341 ? 42.031 -10.25 8.586 1 82.06 341 SER A O 1
ATOM 2679 N N . GLY A 1 342 ? 41.75 -11.453 6.742 1 85 342 GLY A N 1
ATOM 2680 C CA . GLY A 1 342 ? 40.812 -12.359 7.395 1 85 342 GLY A CA 1
ATOM 2681 C C . GLY A 1 342 ? 41.469 -13.227 8.461 1 85 342 GLY A C 1
ATOM 2682 O O . GLY A 1 342 ? 40.875 -13.461 9.516 1 85 342 GLY A O 1
ATOM 2683 N N . ARG A 1 343 ? 42.562 -13.648 8.203 1 84 343 ARG A N 1
ATOM 2684 C CA . ARG A 1 343 ? 43.312 -14.445 9.164 1 84 343 ARG A CA 1
ATOM 2685 C C . ARG A 1 343 ? 43.656 -13.617 10.398 1 84 343 ARG A C 1
ATOM 2687 O O . ARG A 1 343 ? 43.625 -14.117 11.523 1 84 343 ARG A O 1
ATOM 2694 N N . ASP A 1 344 ? 44.062 -12.406 10.086 1 81.44 344 ASP A N 1
ATOM 2695 C CA . ASP A 1 344 ? 44.344 -11.5 11.195 1 81.44 344 ASP A CA 1
ATOM 2696 C C . ASP A 1 344 ? 43.125 -11.312 12.086 1 81.44 344 ASP A C 1
ATOM 2698 O O . ASP A 1 344 ? 43.219 -11.305 13.312 1 81.44 344 ASP A O 1
ATOM 2702 N N . LEU A 1 345 ? 42.031 -11.312 11.461 1 80.69 345 LEU A N 1
ATOM 2703 C CA . LEU A 1 345 ? 40.781 -11.148 12.188 1 80.69 345 LEU A CA 1
ATOM 2704 C C . LEU A 1 345 ? 40.469 -12.398 13.016 1 80.69 345 LEU A C 1
ATOM 2706 O O . LEU A 1 345 ? 40.062 -12.289 14.164 1 80.69 345 LEU A O 1
ATOM 2710 N N . LEU A 1 346 ? 40.594 -13.438 12.461 1 82.44 346 LEU A N 1
ATOM 2711 C CA . LEU A 1 346 ? 40.375 -14.711 13.148 1 82.44 346 LEU A CA 1
ATOM 2712 C C . LEU A 1 346 ? 41.281 -14.828 14.375 1 82.44 346 LEU A C 1
ATOM 2714 O O . LEU A 1 346 ? 40.844 -15.289 15.43 1 82.44 346 LEU A O 1
ATOM 2718 N N . GLU A 1 347 ? 42.469 -14.445 14.258 1 81.06 347 GLU A N 1
ATOM 2719 C CA . GLU A 1 347 ? 43.406 -14.492 15.375 1 81.06 347 GLU A CA 1
ATOM 2720 C C . GLU A 1 347 ? 43 -13.523 16.484 1 81.06 347 GLU A C 1
ATOM 2722 O O . GLU A 1 347 ? 43.156 -13.836 17.672 1 81.06 347 GLU A O 1
ATOM 2727 N N . GLN A 1 348 ? 42.531 -12.492 16.078 1 76.5 348 GLN A N 1
ATOM 2728 C CA . GLN A 1 348 ? 42.094 -11.5 17.062 1 76.5 348 GLN A CA 1
ATOM 2729 C C . GLN A 1 348 ? 40.875 -11.977 17.812 1 76.5 348 GLN A C 1
ATOM 2731 O O . GLN A 1 348 ? 40.688 -11.664 19 1 76.5 348 GLN A O 1
ATOM 2736 N N . MET A 1 349 ? 40.062 -12.688 17.109 1 73.44 349 MET A N 1
ATOM 2737 C CA . MET A 1 349 ? 38.844 -13.195 17.734 1 73.44 349 MET A CA 1
ATOM 2738 C C . MET A 1 349 ? 39.156 -14.375 18.641 1 73.44 349 MET A C 1
ATOM 2740 O O . MET A 1 349 ? 38.406 -14.633 19.594 1 73.44 349 MET A O 1
ATOM 2744 N N . SER A 1 350 ? 39.938 -15.195 18.281 1 63.22 350 SER A N 1
ATOM 2745 C CA . SER A 1 350 ? 40.312 -16.359 19.078 1 63.22 350 SER A CA 1
ATOM 2746 C C . SER A 1 350 ? 41 -15.945 20.375 1 63.22 350 SER A C 1
ATOM 2748 O O . SER A 1 350 ? 41.062 -16.734 21.312 1 63.22 350 SER A O 1
ATOM 2750 N N . VAL A 1 351 ? 41.719 -14.891 20.562 1 56.62 351 VAL A N 1
ATOM 2751 C CA . VAL A 1 351 ? 42.375 -14.469 21.781 1 56.62 351 VAL A CA 1
ATOM 2752 C C . VAL A 1 351 ? 41.375 -13.883 22.766 1 56.62 351 VAL A C 1
ATOM 2754 O O . VAL A 1 351 ? 41.562 -13.93 23.984 1 56.62 351 VAL A O 1
ATOM 2757 N N . ILE A 1 352 ? 40.375 -13.469 22.203 1 41.59 352 ILE A N 1
ATOM 2758 C CA . ILE A 1 352 ? 39.438 -13.008 23.25 1 41.59 352 ILE A CA 1
ATOM 2759 C C . ILE A 1 352 ? 38.594 -14.172 23.734 1 41.59 352 ILE A C 1
ATOM 2761 O O . ILE A 1 352 ? 38.094 -14.953 22.938 1 41.59 352 ILE A O 1
ATOM 2765 N N . MET B 1 1 ? -24.953 3.664 27.875 1 24.75 1 MET B N 1
ATOM 2766 C CA . MET B 1 1 ? -24.234 2.773 26.969 1 24.75 1 MET B CA 1
ATOM 2767 C C . MET B 1 1 ? -23.203 3.545 26.156 1 24.75 1 MET B C 1
ATOM 2769 O O . MET B 1 1 ? -23.531 4.508 25.469 1 24.75 1 MET B O 1
ATOM 2773 N N . ALA B 1 2 ? -22.062 3.777 26.594 1 33.72 2 ALA B N 1
ATOM 2774 C CA . ALA B 1 2 ? -21.047 4.602 25.953 1 33.72 2 ALA B CA 1
ATOM 2775 C C . ALA B 1 2 ? -20.984 4.332 24.453 1 33.72 2 ALA B C 1
ATOM 2777 O O . ALA B 1 2 ? -20.812 3.188 24.031 1 33.72 2 ALA B O 1
ATOM 2778 N N . THR B 1 3 ? -21.797 4.91 23.656 1 42.97 3 THR B N 1
ATOM 2779 C CA . THR B 1 3 ? -21.953 4.766 22.219 1 42.97 3 THR B CA 1
ATOM 2780 C C . THR B 1 3 ? -20.609 4.641 21.516 1 42.97 3 THR B C 1
ATOM 2782 O O . THR B 1 3 ? -19.766 5.543 21.609 1 42.97 3 THR B O 1
ATOM 2785 N N . VAL B 1 4 ? -20.125 3.434 21.547 1 48.91 4 VAL B N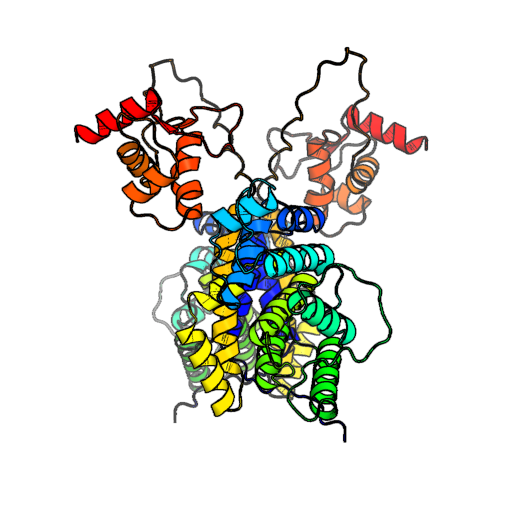 1
ATOM 2786 C CA . VAL B 1 4 ? -18.891 3.066 20.875 1 48.91 4 VAL B CA 1
ATOM 2787 C C . VAL B 1 4 ? -18.812 3.756 19.516 1 48.91 4 VAL B C 1
ATOM 2789 O O . VAL B 1 4 ? -19.703 3.6 18.672 1 48.91 4 VAL B O 1
ATOM 2792 N N . TYR B 1 5 ? -18.156 4.922 19.562 1 57.56 5 TYR B N 1
ATOM 2793 C CA . TYR B 1 5 ? -17.922 5.609 18.297 1 57.56 5 TYR B CA 1
ATOM 2794 C C . TYR B 1 5 ? -17.453 4.629 17.219 1 57.56 5 TYR B C 1
ATOM 2796 O O . TYR B 1 5 ? -16.578 3.805 17.453 1 57.56 5 TYR B O 1
ATOM 2804 N N . SER B 1 6 ? -18.484 4.242 16.312 1 63.22 6 SER B N 1
ATOM 2805 C CA . SER B 1 6 ? -18.031 3.41 15.203 1 63.22 6 SER B CA 1
ATOM 2806 C C . SER B 1 6 ? -18.078 4.176 13.883 1 63.22 6 SER B C 1
ATOM 2808 O O . SER B 1 6 ? -19.156 4.418 13.336 1 63.22 6 SER B O 1
ATOM 2810 N N . PRO B 1 7 ? -16.906 4.914 13.578 1 65 7 PRO B N 1
ATOM 2811 C CA . PRO B 1 7 ? -16.922 5.629 12.297 1 65 7 PRO B CA 1
ATOM 2812 C C . PRO B 1 7 ? -17.406 4.75 11.148 1 65 7 PRO B C 1
ATOM 2814 O O . PRO B 1 7 ? -17.156 3.545 11.133 1 65 7 PRO B O 1
ATOM 2817 N N . SER B 1 8 ? -18.328 5.41 10.375 1 84.31 8 SER B N 1
ATOM 2818 C CA . SER B 1 8 ? -18.969 4.668 9.297 1 84.31 8 SER B CA 1
ATOM 2819 C C . SER B 1 8 ? -18.328 4.973 7.949 1 84.31 8 SER B C 1
ATOM 2821 O O . SER B 1 8 ? -18.375 6.109 7.477 1 84.31 8 SER B O 1
ATOM 2823 N N . PHE B 1 9 ? -17.594 4.039 7.477 1 89.88 9 PHE B N 1
ATOM 2824 C CA . PHE B 1 9 ? -17.094 4.117 6.109 1 89.88 9 PHE B CA 1
ATOM 2825 C C . PHE B 1 9 ? -17.141 2.748 5.438 1 89.88 9 PHE B C 1
ATOM 2827 O O . PHE B 1 9 ? -17.375 1.733 6.098 1 89.88 9 PHE B O 1
ATOM 2834 N N . GLU B 1 10 ? -17.172 2.834 4.109 1 90.69 10 GLU B N 1
ATOM 2835 C CA . GLU B 1 10 ? -17.094 1.606 3.322 1 90.69 10 GLU B CA 1
ATOM 2836 C C . GLU B 1 10 ? -15.805 1.554 2.502 1 90.69 10 GLU B C 1
ATOM 2838 O O . GLU B 1 10 ? -15.406 2.555 1.905 1 90.69 10 GLU B O 1
ATOM 2843 N N . TYR B 1 11 ? -15.258 0.374 2.613 1 90.12 11 TYR B N 1
ATOM 2844 C CA . TYR B 1 11 ? -14.102 0.18 1.749 1 90.12 11 TYR B CA 1
ATOM 2845 C C . TYR B 1 11 ? -14.492 0.288 0.28 1 90.12 11 TYR B C 1
ATOM 2847 O O . TYR B 1 11 ? -15.594 -0.09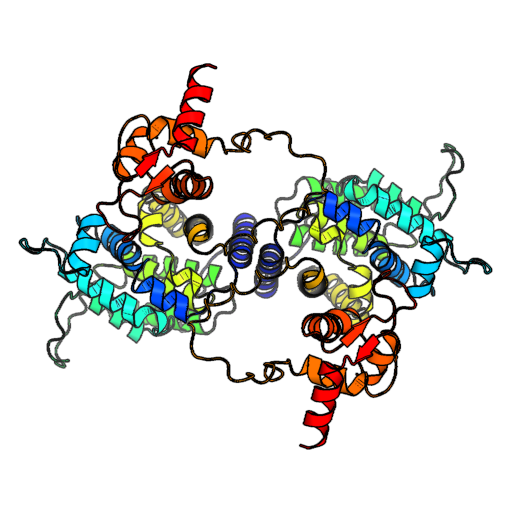8 -0.104 1 90.12 11 TYR B O 1
ATOM 2855 N N . SER B 1 12 ? -13.609 0.875 -0.5 1 90.56 12 SER B N 1
ATOM 2856 C CA . SER B 1 12 ? -13.773 0.955 -1.947 1 90.56 12 SER B CA 1
ATOM 2857 C C . SER B 1 12 ? -12.477 0.615 -2.672 1 90.56 12 SER B C 1
ATOM 2859 O O . SER B 1 12 ? -11.398 0.621 -2.068 1 90.56 12 SER B O 1
ATOM 2861 N N . SER B 1 13 ? -12.609 0.281 -3.955 1 91.69 13 SER B N 1
ATOM 2862 C CA . SER B 1 13 ? -11.422 0.012 -4.758 1 91.69 13 SER B CA 1
ATOM 2863 C C . SER B 1 13 ? -10.508 1.227 -4.809 1 91.69 13 SER B C 1
ATOM 2865 O O . SER B 1 13 ? -9.281 1.085 -4.816 1 91.69 13 SER B O 1
ATOM 2867 N N . VAL B 1 14 ? -11.156 2.357 -4.801 1 95.44 14 VAL B N 1
ATOM 2868 C CA . VAL B 1 14 ? -10.383 3.596 -4.84 1 95.44 14 VAL B CA 1
ATOM 2869 C C . VAL B 1 14 ? -9.547 3.725 -3.568 1 95.44 14 VAL B C 1
ATOM 2871 O O . VAL B 1 14 ? -8.359 4.043 -3.629 1 95.44 14 VAL B O 1
ATOM 2874 N N . ILE B 1 15 ? -10.164 3.465 -2.428 1 96.75 15 ILE B N 1
ATOM 2875 C CA . ILE B 1 15 ? -9.484 3.553 -1.141 1 96.75 15 ILE B CA 1
ATOM 2876 C C . ILE B 1 15 ? -8.312 2.572 -1.108 1 96.75 15 ILE B C 1
ATOM 2878 O O . ILE B 1 15 ? -7.207 2.934 -0.711 1 96.75 15 ILE B O 1
ATOM 2882 N N . ILE B 1 16 ? -8.539 1.386 -1.576 1 95.62 16 ILE B N 1
ATOM 2883 C CA . ILE B 1 16 ? -7.52 0.344 -1.547 1 95.62 16 ILE B CA 1
ATOM 2884 C C . ILE B 1 16 ? -6.371 0.721 -2.479 1 95.62 16 ILE B C 1
ATOM 2886 O O . ILE B 1 16 ? -5.199 0.594 -2.113 1 95.62 16 ILE B O 1
ATOM 2890 N N . ASP B 1 17 ? -6.672 1.183 -3.65 1 96.25 17 ASP B N 1
ATOM 2891 C CA . ASP B 1 17 ? -5.66 1.593 -4.617 1 96.25 17 ASP B CA 1
ATOM 2892 C C . ASP B 1 17 ? -4.812 2.742 -4.074 1 96.25 17 ASP B C 1
ATOM 2894 O O . ASP B 1 17 ? -3.602 2.785 -4.289 1 96.25 17 ASP B O 1
ATOM 2898 N N . LEU B 1 18 ? -5.461 3.635 -3.412 1 97.88 18 LEU B N 1
ATOM 2899 C CA . LEU B 1 18 ? -4.758 4.793 -2.871 1 97.88 18 LEU B CA 1
ATOM 2900 C C . LEU B 1 18 ? -3.857 4.387 -1.708 1 97.88 18 LEU B C 1
ATOM 2902 O O . LEU B 1 18 ? -2.729 4.867 -1.593 1 97.88 18 LEU B O 1
ATOM 2906 N N . ILE B 1 19 ? -4.375 3.535 -0.842 1 97.69 19 ILE B N 1
ATOM 2907 C CA . ILE B 1 19 ? -3.553 3.037 0.255 1 97.69 19 ILE B CA 1
ATOM 2908 C C . ILE B 1 19 ? -2.312 2.342 -0.302 1 97.69 19 ILE B C 1
ATOM 2910 O O . ILE B 1 19 ? -1.201 2.549 0.191 1 97.69 19 ILE B O 1
ATOM 2914 N N . ALA B 1 20 ? -2.527 1.523 -1.329 1 96.56 20 ALA B N 1
ATOM 2915 C CA . ALA B 1 20 ? -1.414 0.837 -1.98 1 96.56 20 ALA B CA 1
ATOM 2916 C C . ALA B 1 20 ? -0.434 1.837 -2.588 1 96.56 20 ALA B C 1
ATOM 2918 O O . ALA B 1 20 ? 0.78 1.71 -2.412 1 96.56 20 ALA B O 1
ATOM 2919 N N . SER B 1 21 ? -0.904 2.816 -3.27 1 96.69 21 SER B N 1
ATOM 2920 C CA . SER B 1 21 ? -0.068 3.809 -3.938 1 96.69 21 SER B CA 1
ATOM 2921 C C . SER B 1 21 ? 0.712 4.645 -2.928 1 96.69 21 SER B C 1
ATOM 2923 O O . SER B 1 21 ? 1.885 4.953 -3.145 1 96.69 21 SER B O 1
ATOM 2925 N N . ILE B 1 22 ? 0.055 5.047 -1.885 1 97.62 22 ILE B N 1
ATOM 2926 C CA . ILE B 1 22 ? 0.709 5.812 -0.831 1 97.62 22 ILE B CA 1
ATOM 2927 C C . ILE B 1 22 ? 1.826 4.98 -0.204 1 97.62 22 ILE B C 1
ATOM 2929 O O . ILE B 1 22 ? 2.943 5.469 -0.02 1 97.62 22 ILE B O 1
ATOM 2933 N N . SER B 1 23 ? 1.473 3.756 0.092 1 96.06 23 SER B N 1
ATOM 2934 C CA . SER B 1 23 ? 2.463 2.867 0.688 1 96.06 23 SER B CA 1
ATOM 2935 C C . SER B 1 23 ? 3.646 2.646 -0.25 1 96.06 23 SER B C 1
ATOM 2937 O O . SER B 1 23 ? 4.793 2.588 0.194 1 96.06 23 SER B O 1
ATOM 2939 N N . GLU B 1 24 ? 3.338 2.473 -1.513 1 94.31 24 GLU B N 1
ATOM 2940 C CA . GLU B 1 24 ? 4.406 2.342 -2.5 1 94.31 24 GLU B CA 1
ATOM 2941 C C . GLU B 1 24 ? 5.297 3.58 -2.514 1 94.31 24 GLU B C 1
ATOM 2943 O O . GLU B 1 24 ? 6.523 3.467 -2.594 1 94.31 24 GLU B O 1
ATOM 2948 N N . GLN B 1 25 ? 4.719 4.75 -2.455 1 94.19 25 GLN B N 1
ATOM 2949 C CA . GLN B 1 25 ? 5.469 6 -2.438 1 94.19 25 GLN B CA 1
ATOM 2950 C C . GLN B 1 25 ? 6.359 6.094 -1.201 1 94.19 25 GLN B C 1
ATOM 2952 O O . GLN B 1 25 ? 7.488 6.574 -1.278 1 94.19 25 GLN B O 1
ATOM 2957 N N . ILE B 1 26 ? 5.844 5.699 -0.075 1 93.38 26 ILE B N 1
ATOM 2958 C CA . ILE B 1 26 ? 6.625 5.66 1.156 1 93.38 26 ILE B CA 1
ATOM 2959 C C . ILE B 1 26 ? 7.844 4.762 0.967 1 93.38 26 ILE B C 1
ATOM 2961 O O . ILE B 1 26 ? 8.953 5.117 1.359 1 93.38 26 ILE B O 1
ATOM 2965 N N . GLY B 1 27 ? 7.594 3.611 0.374 1 89.62 27 GLY B N 1
ATOM 2966 C CA . GLY B 1 27 ? 8.695 2.705 0.085 1 89.62 27 GLY B CA 1
ATOM 2967 C C . GLY B 1 27 ? 9.75 3.314 -0.822 1 89.62 27 GLY B C 1
ATOM 2968 O O . GLY B 1 27 ? 10.945 3.189 -0.562 1 89.62 27 GLY B O 1
ATOM 2969 N N . LEU B 1 28 ? 9.328 3.91 -1.822 1 87.06 28 LEU B N 1
ATOM 2970 C CA . LEU B 1 28 ? 10.219 4.551 -2.781 1 87.06 28 LEU B CA 1
ATOM 2971 C C . LEU B 1 28 ? 11.086 5.602 -2.096 1 87.06 28 LEU B C 1
ATOM 2973 O O . LEU B 1 28 ? 12.258 5.773 -2.447 1 87.06 28 LEU B O 1
ATOM 2977 N N . MET B 1 29 ? 10.484 6.312 -1.147 1 86.06 29 MET B N 1
ATOM 2978 C CA . MET B 1 29 ? 11.188 7.367 -0.429 1 86.06 29 MET B CA 1
ATOM 2979 C C . MET B 1 29 ? 12.156 6.781 0.596 1 86.06 29 MET B C 1
ATOM 2981 O O . MET B 1 29 ? 13.141 7.418 0.962 1 86.06 29 MET B O 1
ATOM 2985 N N . GLY B 1 30 ? 11.852 5.605 1.034 1 81.31 30 GLY B N 1
ATOM 2986 C CA . GLY B 1 30 ? 12.688 4.969 2.037 1 81.31 30 GLY B CA 1
ATOM 2987 C C . GLY B 1 30 ? 12.406 5.453 3.445 1 81.31 30 GLY B C 1
ATOM 2988 O O . GLY B 1 30 ? 11.656 6.414 3.641 1 81.31 30 GLY B O 1
ATOM 2989 N N . GLU B 1 31 ? 13.023 4.809 4.371 1 78.25 31 GLU B N 1
ATOM 2990 C CA . GLU B 1 31 ? 12.836 5.188 5.77 1 78.25 31 GLU B CA 1
ATOM 2991 C C . GLU B 1 31 ? 13.695 6.398 6.129 1 78.25 31 GLU B C 1
ATOM 2993 O O . GLU B 1 31 ? 14.898 6.406 5.883 1 78.25 31 GLU B O 1
ATOM 2998 N N . ILE B 1 32 ? 13.023 7.387 6.586 1 79.5 32 ILE B N 1
ATOM 2999 C CA . ILE B 1 32 ? 13.734 8.586 7.016 1 79.5 32 ILE B CA 1
ATOM 3000 C C . ILE B 1 32 ? 13.891 8.578 8.539 1 79.5 32 ILE B C 1
ATOM 3002 O O . ILE B 1 32 ? 12.898 8.461 9.266 1 79.5 32 ILE B O 1
ATOM 3006 N N . PRO B 1 33 ? 15.117 8.734 8.961 1 82.12 33 PRO B N 1
ATOM 3007 C CA . PRO B 1 33 ? 15.312 8.742 10.414 1 82.12 33 PRO B CA 1
ATOM 3008 C C . PRO B 1 33 ? 14.625 9.922 11.094 1 82.12 33 PRO B C 1
ATOM 3010 O O . PRO B 1 33 ? 14.5 11 10.5 1 82.12 33 PRO B O 1
ATOM 3013 N N . GLU B 1 34 ? 14.273 9.703 12.289 1 86.25 34 GLU B N 1
ATOM 3014 C CA . GLU B 1 34 ? 13.57 10.719 13.062 1 86.25 34 GLU B CA 1
ATOM 3015 C C . GLU B 1 34 ? 14.422 11.977 13.211 1 86.25 34 GLU B C 1
ATOM 3017 O O . GLU B 1 34 ? 13.898 13.094 13.18 1 86.25 34 GLU B O 1
ATOM 3022 N N . SER B 1 35 ? 15.656 11.75 13.398 1 84 35 SER B N 1
ATOM 3023 C CA . SER B 1 35 ? 16.547 12.891 13.586 1 84 35 SER B CA 1
ATOM 3024 C C . SER B 1 35 ? 16.547 13.797 12.359 1 84 35 SER B C 1
ATOM 3026 O O . SER B 1 35 ? 16.594 15.023 12.492 1 84 35 SER B O 1
ATOM 3028 N N . VAL B 1 36 ? 16.469 13.211 11.273 1 82.44 36 VAL B N 1
ATOM 3029 C CA . VAL B 1 36 ? 16.438 13.977 10.031 1 82.44 36 VAL B CA 1
ATOM 3030 C C . VAL B 1 36 ? 15.117 14.727 9.922 1 82.44 36 VAL B C 1
ATOM 3032 O O . VAL B 1 36 ? 15.086 15.891 9.523 1 82.44 36 VAL B O 1
ATOM 3035 N N . VAL B 1 37 ? 14.094 14.078 10.297 1 87.19 37 VAL B N 1
ATOM 3036 C CA . VAL B 1 37 ? 12.766 14.68 10.219 1 87.19 37 VAL B CA 1
ATOM 3037 C C . VAL B 1 37 ? 12.68 15.867 11.172 1 87.19 37 VAL B C 1
ATOM 3039 O O . VAL B 1 37 ? 12.164 16.922 10.805 1 87.19 37 VAL B O 1
ATOM 3042 N N . VAL B 1 38 ? 13.188 15.656 12.359 1 85.12 38 VAL B N 1
ATOM 3043 C CA . VAL B 1 38 ? 13.188 16.734 13.352 1 85.12 38 VAL B CA 1
ATOM 3044 C C . VAL B 1 38 ? 13.977 17.922 12.82 1 85.12 38 VAL B C 1
ATOM 3046 O O . VAL B 1 38 ? 13.539 19.078 12.961 1 85.12 38 VAL B O 1
ATOM 3049 N N . ASP B 1 39 ? 15.047 17.625 12.203 1 83.81 39 ASP B N 1
ATOM 3050 C CA . ASP B 1 39 ? 15.883 18.688 11.648 1 83.81 39 ASP B CA 1
ATOM 3051 C C . ASP B 1 39 ? 15.164 19.406 10.508 1 83.81 39 ASP B C 1
ATOM 3053 O O . ASP B 1 39 ? 15.25 20.641 10.391 1 83.81 39 ASP B O 1
ATOM 3057 N N . GLU B 1 40 ? 14.531 18.672 9.742 1 83.75 40 GLU B N 1
ATOM 3058 C CA . GLU B 1 40 ? 13.82 19.266 8.609 1 83.75 40 GLU B CA 1
ATOM 3059 C C . GLU B 1 40 ? 12.672 20.156 9.07 1 83.75 40 GLU B C 1
ATOM 3061 O O . GLU B 1 40 ? 12.406 21.188 8.469 1 83.75 40 GLU B O 1
ATOM 3066 N N . ILE B 1 41 ? 12 19.703 10.078 1 85.88 41 ILE B N 1
ATOM 3067 C CA . ILE B 1 41 ? 10.875 20.453 10.625 1 85.88 41 ILE B CA 1
ATOM 3068 C C . ILE B 1 41 ? 11.375 21.797 11.164 1 85.88 41 ILE B C 1
ATOM 3070 O O . ILE B 1 41 ? 10.688 22.812 11.047 1 85.88 41 ILE B O 1
ATOM 3074 N N . LYS B 1 42 ? 12.633 21.766 11.617 1 82.31 42 LYS B N 1
ATOM 3075 C CA . LYS B 1 42 ? 13.164 22.938 12.297 1 82.31 42 LYS B CA 1
ATOM 3076 C C . LYS B 1 42 ? 13.961 23.812 11.344 1 82.31 42 LYS B C 1
ATOM 3078 O O . LYS B 1 42 ? 14.273 24.969 11.664 1 82.31 42 LYS B O 1
ATOM 3083 N N . THR B 1 43 ? 14.203 23.297 10.172 1 82.06 43 THR B N 1
ATOM 3084 C CA . THR B 1 43 ? 15.109 24.047 9.312 1 82.06 43 THR B CA 1
ATOM 3085 C C . THR B 1 43 ? 14.5 24.234 7.926 1 82.06 43 THR B C 1
ATOM 3087 O O . THR B 1 43 ? 13.734 25.172 7.699 1 82.06 43 THR B O 1
ATOM 3090 N N . ALA B 1 44 ? 14.734 23.188 7.039 1 69 44 ALA B N 1
ATOM 3091 C CA . ALA B 1 44 ? 14.43 23.359 5.621 1 69 44 ALA B CA 1
ATOM 3092 C C . ALA B 1 44 ? 12.93 23.406 5.383 1 69 44 ALA B C 1
ATOM 3094 O O . ALA B 1 44 ? 12.453 24.141 4.52 1 69 44 ALA B O 1
ATOM 3095 N N . ASN B 1 45 ? 12.281 22.719 6.191 1 81.25 45 ASN B N 1
ATOM 3096 C CA . ASN B 1 45 ? 10.852 22.609 5.93 1 81.25 45 ASN B CA 1
ATOM 3097 C C . ASN B 1 45 ? 10.039 23.469 6.887 1 81.25 45 ASN B C 1
ATOM 3099 O O . ASN B 1 45 ? 8.812 23.547 6.77 1 81.25 45 ASN B O 1
ATOM 3103 N N . ARG B 1 46 ? 10.68 24.078 7.758 1 83.12 46 ARG B N 1
ATOM 3104 C CA . ARG B 1 46 ? 10.023 24.844 8.812 1 83.12 46 ARG B CA 1
ATOM 3105 C C . ARG B 1 46 ? 9.109 25.922 8.227 1 83.12 46 ARG B C 1
ATOM 3107 O O . ARG B 1 46 ? 7.934 26 8.586 1 83.12 46 ARG B O 1
ATOM 3114 N N . ASP B 1 47 ? 9.664 26.719 7.316 1 84 47 ASP B N 1
ATOM 3115 C CA . ASP B 1 47 ? 8.922 27.844 6.773 1 84 47 ASP B CA 1
ATOM 3116 C C . ASP B 1 47 ? 7.688 27.375 6.004 1 84 47 ASP B C 1
ATOM 3118 O O . ASP B 1 47 ? 6.617 27.984 6.113 1 84 47 ASP B O 1
ATOM 3122 N N . ARG B 1 48 ? 7.898 26.328 5.336 1 85.81 48 ARG B N 1
ATOM 3123 C CA . ARG B 1 48 ? 6.805 25.797 4.531 1 85.81 48 ARG B CA 1
ATOM 3124 C C . ARG B 1 48 ? 5.688 25.25 5.418 1 85.81 48 ARG B C 1
ATOM 3126 O O . ARG B 1 48 ? 4.508 25.453 5.137 1 85.81 48 ARG B O 1
ATOM 3133 N N . LEU B 1 49 ? 6.047 24.516 6.402 1 88.88 49 LEU B N 1
ATOM 3134 C CA . LEU B 1 49 ? 5.07 23.938 7.32 1 88.88 49 LEU B CA 1
ATOM 3135 C C . LEU B 1 49 ? 4.309 25.031 8.062 1 88.88 49 LEU B C 1
ATOM 3137 O O . LEU B 1 49 ? 3.082 24.969 8.18 1 88.88 49 LEU B O 1
ATOM 3141 N N . VAL B 1 50 ? 5.062 25.969 8.523 1 88.31 50 VAL B N 1
ATOM 3142 C CA . VAL B 1 50 ? 4.457 27.062 9.273 1 88.31 50 VAL B CA 1
ATOM 3143 C C . VAL B 1 50 ? 3.531 27.875 8.359 1 88.31 50 VAL B C 1
ATOM 3145 O O . VAL B 1 50 ? 2.402 28.188 8.734 1 88.31 50 VAL B O 1
ATOM 3148 N N . HIS B 1 51 ? 4.008 28.203 7.219 1 87.44 51 HIS B N 1
ATOM 3149 C CA . HIS B 1 51 ? 3.193 28.922 6.254 1 87.44 51 HIS B CA 1
ATOM 3150 C C . HIS B 1 51 ? 1.94 28.141 5.887 1 87.44 51 HIS B C 1
ATOM 3152 O O . HIS B 1 51 ? 0.866 28.719 5.711 1 87.44 51 HIS B O 1
ATOM 3158 N N . SER B 1 52 ? 2.119 26.875 5.688 1 86.94 52 SER B N 1
ATOM 3159 C CA . SER B 1 52 ? 0.986 26 5.391 1 86.94 52 SER B CA 1
ATOM 3160 C C . SER B 1 52 ? -0.092 26.109 6.465 1 86.94 52 SER B C 1
ATOM 3162 O O . SER B 1 52 ? -1.274 26.266 6.148 1 86.94 52 SER B O 1
ATOM 3164 N N . TYR B 1 53 ? 0.338 26.047 7.633 1 86.75 53 TYR B N 1
ATOM 3165 C CA . TYR B 1 53 ? -0.609 26.156 8.734 1 86.75 53 TYR B CA 1
ATOM 3166 C C . TYR B 1 53 ? -1.291 27.531 8.734 1 86.75 53 TYR B C 1
ATOM 3168 O O . TYR B 1 53 ? -2.506 27.625 8.922 1 86.75 53 TYR B O 1
ATOM 3176 N N . LEU B 1 54 ? -0.518 28.562 8.562 1 85.12 54 LEU B N 1
ATOM 3177 C CA . LEU B 1 54 ? -1.026 29.922 8.617 1 85.12 54 LEU B CA 1
ATOM 3178 C C . LEU B 1 54 ? -2.014 30.188 7.484 1 85.12 54 LEU B C 1
ATOM 3180 O O . LEU B 1 54 ? -2.918 31.016 7.621 1 85.12 54 LEU B O 1
ATOM 3184 N N . SER B 1 55 ? -1.86 29.484 6.461 1 79.5 55 SER B N 1
ATOM 3185 C CA . SER B 1 55 ? -2.734 29.688 5.309 1 79.5 55 SER B CA 1
ATOM 3186 C C . SER B 1 55 ? -4.168 29.281 5.629 1 79.5 55 SER B C 1
ATOM 3188 O O . SER B 1 55 ? -5.117 29.875 5.117 1 79.5 55 SER B O 1
ATOM 3190 N N . VAL B 1 56 ? -4.32 28.359 6.426 1 80.69 56 VAL B N 1
ATOM 3191 C CA . VAL B 1 56 ? -5.648 27.891 6.812 1 80.69 56 VAL B CA 1
ATOM 3192 C C . VAL B 1 56 ? -6.332 28.953 7.672 1 80.69 56 VAL B C 1
ATOM 3194 O O . VAL B 1 56 ? -7.559 29.109 7.621 1 80.69 56 VAL B O 1
ATOM 3197 N N . GLU B 1 57 ? -5.543 29.688 8.422 1 75.44 57 GLU B N 1
ATOM 3198 C CA . GLU B 1 57 ? -6.07 30.734 9.289 1 75.44 57 GLU B CA 1
ATOM 3199 C C . GLU B 1 57 ? -6.293 32.031 8.523 1 75.44 57 GLU B C 1
ATOM 3201 O O . GLU B 1 57 ? -6.73 33.031 9.094 1 75.44 57 GLU B O 1
ATOM 3206 N N . LYS B 1 58 ? -6.074 31.922 7.211 1 72.75 58 LYS B N 1
ATOM 3207 C CA . LYS B 1 58 ? -6.223 33.094 6.332 1 72.75 58 LYS B CA 1
ATOM 3208 C C . LYS B 1 58 ? -5.301 34.219 6.762 1 72.75 58 LYS B C 1
ATOM 3210 O O . LYS B 1 58 ? -5.715 35.375 6.805 1 72.75 58 LYS B O 1
ATOM 3215 N N . ASN B 1 59 ? -4.137 33.719 7.285 1 75.81 59 ASN B N 1
ATOM 3216 C CA . ASN B 1 59 ? -3.084 34.688 7.574 1 75.81 59 ASN B CA 1
ATOM 3217 C C . ASN B 1 59 ? -2.451 35.219 6.297 1 75.81 59 ASN B C 1
ATOM 3219 O O . ASN B 1 59 ? -2.271 34.469 5.328 1 75.81 59 ASN B O 1
ATOM 3223 N N . SER B 1 60 ? -2.182 36.5 6.324 1 76.12 60 SER B N 1
ATOM 3224 C CA . SER B 1 60 ? -1.767 37.188 5.102 1 76.12 60 SER B CA 1
ATOM 3225 C C . SER B 1 60 ? -0.255 37.094 4.914 1 76.12 60 SER B C 1
ATOM 3227 O O . SER B 1 60 ? 0.272 37.562 3.898 1 76.12 60 SER B O 1
ATOM 3229 N N . LEU B 1 61 ? 0.388 36.5 5.812 1 81.38 61 LEU B N 1
ATOM 3230 C CA . LEU B 1 61 ? 1.841 36.469 5.695 1 81.38 61 LEU B CA 1
ATOM 3231 C C . LEU B 1 61 ? 2.262 35.562 4.539 1 81.38 61 LEU B C 1
ATOM 3233 O O . LEU B 1 61 ? 1.74 34.438 4.387 1 81.38 61 LEU B O 1
ATOM 3237 N N . THR B 1 62 ? 3.139 36 3.672 1 83 62 THR B N 1
ATOM 3238 C CA . THR B 1 62 ? 3.693 35.219 2.576 1 83 62 THR B CA 1
ATOM 3239 C C . THR B 1 62 ? 4.793 34.281 3.082 1 83 62 THR B C 1
ATOM 3241 O O . THR B 1 62 ? 5.273 34.438 4.207 1 83 62 THR B O 1
ATOM 3244 N N . LEU B 1 63 ? 5.117 33.344 2.309 1 85.44 63 LEU B N 1
ATOM 3245 C CA . LEU B 1 63 ? 6.188 32.406 2.66 1 85.44 63 LEU B CA 1
ATOM 3246 C C . LEU B 1 63 ? 7.492 33.156 2.914 1 85.44 63 LEU B C 1
ATOM 3248 O O . LEU B 1 63 ? 8.242 32.812 3.832 1 85.44 63 LEU B O 1
ATOM 3252 N N . GLU B 1 64 ? 7.715 34.188 2.131 1 81.5 64 GLU B N 1
ATOM 3253 C CA . GLU B 1 64 ? 8.922 34.969 2.277 1 81.5 64 GLU B CA 1
ATOM 3254 C C . GLU B 1 64 ? 8.93 35.719 3.609 1 81.5 64 GLU B C 1
ATOM 3256 O O . GLU B 1 64 ? 9.969 35.812 4.27 1 81.5 64 GLU B O 1
ATOM 3261 N N . GLN B 1 65 ? 7.801 36.25 3.943 1 82.25 65 GLN B N 1
ATOM 3262 C CA . GLN B 1 65 ? 7.684 36.969 5.207 1 82.25 65 GLN B CA 1
ATOM 3263 C C . GLN B 1 65 ? 7.891 36.031 6.395 1 82.25 65 GLN B C 1
ATOM 3265 O O . GLN B 1 65 ? 8.539 36.375 7.375 1 82.25 65 GLN B O 1
ATOM 3270 N N . VAL B 1 66 ? 7.324 34.844 6.297 1 85.62 66 VAL B N 1
ATOM 3271 C CA . VAL B 1 66 ? 7.484 33.844 7.348 1 85.62 66 VAL B CA 1
ATOM 3272 C C . VAL B 1 66 ? 8.969 33.531 7.539 1 85.62 66 VAL B C 1
ATOM 3274 O O . VAL B 1 66 ? 9.469 33.531 8.664 1 85.62 66 VAL B O 1
ATOM 3277 N N . GLY B 1 67 ? 9.672 33.312 6.461 1 83.88 67 GLY B N 1
ATOM 3278 C CA . GLY B 1 67 ? 11.094 33.031 6.527 1 83.88 67 GLY B CA 1
ATOM 3279 C C . GLY B 1 67 ? 11.883 34.188 7.137 1 83.88 67 GLY B C 1
ATOM 3280 O O . GLY B 1 67 ? 12.766 33.969 7.969 1 83.88 67 GLY B O 1
ATOM 3281 N N . ALA B 1 68 ? 11.539 35.344 6.754 1 80 68 ALA B N 1
ATOM 3282 C CA . ALA B 1 68 ? 12.227 36.531 7.246 1 80 68 ALA B CA 1
ATOM 3283 C C . ALA B 1 68 ? 12.023 36.719 8.75 1 80 68 ALA B C 1
ATOM 3285 O O . ALA B 1 68 ? 12.961 37.062 9.469 1 80 68 ALA B O 1
ATOM 3286 N N . ILE B 1 69 ? 10.812 36.531 9.148 1 79.06 69 ILE B N 1
ATOM 3287 C CA . ILE B 1 69 ? 10.484 36.688 10.562 1 79.06 69 ILE B CA 1
ATOM 3288 C C . ILE B 1 69 ? 11.227 35.625 11.391 1 79.06 69 ILE B C 1
ATOM 3290 O O . ILE B 1 69 ? 11.781 35.938 12.445 1 79.06 69 ILE B O 1
ATOM 3294 N N . LEU B 1 70 ? 11.289 34.469 10.922 1 82.62 70 LEU B N 1
ATOM 3295 C CA . LEU B 1 70 ? 11.898 33.375 11.672 1 82.62 70 LEU B CA 1
ATOM 3296 C C . LEU B 1 70 ? 13.414 33.5 11.703 1 82.62 70 LEU B C 1
ATOM 3298 O O . LEU B 1 70 ? 14.062 33.031 12.641 1 82.62 70 LEU B O 1
ATOM 3302 N N . GLU B 1 71 ? 13.93 34.188 10.688 1 78.62 71 GLU B N 1
ATOM 3303 C CA . GLU B 1 71 ? 15.359 34.438 10.68 1 78.62 71 GLU B CA 1
ATOM 3304 C C . GLU B 1 71 ? 15.695 35.688 11.492 1 78.62 71 GLU B C 1
ATOM 3306 O O . GLU B 1 71 ? 16.875 36 11.719 1 78.62 71 GLU B O 1
ATOM 3311 N N . GLY B 1 72 ? 14.719 36.344 12.008 1 74.12 72 GLY B N 1
ATOM 3312 C CA . GLY B 1 72 ? 14.93 37.531 12.82 1 74.12 72 GLY B CA 1
ATOM 3313 C C . GLY B 1 72 ? 15.109 38.781 12.008 1 74.12 72 GLY B C 1
ATOM 3314 O O . GLY B 1 72 ? 15.57 39.812 12.523 1 74.12 72 GLY B O 1
ATOM 3315 N N . ASN B 1 73 ? 14.93 38.719 10.781 1 65.12 73 ASN B N 1
ATOM 3316 C CA . ASN B 1 73 ? 15.203 39.844 9.891 1 65.12 73 ASN B CA 1
ATOM 3317 C C . ASN B 1 73 ? 13.992 40.75 9.758 1 65.12 73 ASN B C 1
ATOM 3319 O O . ASN B 1 73 ? 13.977 41.656 8.922 1 65.12 73 ASN B O 1
ATOM 3323 N N . TYR B 1 74 ? 12.984 40.469 10.422 1 59.34 74 TYR B N 1
ATOM 3324 C CA . TYR B 1 74 ? 11.82 41.312 10.156 1 59.34 74 TYR B CA 1
ATOM 3325 C C . TYR B 1 74 ? 11.828 42.531 11.055 1 59.34 74 TYR B C 1
ATOM 3327 O O . TYR B 1 74 ? 11.969 42.406 12.273 1 59.34 74 TYR B O 1
ATOM 3335 N N . ILE B 1 75 ? 12.156 43.625 10.477 1 53.09 75 ILE B N 1
ATOM 3336 C CA . ILE B 1 75 ? 12.375 44.938 11.078 1 53.09 75 ILE B CA 1
ATOM 3337 C C . ILE B 1 75 ? 11.031 45.594 11.336 1 53.09 75 ILE B C 1
ATOM 3339 O O . ILE B 1 75 ? 10.906 46.406 12.266 1 53.09 75 ILE B O 1
ATOM 3343 N N . SER B 1 76 ? 10.102 45.562 10.43 1 54.12 76 SER B N 1
ATOM 3344 C CA . SER B 1 76 ? 8.984 46.469 10.578 1 54.12 76 SER B CA 1
ATOM 3345 C C . SER B 1 76 ? 7.945 45.938 11.555 1 54.12 76 SER B C 1
ATOM 3347 O O . SER B 1 76 ? 8.078 44.812 12.047 1 54.12 76 SER B O 1
ATOM 3349 N N . GLU B 1 77 ? 6.879 46.75 11.836 1 54.09 77 GLU B N 1
ATOM 3350 C CA . GLU B 1 77 ? 5.723 46.438 12.68 1 54.09 77 GLU B CA 1
ATOM 3351 C C . GLU B 1 77 ? 5.211 45.031 12.43 1 54.09 77 GLU B C 1
ATOM 3353 O O . GLU B 1 77 ? 4.973 44.625 11.281 1 54.09 77 GLU B O 1
ATOM 3358 N N . LEU B 1 78 ? 5.5 44.281 13.383 1 58.25 78 LEU B N 1
ATOM 3359 C CA . LEU B 1 78 ? 5.102 42.875 13.32 1 58.25 78 LEU B CA 1
ATOM 3360 C C . LEU B 1 78 ? 3.691 42.75 12.75 1 58.25 78 LEU B C 1
ATOM 3362 O O . LEU B 1 78 ? 2.736 43.281 13.32 1 58.25 78 LEU B O 1
ATOM 3366 N N . PRO B 1 79 ? 3.682 42.312 11.477 1 62.47 79 PRO B N 1
ATOM 3367 C CA . PRO B 1 79 ? 2.35 42.156 10.891 1 62.47 79 PRO B CA 1
ATOM 3368 C C . PRO B 1 79 ? 1.42 41.312 11.773 1 62.47 79 PRO B C 1
ATOM 3370 O O . PRO B 1 79 ? 1.876 40.656 12.719 1 62.47 79 PRO B O 1
ATOM 3373 N N . GLU B 1 80 ? 0.184 41.625 11.609 1 69.56 80 GLU B N 1
ATOM 3374 C CA . GLU B 1 80 ? -0.829 40.781 12.242 1 69.56 80 GLU B CA 1
ATOM 3375 C C . GLU B 1 80 ? -0.568 39.312 11.977 1 69.56 80 GLU B C 1
ATOM 3377 O O . GLU B 1 80 ? -0.144 38.938 10.883 1 69.56 80 GLU B O 1
ATOM 3382 N N . GLY B 1 81 ? -0.392 38.531 12.945 1 76.44 81 GLY B N 1
ATOM 3383 C CA . GLY B 1 81 ? -0.272 37.125 12.727 1 76.44 81 GLY B CA 1
ATOM 3384 C C . GLY B 1 81 ? 1.028 36.531 13.258 1 76.44 81 GLY B C 1
ATOM 3385 O O . GLY B 1 81 ? 1.2 35.312 13.297 1 76.44 81 GLY B O 1
ATOM 3386 N N . VAL B 1 82 ? 1.957 37.438 13.617 1 77.31 82 VAL B N 1
ATOM 3387 C CA . VAL B 1 82 ? 3.268 37 14.078 1 77.31 82 VAL B CA 1
ATOM 3388 C C . VAL B 1 82 ? 3.105 36.125 15.328 1 77.31 82 VAL B C 1
ATOM 3390 O O . VAL B 1 82 ? 3.861 35.156 15.523 1 77.31 82 VAL B O 1
ATOM 3393 N N . LYS B 1 83 ? 2.123 36.531 16.094 1 78.19 83 LYS B N 1
ATOM 3394 C CA . LYS B 1 83 ? 1.881 35.719 17.281 1 78.19 83 LYS B CA 1
ATOM 3395 C C . LYS B 1 83 ? 1.512 34.281 16.906 1 78.19 83 LYS B C 1
ATOM 3397 O O . LYS B 1 83 ? 2.029 33.312 17.5 1 78.19 83 LYS B O 1
ATOM 3402 N N . THR B 1 84 ? 0.609 34.25 15.953 1 81.94 84 THR B N 1
ATOM 3403 C CA . THR B 1 84 ? 0.196 32.938 15.477 1 81.94 84 THR B CA 1
ATOM 3404 C C . THR B 1 84 ? 1.375 32.188 14.852 1 81.94 84 THR B C 1
ATOM 3406 O O . THR B 1 84 ? 1.494 30.969 15 1 81.94 84 THR B O 1
ATOM 3409 N N . LEU B 1 85 ? 2.18 32.906 14.172 1 85.38 85 LEU B N 1
ATOM 3410 C CA . LEU B 1 85 ? 3.371 32.312 13.57 1 85.38 85 LEU B CA 1
ATOM 3411 C C . LEU B 1 85 ? 4.277 31.719 14.633 1 85.38 85 LEU B C 1
ATOM 3413 O O . LEU B 1 85 ? 4.711 30.562 14.5 1 85.38 85 LEU B O 1
ATOM 3417 N N . CYS B 1 86 ? 4.555 32.438 15.664 1 82.62 86 CYS B N 1
ATOM 3418 C CA . CYS B 1 86 ? 5.43 31.984 16.734 1 82.62 86 CYS B CA 1
ATOM 3419 C C . CYS B 1 86 ? 4.828 30.766 17.438 1 82.62 86 CYS B C 1
ATOM 3421 O O . CYS B 1 86 ? 5.539 29.812 17.766 1 82.62 86 CYS B O 1
ATOM 3423 N N . SER B 1 87 ? 3.523 30.891 17.672 1 84.81 87 SER B N 1
ATOM 3424 C CA . SER B 1 87 ? 2.836 29.766 18.297 1 84.81 87 SER B CA 1
ATOM 3425 C C . SER B 1 87 ? 2.934 28.516 17.422 1 84.81 87 SER B C 1
ATOM 3427 O O . SER B 1 87 ? 3.061 27.406 17.953 1 84.81 87 SER B O 1
ATOM 3429 N N . THR B 1 88 ? 2.811 28.703 16.156 1 88.75 88 THR B N 1
ATOM 3430 C CA . THR B 1 88 ? 2.898 27.594 15.203 1 88.75 88 THR B CA 1
ATOM 3431 C C . THR B 1 88 ? 4.293 26.969 15.227 1 88.75 88 THR B C 1
ATOM 3433 O O . THR B 1 88 ? 4.434 25.75 15.195 1 88.75 88 THR B O 1
ATOM 3436 N N . VAL B 1 89 ? 5.277 27.781 15.266 1 87.06 89 VAL B N 1
ATOM 3437 C CA . VAL B 1 89 ? 6.652 27.297 15.336 1 87.06 89 VAL B CA 1
ATOM 3438 C C . VAL B 1 89 ? 6.852 26.484 16.609 1 87.06 89 VAL B C 1
ATOM 3440 O O . VAL B 1 89 ? 7.434 25.391 16.562 1 87.06 89 VAL B O 1
ATOM 3443 N N . ASN B 1 90 ? 6.398 27 17.703 1 84.88 90 ASN B N 1
ATOM 3444 C CA . ASN B 1 90 ? 6.512 26.312 18.984 1 84.88 90 ASN B CA 1
ATOM 3445 C C . ASN B 1 90 ? 5.785 24.969 18.969 1 84.88 90 ASN B C 1
ATOM 3447 O O . ASN B 1 90 ? 6.25 24 19.562 1 84.88 90 ASN B O 1
ATOM 3451 N N . MET B 1 91 ? 4.664 25.031 18.359 1 89.31 91 MET B N 1
ATOM 3452 C CA . MET B 1 91 ? 3.896 23.797 18.234 1 89.31 91 MET B CA 1
ATOM 3453 C C . MET B 1 91 ? 4.691 22.734 17.469 1 89.31 91 MET B C 1
ATOM 3455 O O . MET B 1 91 ? 4.797 21.594 17.922 1 89.31 91 MET B O 1
ATOM 3459 N N . TYR B 1 92 ? 5.305 23.047 16.344 1 89.06 92 TYR B N 1
ATOM 3460 C CA . TYR B 1 92 ? 6.039 22.094 15.523 1 89.06 92 TYR B CA 1
ATOM 3461 C C . TYR B 1 92 ? 7.273 21.578 16.266 1 89.06 92 TYR B C 1
ATOM 3463 O O . TYR B 1 92 ? 7.695 20.438 16.062 1 89.06 92 TYR B O 1
ATOM 3471 N N . ASP B 1 93 ? 7.793 22.391 17.219 1 85.19 93 ASP B N 1
ATOM 3472 C CA . ASP B 1 93 ? 8.953 21.984 18 1 85.19 93 ASP B CA 1
ATOM 3473 C C . ASP B 1 93 ? 8.617 20.797 18.891 1 85.19 93 ASP B C 1
ATOM 3475 O O . ASP B 1 93 ? 9.484 19.969 19.172 1 85.19 93 ASP B O 1
ATOM 3479 N N . SER B 1 94 ? 7.441 20.734 19.281 1 86.88 94 SER B N 1
ATOM 3480 C CA . SER B 1 94 ? 7.035 19.672 20.203 1 86.88 94 SER B CA 1
ATOM 3481 C C . SER B 1 94 ? 6.121 18.672 19.516 1 86.88 94 SER B C 1
ATOM 3483 O O . SER B 1 94 ? 5.523 17.812 20.172 1 86.88 94 SER B O 1
ATOM 3485 N N . PHE B 1 95 ? 5.984 18.812 18.297 1 91.56 95 PHE B N 1
ATOM 3486 C CA . PHE B 1 95 ? 4.945 18.125 17.531 1 91.56 95 PHE B CA 1
ATOM 3487 C C . PHE B 1 95 ? 5.109 16.609 17.625 1 91.56 95 PHE B C 1
ATOM 3489 O O . PHE B 1 95 ? 4.156 15.898 17.938 1 91.56 95 PHE B O 1
ATOM 3496 N N . LEU B 1 96 ? 6.32 16.078 17.422 1 91.62 96 LEU B N 1
ATOM 3497 C CA . LEU B 1 96 ? 6.574 14.648 17.359 1 91.62 96 LEU B CA 1
ATOM 3498 C C . LEU B 1 96 ? 6.473 14.016 18.75 1 91.62 96 LEU B C 1
ATOM 3500 O O . LEU B 1 96 ? 6.34 12.797 18.875 1 91.62 96 LEU B O 1
ATOM 3504 N N . GLY B 1 97 ? 6.527 14.828 19.797 1 92.06 97 GLY B N 1
ATOM 3505 C CA . GLY B 1 97 ? 6.422 14.312 21.156 1 92.06 97 GLY B CA 1
ATOM 3506 C C . GLY B 1 97 ? 4.988 14.18 21.625 1 92.06 97 GLY B C 1
ATOM 3507 O O . GLY B 1 97 ? 4.727 13.562 22.656 1 92.06 97 GLY B O 1
ATOM 3508 N N . LEU B 1 98 ? 4.062 14.641 20.906 1 95 98 LEU B N 1
ATOM 3509 C CA . LEU B 1 98 ? 2.648 14.609 21.266 1 95 98 LEU B CA 1
ATOM 3510 C C . LEU B 1 98 ? 2.066 13.219 21.062 1 95 98 LEU B C 1
ATOM 3512 O O . LEU B 1 98 ? 2.555 12.445 20.219 1 95 98 LEU B O 1
ATOM 3516 N N . SER B 1 99 ? 1.072 12.914 21.812 1 96.31 99 SER B N 1
ATOM 3517 C CA . SER B 1 99 ? 0.336 11.664 21.672 1 96.31 99 SER B CA 1
ATOM 3518 C C . SER B 1 99 ? -0.995 11.891 20.953 1 96.31 99 SER B C 1
ATOM 3520 O O . SER B 1 99 ? -1.849 12.633 21.438 1 96.31 99 SER B O 1
ATOM 3522 N N . PRO B 1 100 ? -1.233 11.195 19.875 1 97 100 PRO B N 1
ATOM 3523 C CA . PRO B 1 100 ? -2.453 11.414 19.109 1 97 100 PRO B CA 1
ATOM 3524 C C . PRO B 1 100 ? -3.715 10.992 19.844 1 97 100 PRO B C 1
ATOM 3526 O O . PRO B 1 100 ? -4.809 11.469 19.547 1 97 100 PRO B O 1
ATOM 3529 N N . SER B 1 101 ? -3.621 10.141 20.844 1 96.12 101 SER B N 1
ATOM 3530 C CA . SER B 1 101 ? -4.805 9.648 21.547 1 96.12 101 SER B CA 1
ATOM 3531 C C . SER B 1 101 ? -5.047 10.422 22.828 1 96.12 101 SER B C 1
ATOM 3533 O O . SER B 1 101 ? -5.973 10.117 23.578 1 96.12 101 SER B O 1
ATOM 3535 N N . SER B 1 102 ? -4.246 11.438 23.094 1 94.69 102 SER B N 1
ATOM 3536 C CA . SER B 1 102 ? -4.355 12.227 24.312 1 94.69 102 SER B CA 1
ATOM 3537 C C . SER B 1 102 ? -5.234 13.453 24.094 1 94.69 102 SER B C 1
ATOM 3539 O O . SER B 1 102 ? -4.883 14.352 23.328 1 94.69 102 SER B O 1
ATOM 3541 N N . GLN B 1 103 ? -6.312 13.461 24.844 1 92.25 103 GLN B N 1
ATOM 3542 C CA . GLN B 1 103 ? -7.164 14.641 24.781 1 92.25 103 GLN B CA 1
ATOM 3543 C C . GLN B 1 103 ? -6.441 15.875 25.328 1 92.25 103 GLN B C 1
ATOM 3545 O O . GLN B 1 103 ? -6.613 16.984 24.812 1 92.25 103 GLN B O 1
ATOM 3550 N N . ASN B 1 104 ? -5.656 15.664 26.344 1 90.5 104 ASN B N 1
ATOM 3551 C CA . ASN B 1 104 ? -4.895 16.766 26.922 1 90.5 104 ASN B CA 1
ATOM 3552 C C . ASN B 1 104 ? -3.918 17.375 25.922 1 90.5 104 ASN B C 1
ATOM 3554 O O . ASN B 1 104 ? -3.768 18.594 25.859 1 90.5 104 ASN B O 1
ATOM 3558 N N . ASP B 1 105 ? -3.254 16.5 25.203 1 93.69 105 ASP B N 1
ATOM 3559 C CA . ASP B 1 105 ? -2.326 16.984 24.188 1 93.69 105 ASP B CA 1
ATOM 3560 C C . ASP B 1 105 ? -3.061 17.781 23.109 1 93.69 105 ASP B C 1
ATOM 3562 O O . ASP B 1 105 ? -2.586 18.828 22.672 1 93.69 105 ASP B O 1
ATOM 3566 N N . LEU B 1 106 ? -4.195 17.281 22.719 1 94.12 106 LEU B N 1
ATOM 3567 C CA . LEU B 1 106 ? -4.977 17.969 21.688 1 94.12 106 LEU B CA 1
ATOM 3568 C C . LEU B 1 106 ? -5.41 19.344 22.156 1 94.12 106 LEU B C 1
ATOM 3570 O O . LEU B 1 106 ? -5.27 20.328 21.422 1 94.12 106 LEU B O 1
ATOM 3574 N N . LEU B 1 107 ? -5.934 19.391 23.375 1 89.06 107 LEU B N 1
ATOM 3575 C CA . LEU B 1 107 ? -6.375 20.672 23.938 1 89.06 107 LEU B CA 1
ATOM 3576 C C . LEU B 1 107 ? -5.199 21.609 24.141 1 89.06 107 LEU B C 1
ATOM 3578 O O . LEU B 1 107 ? -5.328 22.828 23.922 1 89.06 107 LEU B O 1
ATOM 3582 N N . PHE B 1 108 ? -4.094 21.047 24.547 1 87.5 108 PHE B N 1
ATOM 3583 C CA . PHE B 1 108 ? -2.879 21.828 24.734 1 87.5 108 PHE B CA 1
ATOM 3584 C C . PHE B 1 108 ? -2.459 22.5 23.422 1 87.5 108 PHE B C 1
ATOM 3586 O O . PHE B 1 108 ? -2.17 23.688 23.391 1 87.5 108 PHE B O 1
ATOM 3593 N N . VAL B 1 109 ? -2.447 21.719 22.391 1 90.75 109 VAL B N 1
ATOM 3594 C CA . VAL B 1 109 ? -2.051 22.219 21.078 1 90.75 109 VAL B CA 1
ATOM 3595 C C . VAL B 1 109 ? -3.029 23.297 20.609 1 90.75 109 VAL B C 1
ATOM 3597 O O . VAL B 1 109 ? -2.617 24.359 20.125 1 90.75 109 VAL B O 1
ATOM 3600 N N . HIS B 1 110 ? -4.285 23.078 20.734 1 89.94 110 HIS B N 1
ATOM 3601 C CA . HIS B 1 110 ? -5.289 24.062 20.328 1 89.94 110 HIS B CA 1
ATOM 3602 C C . HIS B 1 110 ? -5.105 25.375 21.078 1 89.94 110 HIS B C 1
ATOM 3604 O O . HIS B 1 110 ? -5.168 26.453 20.484 1 89.94 110 HIS B O 1
ATOM 3610 N N . ASN B 1 111 ? -4.898 25.219 22.344 1 84.5 111 ASN B N 1
ATOM 3611 C CA . ASN B 1 111 ? -4.699 26.406 23.172 1 84.5 111 ASN B CA 1
ATOM 3612 C C . ASN B 1 111 ? -3.463 27.188 22.75 1 84.5 111 ASN B C 1
ATOM 3614 O O . ASN B 1 111 ? -3.479 28.422 22.719 1 84.5 111 ASN B O 1
ATOM 3618 N N . GLN B 1 112 ? -2.4 26.469 22.484 1 82.12 112 GLN B N 1
ATOM 3619 C CA . GLN B 1 112 ? -1.164 27.094 22.047 1 82.12 112 GLN B CA 1
ATOM 3620 C C . GLN B 1 112 ? -1.374 27.859 20.734 1 82.12 112 GLN B C 1
ATOM 3622 O O . GLN B 1 112 ? -0.868 28.969 20.562 1 82.12 112 GLN B O 1
ATOM 3627 N N . LEU B 1 113 ? -2.105 27.328 19.906 1 83.75 113 LEU B N 1
ATOM 3628 C CA . LEU B 1 113 ? -2.281 27.906 18.578 1 83.75 113 LEU B CA 1
ATOM 3629 C C . LEU B 1 113 ? -3.232 29.094 18.609 1 83.75 113 LEU B C 1
ATOM 3631 O O . LEU B 1 113 ? -3.061 30.062 17.875 1 83.75 113 LEU B O 1
ATOM 3635 N N . MET B 1 114 ? -4.234 29.047 19.453 1 78.12 114 MET B N 1
ATOM 3636 C CA . MET B 1 114 ? -5.219 30.109 19.531 1 78.12 114 MET B CA 1
ATOM 3637 C C . MET B 1 114 ? -4.691 31.281 20.359 1 78.12 114 MET B C 1
ATOM 3639 O O . MET B 1 114 ? -5.043 32.438 20.109 1 78.12 114 MET B O 1
ATOM 3643 N N . GLN B 1 115 ? -4.188 30.859 21.562 1 65.31 115 GLN B N 1
ATOM 3644 C CA . GLN B 1 115 ? -3.76 31.938 22.438 1 65.31 115 GLN B CA 1
ATOM 3645 C C . GLN B 1 115 ? -2.426 32.531 21.984 1 65.31 115 GLN B C 1
ATOM 3647 O O . GLN B 1 115 ? -1.435 31.797 21.859 1 65.31 115 GLN B O 1
ATOM 3652 N N . GLY B 1 116 ? -1.983 32.656 20.906 1 52.91 116 GLY B N 1
ATOM 3653 C CA . GLY B 1 116 ? -0.696 33.281 20.688 1 52.91 116 GLY B CA 1
ATOM 3654 C C . GLY B 1 116 ? 0.102 33.469 21.953 1 52.91 116 GLY B C 1
ATOM 3655 O O . GLY B 1 116 ? 1.117 34.188 21.953 1 52.91 116 GLY B O 1
ATOM 3656 N N . ARG B 1 117 ? -0.489 33.562 23.266 1 41.25 117 ARG B N 1
ATOM 3657 C CA . ARG B 1 117 ? 0.101 34.312 24.391 1 41.25 117 ARG B CA 1
ATOM 3658 C C . ARG B 1 117 ? 1.441 33.688 24.797 1 41.25 117 ARG B C 1
ATOM 3660 O O . ARG B 1 117 ? 1.653 32.5 24.656 1 41.25 117 ARG B O 1
ATOM 3667 N N . VAL B 1 118 ? 2.508 34.562 24.891 1 36.28 118 VAL B N 1
ATOM 3668 C CA . VAL B 1 118 ? 3.754 34.406 25.625 1 36.28 118 VAL B CA 1
ATOM 3669 C C . VAL B 1 118 ? 3.496 33.594 26.906 1 36.28 118 VAL B C 1
ATOM 3671 O O . VAL B 1 118 ? 2.436 33.719 27.516 1 36.28 118 VAL B O 1
ATOM 3674 N N . PRO B 1 119 ? 4.426 32.656 27.219 1 34.16 119 PRO B N 1
ATOM 3675 C CA . PRO B 1 119 ? 4.383 31.891 28.469 1 34.16 119 PRO B CA 1
ATOM 3676 C C . PRO B 1 119 ? 3.846 32.719 29.641 1 34.16 119 PRO B C 1
ATOM 3678 O O . PRO B 1 119 ? 4.594 33.469 30.25 1 34.16 119 PRO B O 1
ATOM 3681 N N . ASP B 1 120 ? 2.953 33.594 29.75 1 30.42 120 ASP B N 1
ATOM 3682 C CA . ASP B 1 120 ? 2.684 34.031 31.109 1 30.42 120 ASP B CA 1
ATOM 3683 C C . ASP B 1 120 ? 2.383 32.844 32 1 30.42 120 ASP B C 1
ATOM 3685 O O . ASP B 1 120 ? 1.939 31.797 31.531 1 30.42 120 ASP B O 1
ATOM 3689 N N . LYS B 1 121 ? 2.535 32.844 33.406 1 31.91 121 LYS B N 1
ATOM 3690 C CA . LYS B 1 121 ? 2.34 31.891 34.469 1 31.91 121 LYS B CA 1
ATOM 3691 C C . LYS B 1 121 ? 1.117 31.016 34.188 1 31.91 121 LYS B C 1
ATOM 3693 O O . LYS B 1 121 ? 0.121 31.484 33.656 1 31.91 121 LYS B O 1
ATOM 3698 N N . LEU B 1 122 ? 1.229 29.641 34.219 1 32.12 122 LEU B N 1
ATOM 3699 C CA . LEU B 1 122 ? 0.237 28.594 34.438 1 32.12 122 LEU B CA 1
ATOM 3700 C C . LEU B 1 122 ? -0.943 29.125 35.25 1 32.12 122 LEU B C 1
ATOM 3702 O O . LEU B 1 122 ? -1.068 28.828 36.438 1 32.12 122 LEU B O 1
ATOM 3706 N N . THR B 1 123 ? -1.233 30.469 35.375 1 28.56 123 THR B N 1
ATOM 3707 C CA . THR B 1 123 ? -2.273 30.734 36.375 1 28.56 123 THR B CA 1
ATOM 3708 C C . THR B 1 123 ? -3.443 29.766 36.188 1 28.56 123 THR B C 1
ATOM 3710 O O . THR B 1 123 ? -3.777 29.391 35.062 1 28.56 123 THR B O 1
ATOM 3713 N N . GLU B 1 124 ? -3.873 29 37.219 1 32.12 124 GLU B N 1
ATOM 3714 C CA . GLU B 1 124 ? -5.055 28.234 37.594 1 32.12 124 GLU B CA 1
ATOM 3715 C C . GLU B 1 124 ? -6.285 28.703 36.812 1 32.12 124 GLU B C 1
ATOM 3717 O O . GLU B 1 124 ? -7.402 28.234 37.062 1 32.12 124 GLU B O 1
ATOM 3722 N N . GLY B 1 125 ? -6.395 30.062 36.531 1 32.16 125 GLY B N 1
ATOM 3723 C CA . GLY B 1 125 ? -7.703 30.641 36.281 1 32.16 125 GLY B CA 1
ATOM 3724 C C . GLY B 1 125 ? -8.438 29.938 35.125 1 32.16 125 GLY B C 1
ATOM 3725 O O . GLY B 1 125 ? -7.844 29.141 34.406 1 32.16 125 GLY B O 1
ATOM 3726 N N . SER B 1 126 ? -9.836 30.469 34.812 1 32.34 126 SER B N 1
ATOM 3727 C CA . SER B 1 126 ? -10.984 30.188 33.969 1 32.34 126 SER B CA 1
ATOM 3728 C C . SER B 1 126 ? -10.57 30.125 32.5 1 32.34 126 SER B C 1
ATOM 3730 O O . SER B 1 126 ? -10.422 31.172 31.844 1 32.34 126 SER B O 1
ATOM 3732 N N . THR B 1 127 ? -9.516 29.781 32.188 1 34.47 127 THR B N 1
ATOM 3733 C CA . THR B 1 127 ? -9.211 29.672 30.766 1 34.47 127 THR B CA 1
ATOM 3734 C C . THR B 1 127 ? -10.43 29.203 29.969 1 34.47 127 THR B C 1
ATOM 3736 O O . THR B 1 127 ? -10.828 28.031 30.094 1 34.47 127 THR B O 1
ATOM 3739 N N . MET B 1 128 ? -11.414 30.016 29.875 1 34.53 128 MET B N 1
ATOM 3740 C CA . MET B 1 128 ? -12.633 29.906 29.078 1 34.53 128 MET B CA 1
ATOM 3741 C C . MET B 1 128 ? -12.328 29.344 27.703 1 34.53 128 MET B C 1
ATOM 3743 O O . MET B 1 128 ? -11.664 29.984 26.891 1 34.53 128 MET B O 1
ATOM 3747 N N . MET B 1 129 ? -11.828 28.141 27.562 1 41.22 129 MET B N 1
ATOM 3748 C CA . MET B 1 129 ? -11.953 27.438 26.2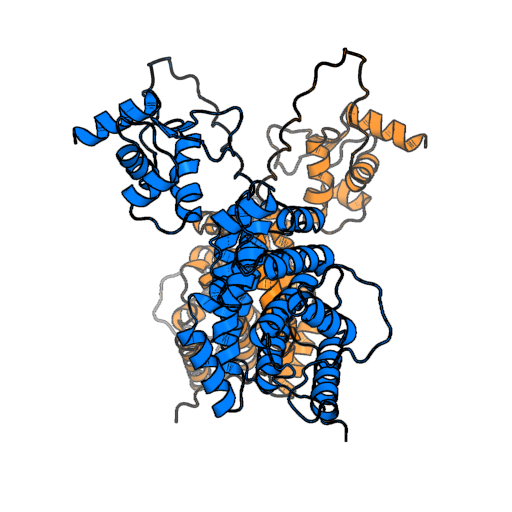97 1 41.22 129 MET B CA 1
ATOM 3749 C C . MET B 1 129 ? -13.203 27.891 25.547 1 41.22 129 MET B C 1
ATOM 3751 O O . MET B 1 129 ? -14.305 27.875 26.094 1 41.22 129 MET B O 1
ATOM 3755 N N . ASP B 1 130 ? -13.102 29 24.875 1 45.03 130 ASP B N 1
ATOM 3756 C CA . ASP B 1 130 ? -14.25 29.391 24.078 1 45.03 130 ASP B CA 1
ATOM 3757 C C . ASP B 1 130 ? -14.883 28.172 23.391 1 45.03 130 ASP B C 1
ATOM 3759 O O . ASP B 1 130 ? -14.578 27.875 22.234 1 45.03 130 ASP B O 1
ATOM 3763 N N . ILE B 1 131 ? -15.203 27.188 24.203 1 44.44 131 ILE B N 1
ATOM 3764 C CA . ILE B 1 131 ? -15.953 26.016 23.766 1 44.44 131 ILE B CA 1
ATOM 3765 C C . ILE B 1 131 ? -17.391 26.422 23.438 1 44.44 131 ILE B C 1
ATOM 3767 O O . ILE B 1 131 ? -18.016 27.156 24.188 1 44.44 131 ILE B O 1
ATOM 3771 N N . SER B 1 132 ? -17.766 26.578 22.25 1 44.06 132 SER B N 1
ATOM 3772 C CA . SER B 1 132 ? -19.109 26.938 21.812 1 44.06 132 SER B CA 1
ATOM 3773 C C . SER B 1 132 ? -20.172 26.156 22.578 1 44.06 132 SER B C 1
ATOM 3775 O O . SER B 1 132 ? -21.312 26.594 22.688 1 44.06 132 SER B O 1
ATOM 3777 N N . SER B 1 133 ? -20.422 24.812 22.359 1 48 133 SER B N 1
ATOM 3778 C CA . SER B 1 133 ? -21.594 24.047 22.781 1 48 133 SER B CA 1
ATOM 3779 C C . SER B 1 133 ? -21.438 23.562 24.234 1 48 133 SER B C 1
ATOM 3781 O O . SER B 1 133 ? -20.344 23.547 24.781 1 48 133 SER B O 1
ATOM 3783 N N . PRO B 1 134 ? -22.703 23.25 24.781 1 49.03 134 PRO B N 1
ATOM 3784 C CA . PRO B 1 134 ? -22.547 22.672 26.125 1 49.03 134 PRO B CA 1
ATOM 3785 C C . PRO B 1 134 ? -21.391 21.688 26.219 1 49.03 134 PRO B C 1
ATOM 3787 O O . PRO B 1 134 ? -21.359 20.688 25.484 1 49.03 134 PRO B O 1
ATOM 3790 N N . ILE B 1 135 ? -20.125 22.094 26.594 1 59.41 135 ILE B N 1
ATOM 3791 C CA . ILE B 1 135 ? -18.688 21.797 26.609 1 59.41 135 ILE B CA 1
ATOM 3792 C C . ILE B 1 135 ? -18.484 20.344 27.047 1 59.41 135 ILE B C 1
ATOM 3794 O O . ILE B 1 135 ? -17.688 19.609 26.438 1 59.41 135 ILE B O 1
ATOM 3798 N N . ASP B 1 136 ? -19.609 19.859 27.75 1 69.81 136 ASP B N 1
ATOM 3799 C CA . ASP B 1 136 ? -19.281 18.594 28.391 1 69.81 136 ASP B CA 1
ATOM 3800 C C . ASP B 1 136 ? -19.5 17.422 27.422 1 69.81 136 ASP B C 1
ATOM 3802 O O . ASP B 1 136 ? -18.672 16.516 27.344 1 69.81 136 ASP B O 1
ATOM 3806 N N . GLU B 1 137 ? -20.625 17.594 26.609 1 77.62 137 GLU B N 1
ATOM 3807 C CA . GLU B 1 137 ? -20.938 16.469 25.75 1 77.62 137 GLU B CA 1
ATOM 3808 C C . GLU B 1 137 ? -19.938 16.359 24.594 1 77.62 137 GLU B C 1
ATOM 3810 O O . GLU B 1 137 ? -19.547 15.266 24.203 1 77.62 137 GLU B O 1
ATOM 3815 N N . VAL B 1 138 ? -19.594 17.484 24.109 1 81 138 VAL B N 1
ATOM 3816 C CA . VAL B 1 138 ? -18.672 17.516 22.984 1 81 138 VAL B CA 1
ATOM 3817 C C . VAL B 1 138 ? -17.297 17 23.422 1 81 138 VAL B C 1
ATOM 3819 O O . VAL B 1 138 ? -16.656 16.219 22.719 1 81 138 VAL B O 1
ATOM 3822 N N . PHE B 1 139 ? -16.953 17.281 24.625 1 81.88 139 PHE B N 1
ATOM 3823 C CA . PHE B 1 139 ? -15.664 16.844 25.125 1 81.88 139 PHE B CA 1
ATOM 3824 C C . PHE B 1 139 ? -15.695 15.352 25.469 1 81.88 139 PHE B C 1
ATOM 3826 O O . PHE B 1 139 ? -14.688 14.656 25.312 1 81.88 139 PHE B O 1
ATOM 3833 N N . ALA B 1 140 ? -16.859 15.016 25.859 1 84.62 140 ALA B N 1
ATOM 3834 C CA . ALA B 1 140 ? -17.016 13.578 26.078 1 84.62 140 ALA B CA 1
ATOM 3835 C C . ALA B 1 140 ? -16.906 12.812 24.766 1 84.62 140 ALA B C 1
ATOM 3837 O O . ALA B 1 140 ? -16.281 11.742 24.719 1 84.62 140 ALA B O 1
ATOM 3838 N N . SER B 1 141 ? -17.516 13.414 23.766 1 87.25 141 SER B N 1
ATOM 3839 C CA . SER B 1 141 ? -17.422 12.805 22.438 1 87.25 141 SER B CA 1
ATOM 3840 C C . SER B 1 141 ? -15.984 12.812 21.922 1 87.25 141 SER B C 1
ATOM 3842 O O . SER B 1 141 ? -15.539 11.852 21.297 1 87.25 141 SER B O 1
ATOM 3844 N N . LEU B 1 142 ? -15.32 13.945 22.203 1 90.44 142 LEU B N 1
ATOM 3845 C CA . LEU B 1 142 ? -13.922 14.055 21.812 1 90.44 142 LEU B CA 1
ATOM 3846 C C . LEU B 1 142 ? -13.07 13.008 22.516 1 90.44 142 LEU B C 1
ATOM 3848 O O . LEU B 1 142 ? -12.234 12.352 21.891 1 90.44 142 LEU B O 1
ATOM 3852 N N . ARG B 1 143 ? -13.297 12.852 23.734 1 88.94 143 ARG B N 1
ATOM 3853 C CA . ARG B 1 143 ? -12.586 11.844 24.516 1 88.94 143 ARG B CA 1
ATOM 3854 C C . ARG B 1 143 ? -12.852 10.438 23.969 1 88.94 143 ARG B C 1
ATOM 3856 O O . ARG B 1 143 ? -11.93 9.633 23.844 1 88.94 143 ARG B O 1
ATOM 3863 N N . SER B 1 144 ? -14.062 10.172 23.734 1 89.81 144 SER B N 1
ATOM 3864 C CA . SER B 1 144 ? -14.438 8.875 23.203 1 89.81 144 SER B CA 1
ATOM 3865 C C . SER B 1 144 ? -13.773 8.617 21.859 1 89.81 144 SER B C 1
ATOM 3867 O O . SER B 1 144 ? -13.352 7.496 21.562 1 89.81 144 SER B O 1
ATOM 3869 N N . LEU B 1 145 ? -13.75 9.617 21.078 1 92.44 145 LEU B N 1
ATOM 3870 C CA . LEU B 1 145 ? -13.133 9.523 19.766 1 92.44 145 LEU B CA 1
ATOM 3871 C C . LEU B 1 145 ? -11.648 9.203 19.875 1 92.44 145 LEU B C 1
ATOM 3873 O O . LEU B 1 145 ? -11.141 8.328 19.172 1 92.44 145 LEU B O 1
ATOM 3877 N N . LEU B 1 146 ? -10.977 9.875 20.766 1 93.94 146 LEU B N 1
ATOM 3878 C CA . LEU B 1 146 ? -9.539 9.688 20.906 1 93.94 146 LEU B CA 1
ATOM 3879 C C . LEU B 1 146 ? -9.227 8.352 21.578 1 93.94 146 LEU B C 1
ATOM 3881 O O . LEU B 1 146 ? -8.211 7.727 21.266 1 93.94 146 LEU B O 1
ATOM 3885 N N . LEU B 1 147 ? -10.078 7.863 22.438 1 91.62 147 LEU B N 1
ATOM 3886 C CA . LEU B 1 147 ? -9.93 6.531 23.016 1 91.62 147 LEU B CA 1
ATOM 3887 C C . LEU B 1 147 ? -10.117 5.453 21.953 1 91.62 147 LEU B C 1
ATOM 3889 O O . LEU B 1 147 ? -9.438 4.426 21.969 1 91.62 147 LEU B O 1
ATOM 3893 N N . TRP B 1 148 ? -11.102 5.715 21.141 1 92.81 148 TRP B N 1
ATOM 3894 C CA . TRP B 1 148 ? -11.305 4.82 20 1 92.81 148 TRP B CA 1
ATOM 3895 C C . TRP B 1 148 ? -10.031 4.688 19.172 1 92.81 148 TRP B C 1
ATOM 3897 O O . TRP B 1 148 ? -9.664 3.586 18.766 1 92.81 148 TRP B O 1
ATOM 3907 N N . LEU B 1 149 ? -9.359 5.766 18.906 1 94.06 149 LEU B N 1
ATOM 3908 C CA . LEU B 1 149 ? -8.125 5.777 18.141 1 94.06 149 LEU B CA 1
ATOM 3909 C C . LEU B 1 149 ? -7.066 4.891 18.781 1 94.06 149 LEU B C 1
ATOM 3911 O O . LEU B 1 149 ? -6.301 4.219 18.078 1 94.06 149 LEU B O 1
ATOM 3915 N N . LYS B 1 150 ? -6.984 4.879 20.031 1 90.88 150 LYS B N 1
ATOM 3916 C CA . LYS B 1 150 ? -5.984 4.125 20.781 1 90.88 150 LYS B CA 1
ATOM 3917 C C . LYS B 1 150 ? -6.176 2.621 20.594 1 90.88 150 LYS B C 1
ATOM 3919 O O . LYS B 1 150 ? -5.203 1.865 20.578 1 90.88 150 LYS B O 1
ATOM 3924 N N . GLY B 1 151 ? -7.387 2.166 20.391 1 88.5 151 GLY B N 1
ATOM 3925 C CA . GLY B 1 151 ? -7.66 0.737 20.375 1 88.5 151 GLY B CA 1
ATOM 3926 C C . GLY B 1 151 ? -8.078 0.22 19.016 1 88.5 151 GLY B C 1
ATOM 3927 O O . GLY B 1 151 ? -8.234 -0.988 18.812 1 88.5 151 GLY B O 1
ATOM 3928 N N . VAL B 1 152 ? -8.195 1.076 18.094 1 88.69 152 VAL B N 1
ATOM 3929 C CA . VAL B 1 152 ? -8.781 0.665 16.812 1 88.69 152 VAL B CA 1
ATOM 3930 C C . VAL B 1 152 ? -7.75 -0.13 16.016 1 88.69 152 VAL B C 1
ATOM 3932 O O . VAL B 1 152 ? -6.551 0.157 16.062 1 88.69 152 VAL B O 1
ATOM 3935 N N . ASP B 1 153 ? -8.305 -1.136 15.344 1 90.12 153 ASP B N 1
ATOM 3936 C CA . ASP B 1 153 ? -7.453 -1.968 14.5 1 90.12 153 ASP B CA 1
ATOM 3937 C C . ASP B 1 153 ? -7.707 -1.69 13.016 1 90.12 153 ASP B C 1
ATOM 3939 O O . ASP B 1 153 ? -8.25 -2.541 12.305 1 90.12 153 ASP B O 1
ATOM 3943 N N . ILE B 1 154 ? -7.418 -0.559 12.609 1 92.88 154 ILE B N 1
ATOM 3944 C CA . ILE B 1 154 ? -7.496 -0.199 11.195 1 92.88 154 ILE B CA 1
ATOM 3945 C C . ILE B 1 154 ? -6.207 0.493 10.766 1 92.88 154 ILE B C 1
ATOM 3947 O O . ILE B 1 154 ? -5.461 1.008 11.609 1 92.88 154 ILE B O 1
ATOM 3951 N N . HIS B 1 155 ? -5.898 0.427 9.531 1 95.62 155 HIS B N 1
ATOM 3952 C CA . HIS B 1 155 ? -4.668 1 9 1 95.62 155 HIS B CA 1
ATOM 3953 C C . HIS B 1 155 ? -4.57 2.488 9.312 1 95.62 155 HIS B C 1
ATOM 3955 O O . HIS B 1 155 ? -5.559 3.215 9.219 1 95.62 155 HIS B O 1
ATOM 3961 N N . PRO B 1 156 ? -3.455 3.023 9.695 1 97.12 156 PRO B N 1
ATOM 3962 C CA . PRO B 1 156 ? -3.295 4.418 10.117 1 97.12 156 PRO B CA 1
ATOM 3963 C C . PRO B 1 156 ? -3.768 5.414 9.055 1 97.12 156 PRO B C 1
ATOM 3965 O O . PRO B 1 156 ? -4.289 6.477 9.398 1 97.12 156 PRO B O 1
ATOM 3968 N N . LEU B 1 157 ? -3.605 5.07 7.805 1 98.12 157 LEU B N 1
ATOM 3969 C CA . LEU B 1 157 ? -4.086 5.941 6.738 1 98.12 157 LEU B CA 1
ATOM 3970 C C . LEU B 1 157 ? -5.594 6.152 6.848 1 98.12 157 LEU B C 1
ATOM 3972 O O . LEU B 1 157 ? -6.078 7.277 6.695 1 98.12 157 LEU B O 1
ATOM 3976 N N . LEU B 1 158 ? -6.246 5.113 7.16 1 97.25 158 LEU B N 1
ATOM 3977 C CA . LEU B 1 158 ? -7.695 5.191 7.301 1 97.25 158 LEU B CA 1
ATOM 3978 C C . LEU B 1 158 ? -8.078 5.832 8.625 1 97.25 158 LEU B C 1
ATOM 3980 O O . LEU B 1 158 ? -8.969 6.691 8.672 1 97.25 158 LEU B O 1
ATOM 3984 N N . ALA B 1 159 ? -7.406 5.395 9.695 1 96.56 159 ALA B N 1
ATOM 3985 C CA . ALA B 1 159 ? -7.691 5.941 11.016 1 96.56 159 ALA B CA 1
ATOM 3986 C C . ALA B 1 159 ? -7.512 7.453 11.039 1 96.56 159 ALA B C 1
ATOM 3988 O O . ALA B 1 159 ? -8.328 8.18 11.617 1 96.56 159 ALA B O 1
ATOM 3989 N N . SER B 1 160 ? -6.469 7.926 10.414 1 97.69 160 SER B N 1
ATOM 3990 C CA . SER B 1 160 ? -6.184 9.359 10.391 1 97.69 160 SER B CA 1
ATOM 3991 C C . SER B 1 160 ? -7.258 10.117 9.617 1 97.69 160 SER B C 1
ATOM 3993 O O . SER B 1 160 ? -7.66 11.211 10.023 1 97.69 160 SER B O 1
ATOM 3995 N N . CYS B 1 161 ? -7.715 9.562 8.508 1 98 161 CYS B N 1
ATOM 3996 C CA . CYS B 1 161 ? -8.773 10.195 7.73 1 98 161 CYS B CA 1
ATOM 3997 C C . CYS B 1 161 ? -10.07 10.273 8.531 1 98 161 CYS B C 1
ATOM 3999 O O . CYS B 1 161 ? -10.781 11.273 8.469 1 98 161 CYS B O 1
ATOM 4001 N N . LEU B 1 162 ? -10.336 9.211 9.211 1 96.5 162 LEU B N 1
ATOM 4002 C CA . LEU B 1 162 ? -11.562 9.156 10 1 96.5 162 LEU B CA 1
ATOM 4003 C C . LEU B 1 162 ? -11.516 10.172 11.141 1 96.5 162 LEU B C 1
ATOM 4005 O O . LEU B 1 162 ? -12.508 10.844 11.414 1 96.5 162 LEU B O 1
ATOM 4009 N N . ILE B 1 163 ? -10.375 10.273 11.789 1 96.69 163 ILE B N 1
ATOM 4010 C CA . ILE B 1 163 ? -10.234 11.242 12.875 1 96.69 163 ILE B CA 1
ATOM 4011 C C . ILE B 1 163 ? -10.359 12.656 12.32 1 96.69 163 ILE B C 1
ATOM 4013 O O . ILE B 1 163 ? -11.016 13.508 12.922 1 96.69 163 ILE B O 1
ATOM 4017 N N . HIS B 1 164 ? -9.711 12.922 11.195 1 97.56 164 HIS B N 1
ATOM 4018 C CA . HIS B 1 164 ? -9.852 14.203 10.508 1 97.56 164 HIS B CA 1
ATOM 4019 C C . HIS B 1 164 ? -11.32 14.547 10.273 1 97.56 164 HIS B C 1
ATOM 4021 O O . HIS B 1 164 ? -11.773 15.633 10.641 1 97.56 164 HIS B O 1
ATOM 4027 N N . TYR B 1 165 ? -12.031 13.594 9.766 1 96.5 165 TYR B N 1
ATOM 4028 C CA . TYR B 1 165 ? -13.445 13.766 9.438 1 96.5 165 TYR B CA 1
ATOM 4029 C C . TYR B 1 165 ? -14.266 14.008 10.703 1 96.5 165 TYR B C 1
ATOM 4031 O O . TYR B 1 165 ? -15.078 14.938 10.75 1 96.5 165 TYR B O 1
ATOM 4039 N N . GLU B 1 166 ? -14.055 13.211 11.688 1 93.75 166 GLU B N 1
ATOM 4040 C CA . GLU B 1 166 ? -14.852 13.273 12.914 1 93.75 166 GLU B CA 1
ATOM 4041 C C . GLU B 1 166 ? -14.586 14.57 13.68 1 93.75 166 GLU B C 1
ATOM 4043 O O . GLU B 1 166 ? -15.492 15.125 14.297 1 93.75 166 GLU B O 1
ATOM 4048 N N . LEU B 1 167 ? -13.359 15.016 13.695 1 94.19 167 LEU B N 1
ATOM 4049 C CA . LEU B 1 167 ? -13.039 16.281 14.367 1 94.19 167 LEU B CA 1
ATOM 4050 C C . LEU B 1 167 ? -13.75 17.438 13.688 1 94.19 167 LEU B C 1
ATOM 4052 O O . LEU B 1 167 ? -14.188 18.375 14.367 1 94.19 167 LEU B O 1
ATOM 4056 N N . LEU B 1 168 ? -13.82 17.359 12.375 1 93.62 168 LEU B N 1
ATOM 4057 C CA . LEU B 1 168 ? -14.547 18.391 11.648 1 93.62 168 LEU B CA 1
ATOM 4058 C C . LEU B 1 168 ? -16.031 18.375 12.008 1 93.62 168 LEU B C 1
ATOM 4060 O O . LEU B 1 168 ? -16.672 19.422 12.109 1 93.62 168 LEU B O 1
ATOM 4064 N N . CYS B 1 169 ? -16.578 17.203 12.18 1 90.75 169 CYS B N 1
ATOM 4065 C CA . CYS B 1 169 ? -18 17.047 12.5 1 90.75 169 CYS B CA 1
ATOM 4066 C C . CYS B 1 169 ? -18.281 17.5 13.922 1 90.75 169 CYS B C 1
ATOM 4068 O O . CYS B 1 169 ? -19.344 18.094 14.188 1 90.75 169 CYS B O 1
ATOM 4070 N N . LEU B 1 170 ? -17.406 17.156 14.789 1 88.19 170 LEU B N 1
ATOM 4071 C CA . LEU B 1 170 ? -17.609 17.438 16.203 1 88.19 170 LEU B CA 1
ATOM 4072 C C . LEU B 1 170 ? -17.609 18.938 16.469 1 88.19 170 LEU B C 1
ATOM 4074 O O . LEU B 1 170 ? -18.312 19.422 17.359 1 88.19 170 LEU B O 1
ATOM 4078 N N . LYS B 1 171 ? -16.75 19.688 15.719 1 86.19 171 LYS B N 1
ATOM 4079 C CA . LYS B 1 171 ? -16.625 21.141 15.906 1 86.19 171 LYS B CA 1
ATOM 4080 C C . LYS B 1 171 ? -16.531 21.484 17.391 1 86.19 171 LYS B C 1
ATOM 4082 O O . LYS B 1 171 ? -17.297 22.312 17.891 1 86.19 171 LYS B O 1
ATOM 4087 N N . ALA B 1 172 ? -15.609 20.953 18.047 1 85.38 172 ALA B N 1
ATOM 4088 C CA . ALA B 1 172 ? -15.445 21.078 19.484 1 85.38 172 ALA B CA 1
ATOM 4089 C C . ALA B 1 172 ? -15.016 22.484 19.875 1 85.38 172 ALA B C 1
ATOM 4091 O O . ALA B 1 172 ? -15.242 22.922 21 1 85.38 172 ALA B O 1
ATOM 4092 N N . PHE B 1 173 ? -14.469 23.25 18.953 1 84.44 173 PHE B N 1
ATOM 4093 C CA . PHE B 1 173 ? -13.898 24.547 19.25 1 84.44 173 PHE B CA 1
ATOM 4094 C C . PHE B 1 173 ? -14.633 25.656 18.516 1 84.44 173 PHE B C 1
ATOM 4096 O O . PHE B 1 173 ? -15.219 25.422 17.453 1 84.44 173 PHE B O 1
ATOM 4103 N N . ARG B 1 174 ? -14.609 26.797 19.094 1 82.31 174 ARG B N 1
ATOM 4104 C CA . ARG B 1 174 ? -15.203 27.953 18.453 1 82.31 174 ARG B CA 1
ATOM 4105 C C . ARG B 1 174 ? -14.43 28.344 17.188 1 82.31 174 ARG B C 1
ATOM 4107 O O . ARG B 1 174 ? -15.016 28.781 16.203 1 82.31 174 ARG B O 1
ATOM 4114 N N . LYS B 1 175 ? -13.094 28.219 17.281 1 83.56 175 LYS B N 1
ATOM 4115 C CA . LYS B 1 175 ? -12.211 28.5 16.156 1 83.56 175 LYS B CA 1
ATOM 4116 C C . LYS B 1 175 ? -11.125 27.438 16.031 1 83.56 175 LYS B C 1
ATOM 4118 O O . LYS B 1 175 ? -10.75 26.797 17.016 1 83.56 175 LYS B O 1
ATOM 4123 N N . GLY B 1 176 ? -10.672 27.281 14.828 1 87.94 176 GLY B N 1
ATOM 4124 C CA . GLY B 1 176 ? -9.492 26.453 14.617 1 87.94 176 GLY B CA 1
ATOM 4125 C C . GLY B 1 176 ? -9.82 24.984 14.438 1 87.94 176 GLY B C 1
ATOM 4126 O O . GLY B 1 176 ? -8.945 24.125 14.602 1 87.94 176 GLY B O 1
ATOM 4127 N N . ASN B 1 177 ? -11.117 24.641 14.164 1 89.44 177 ASN B N 1
ATOM 4128 C CA . ASN B 1 177 ? -11.5 23.234 14.008 1 89.44 177 ASN B CA 1
ATOM 4129 C C . ASN B 1 177 ? -10.828 22.594 12.797 1 89.44 177 ASN B C 1
ATOM 4131 O O . ASN B 1 177 ? -10.383 21.453 12.859 1 89.44 177 ASN B O 1
ATOM 4135 N N . HIS B 1 178 ? -10.766 23.297 11.703 1 91.56 178 HIS B N 1
ATOM 4136 C CA . HIS B 1 178 ? -10.094 22.797 10.516 1 91.56 178 HIS B CA 1
ATOM 4137 C C . HIS B 1 178 ? -8.609 22.562 10.773 1 91.56 178 HIS B C 1
ATOM 4139 O O . HIS B 1 178 ? -8.055 21.531 10.391 1 91.56 178 HIS B O 1
ATOM 4145 N N . ASN B 1 179 ? -8.008 23.5 11.492 1 89.94 179 ASN B N 1
ATOM 4146 C CA . ASN B 1 179 ? -6.582 23.438 11.805 1 89.94 179 ASN B CA 1
ATOM 4147 C C . ASN B 1 179 ? -6.246 22.219 12.656 1 89.94 179 ASN B C 1
ATOM 4149 O O . ASN B 1 179 ? -5.305 21.484 12.352 1 89.94 179 ASN B O 1
ATOM 4153 N N . ILE B 1 180 ? -7.008 22.047 13.641 1 92.75 180 ILE B N 1
ATOM 4154 C CA . ILE B 1 180 ? -6.746 20.969 14.57 1 92.75 180 ILE B CA 1
ATOM 4155 C C . ILE B 1 180 ? -6.977 19.625 13.875 1 92.75 180 ILE B C 1
ATOM 4157 O O . ILE B 1 180 ? -6.215 18.672 14.07 1 92.75 180 ILE B O 1
ATOM 4161 N N . ALA B 1 181 ? -8.031 19.547 13.078 1 95.94 181 ALA B N 1
ATOM 4162 C CA . ALA B 1 181 ? -8.336 18.312 12.359 1 95.94 181 ALA B CA 1
ATOM 4163 C C . ALA B 1 181 ? -7.195 17.922 11.422 1 95.94 181 ALA B C 1
ATOM 4165 O O . ALA B 1 181 ? -6.773 16.766 11.391 1 95.94 181 ALA B O 1
ATOM 4166 N N . GLN B 1 182 ? -6.727 18.875 10.742 1 96.06 182 GLN B N 1
ATOM 4167 C CA . GLN B 1 182 ? -5.652 18.625 9.781 1 96.06 182 GLN B CA 1
ATOM 4168 C C . GLN B 1 182 ? -4.348 18.297 10.5 1 96.06 182 GLN B C 1
ATOM 4170 O O . GLN B 1 182 ? -3.648 17.359 10.117 1 96.06 182 GLN B O 1
ATOM 4175 N N . LEU B 1 183 ? -4.027 19.016 11.5 1 94.88 183 LEU B N 1
ATOM 4176 C CA . LEU B 1 183 ? -2.807 18.812 12.273 1 94.88 183 LEU B CA 1
ATOM 4177 C C . LEU B 1 183 ? -2.818 17.438 12.938 1 94.88 183 LEU B C 1
ATOM 4179 O O . LEU B 1 183 ? -1.799 16.75 12.961 1 94.88 183 LEU B O 1
ATOM 4183 N N . TRP B 1 184 ? -3.906 17.094 13.516 1 97.19 184 TRP B N 1
ATOM 4184 C CA . TRP B 1 184 ? -3.986 15.836 14.25 1 97.19 184 TRP B CA 1
ATOM 4185 C C . TRP B 1 184 ? -3.871 14.648 13.305 1 97.19 184 TRP B C 1
ATOM 4187 O O . TRP B 1 184 ? -3.324 13.602 13.672 1 97.19 184 TRP B O 1
ATOM 4197 N N . GLN B 1 185 ? -4.449 14.773 12.047 1 98.06 185 GLN B N 1
ATOM 4198 C CA . GLN B 1 185 ? -4.254 13.734 11.047 1 98.06 185 GLN B CA 1
ATOM 4199 C C . GLN B 1 185 ? -2.771 13.5 10.781 1 98.06 185 GLN B C 1
ATOM 4201 O O . GLN B 1 185 ? -2.318 12.352 10.727 1 98.06 185 GLN B O 1
ATOM 4206 N N . ILE B 1 186 ? -2.039 14.57 10.609 1 97.31 186 ILE B N 1
ATOM 4207 C CA . ILE B 1 186 ? -0.608 14.469 10.344 1 97.31 186 ILE B CA 1
ATOM 4208 C C . ILE B 1 186 ? 0.099 13.844 11.547 1 97.31 186 ILE B C 1
ATOM 4210 O O . ILE B 1 186 ? 1.027 13.055 11.391 1 97.31 186 ILE B O 1
ATOM 4214 N N . LEU B 1 187 ? -0.314 14.266 12.727 1 97.5 187 LEU B N 1
ATOM 4215 C CA . LEU B 1 187 ? 0.277 13.695 13.93 1 97.5 187 LEU B CA 1
ATOM 4216 C C . LEU B 1 187 ? 0.097 12.188 13.969 1 97.5 187 LEU B C 1
ATOM 4218 O O . LEU B 1 187 ? 1.048 11.445 14.242 1 97.5 187 LEU B O 1
ATOM 4222 N N . ILE B 1 188 ? -1.115 11.711 13.711 1 98.12 188 ILE B N 1
ATOM 4223 C CA . ILE B 1 188 ? -1.411 10.281 13.688 1 98.12 188 ILE B CA 1
ATOM 4224 C C . ILE B 1 188 ? -0.517 9.594 12.656 1 98.12 188 ILE B C 1
ATOM 4226 O O . ILE B 1 188 ? 0.111 8.57 12.961 1 98.12 188 ILE B O 1
ATOM 4230 N N . LEU B 1 189 ? -0.456 10.117 11.5 1 98 189 LEU B N 1
ATOM 4231 C CA . LEU B 1 189 ? 0.322 9.523 10.414 1 98 189 LEU B CA 1
ATOM 4232 C C . LEU B 1 189 ? 1.81 9.531 10.75 1 98 189 LEU B C 1
ATOM 4234 O O . LEU B 1 189 ? 2.533 8.594 10.398 1 98 189 LEU B O 1
ATOM 4238 N N . SER B 1 190 ? 2.277 10.57 11.43 1 96.12 190 SER B N 1
ATOM 4239 C CA . SER B 1 190 ? 3.691 10.688 11.766 1 96.12 190 SER B CA 1
ATOM 4240 C C . SER B 1 190 ? 4.117 9.617 12.766 1 96.12 190 SER B C 1
ATOM 4242 O O . SER B 1 190 ? 5.293 9.266 12.836 1 96.12 190 SER B O 1
ATOM 4244 N N . LYS B 1 191 ? 3.164 9.148 13.586 1 95.81 191 LYS B N 1
ATOM 4245 C CA . LYS B 1 191 ? 3.465 8.055 14.508 1 95.81 191 LYS B CA 1
ATOM 4246 C C . LYS B 1 191 ? 3.668 6.742 13.75 1 95.81 191 LYS B C 1
ATOM 4248 O O . LYS B 1 191 ? 4.367 5.844 14.227 1 95.81 191 LYS B O 1
ATOM 4253 N N . TRP B 1 192 ? 2.99 6.66 12.617 1 94.56 192 TRP B N 1
ATOM 4254 C CA . TRP B 1 192 ? 3.152 5.5 11.742 1 94.56 192 TRP B CA 1
ATOM 4255 C C . TRP B 1 192 ? 4.434 5.609 10.922 1 94.56 192 TRP B C 1
ATOM 4257 O O . TRP B 1 192 ? 5.262 4.695 10.93 1 94.56 192 TRP B O 1
ATOM 4267 N N . ARG B 1 193 ? 4.555 6.672 10.203 1 93.69 193 ARG B N 1
ATOM 4268 C CA . ARG B 1 193 ? 5.75 7.012 9.438 1 93.69 193 ARG B CA 1
ATOM 4269 C C . ARG B 1 193 ? 6.137 8.477 9.641 1 93.69 193 ARG B C 1
ATOM 4271 O O . ARG B 1 193 ? 5.367 9.375 9.312 1 93.69 193 ARG B O 1
ATOM 4278 N N . LYS B 1 194 ? 7.379 8.703 10.031 1 92.5 194 LYS B N 1
ATOM 4279 C CA . LYS B 1 194 ? 7.832 10.039 10.414 1 92.5 194 LYS B CA 1
ATOM 4280 C C . LYS B 1 194 ? 7.828 10.984 9.211 1 92.5 194 LYS B C 1
ATOM 4282 O O . LYS B 1 194 ? 7.699 12.195 9.375 1 92.5 194 LYS B O 1
ATOM 4287 N N . THR B 1 195 ? 7.902 10.43 8.047 1 90.75 195 THR B N 1
ATOM 4288 C CA . THR B 1 195 ? 7.93 11.219 6.816 1 90.75 195 THR B CA 1
ATOM 4289 C C . THR B 1 195 ? 6.691 12.102 6.715 1 90.75 195 THR B C 1
ATOM 4291 O O . THR B 1 195 ? 6.754 13.211 6.168 1 90.75 195 THR B O 1
ATOM 4294 N N . PHE B 1 196 ? 5.598 11.719 7.293 1 95.44 196 PHE B N 1
ATOM 4295 C CA . PHE B 1 196 ? 4.344 12.453 7.172 1 95.44 196 PHE B CA 1
ATOM 4296 C C . PHE B 1 196 ? 4.414 13.773 7.926 1 95.44 196 PHE B C 1
ATOM 4298 O O . PHE B 1 196 ? 3.666 14.703 7.621 1 95.44 196 PHE B O 1
ATOM 4305 N N . ALA B 1 197 ? 5.293 13.867 8.898 1 93.69 197 ALA B N 1
ATOM 4306 C CA . ALA B 1 197 ? 5.445 15.102 9.672 1 93.69 197 ALA B CA 1
ATOM 4307 C C . ALA B 1 197 ? 5.918 16.25 8.773 1 93.69 197 ALA B C 1
ATOM 4309 O O . ALA B 1 197 ? 5.793 17.422 9.141 1 93.69 197 ALA B O 1
ATOM 4310 N N . LEU B 1 198 ? 6.367 15.914 7.656 1 91.5 198 LEU B N 1
ATOM 4311 C CA . LEU B 1 198 ? 6.934 16.906 6.754 1 91.5 198 LEU B CA 1
ATOM 4312 C C . LEU B 1 198 ? 5.906 17.359 5.719 1 91.5 198 LEU B C 1
ATOM 4314 O O . LEU B 1 198 ? 6.188 18.219 4.887 1 91.5 198 LEU B O 1
ATOM 4318 N N . LEU B 1 199 ? 4.75 16.812 5.77 1 93.12 199 LEU B N 1
ATOM 4319 C CA . LEU B 1 199 ? 3.736 17.078 4.758 1 93.12 199 LEU B CA 1
ATOM 4320 C C . LEU B 1 199 ? 2.982 18.359 5.066 1 93.12 199 LEU B C 1
ATOM 4322 O O . LEU B 1 199 ? 2.4 18.5 6.145 1 93.12 199 LEU B O 1
ATOM 4326 N N . PRO B 1 200 ? 2.971 19.328 4.164 1 91.56 200 PRO B N 1
ATOM 4327 C CA . PRO B 1 200 ? 2.158 20.531 4.332 1 91.56 200 PRO B CA 1
ATOM 4328 C C . PRO B 1 200 ? 0.695 20.312 3.953 1 91.56 200 PRO B C 1
ATOM 4330 O O . PRO B 1 200 ? 0.194 20.953 3.025 1 91.56 200 PRO B O 1
ATOM 4333 N N . LEU B 1 201 ? 0.036 19.516 4.684 1 94.12 201 LEU B N 1
ATOM 4334 C CA . LEU B 1 201 ? -1.322 19.094 4.363 1 94.12 201 LEU B CA 1
ATOM 4335 C C . LEU B 1 201 ? -2.256 20.297 4.254 1 94.12 201 LEU B C 1
ATOM 4337 O O . LEU B 1 201 ? -3.113 20.344 3.367 1 94.12 201 LEU B O 1
ATOM 4341 N N . SER B 1 202 ? -2.104 21.297 5.16 1 92.38 202 SER B N 1
ATOM 4342 C CA . SER B 1 202 ? -2.992 22.453 5.184 1 92.38 202 SER B CA 1
ATOM 4343 C C . SER B 1 202 ? -2.936 23.219 3.867 1 92.38 202 SER B C 1
ATOM 4345 O O . SER B 1 202 ? -3.969 23.625 3.334 1 92.38 202 SER B O 1
ATOM 4347 N N . ALA B 1 203 ? -1.741 23.375 3.406 1 89.5 203 ALA B N 1
ATOM 4348 C CA . ALA B 1 203 ? -1.574 24.078 2.137 1 89.5 203 ALA B CA 1
ATOM 4349 C C . ALA B 1 203 ? -2.188 23.281 0.986 1 89.5 203 ALA B C 1
ATOM 4351 O O . ALA B 1 203 ? -2.785 23.859 0.076 1 89.5 203 ALA B O 1
ATOM 4352 N N . LEU B 1 204 ? -2.008 21.984 0.994 1 92.94 204 LEU B N 1
ATOM 4353 C CA . LEU B 1 204 ? -2.555 21.125 -0.044 1 92.94 204 LEU B CA 1
ATOM 4354 C C . LEU B 1 204 ? -4.078 21.172 -0.049 1 92.94 204 LEU B C 1
ATOM 4356 O O . LEU B 1 204 ? -4.699 21.219 -1.114 1 92.94 204 LEU B O 1
ATOM 4360 N N . LEU B 1 205 ? -4.68 21.188 1.115 1 94.69 205 LEU B N 1
ATOM 4361 C CA . LEU B 1 205 ? -6.137 21.219 1.227 1 94.69 205 LEU B CA 1
ATOM 4362 C C . LEU B 1 205 ? -6.672 22.594 0.869 1 94.69 205 LEU B C 1
ATOM 4364 O O . LEU B 1 205 ? -7.77 22.719 0.318 1 94.69 205 LEU B O 1
ATOM 4368 N N . LEU B 1 206 ? -5.922 23.609 1.176 1 90.44 206 LEU B N 1
ATOM 4369 C CA . LEU B 1 206 ? -6.316 24.969 0.791 1 90.44 206 LEU B CA 1
ATOM 4370 C C . LEU B 1 206 ? -6.355 25.109 -0.727 1 90.44 206 LEU B C 1
ATOM 4372 O O . LEU B 1 206 ? -7.25 25.766 -1.271 1 90.44 206 LEU B O 1
ATOM 4376 N N . ASP B 1 207 ? -5.418 24.5 -1.418 1 89.25 207 ASP B N 1
ATOM 4377 C CA . ASP B 1 207 ? -5.359 24.531 -2.877 1 89.25 207 ASP B CA 1
ATOM 4378 C C . ASP B 1 207 ? -6.586 23.859 -3.486 1 89.25 207 ASP B C 1
ATOM 4380 O O . ASP B 1 207 ? -7.008 24.203 -4.59 1 89.25 207 ASP B O 1
ATOM 4384 N N . ALA B 1 208 ? -7.125 22.938 -2.746 1 94 208 ALA B N 1
ATOM 4385 C CA . ALA B 1 208 ? -8.32 22.219 -3.189 1 94 208 ALA B CA 1
ATOM 4386 C C . ALA B 1 208 ? -9.492 22.484 -2.254 1 94 208 ALA B C 1
ATOM 4388 O O . ALA B 1 208 ? -10.273 21.578 -1.957 1 94 208 ALA B O 1
ATOM 4389 N N . GLU B 1 209 ? -9.617 23.672 -1.848 1 92.56 209 GLU B N 1
ATOM 4390 C CA . GLU B 1 209 ? -10.562 24.031 -0.795 1 92.56 209 GLU B CA 1
ATOM 4391 C C . GLU B 1 209 ? -11.992 23.719 -1.204 1 92.56 209 GLU B C 1
ATOM 4393 O O . GLU B 1 209 ? -12.773 23.203 -0.398 1 92.56 209 GLU B O 1
ATOM 4398 N N . SER B 1 210 ? -12.383 24.031 -2.422 1 95.19 210 SER B N 1
ATOM 4399 C CA . SER B 1 210 ? -13.742 23.781 -2.9 1 95.19 210 SER B CA 1
ATOM 4400 C C . SER B 1 210 ? -14.07 22.297 -2.875 1 95.19 210 SER B C 1
ATOM 4402 O O . SER B 1 210 ? -15.141 21.891 -2.404 1 95.19 210 SER B O 1
ATOM 4404 N N . GLU B 1 211 ? -13.133 21.516 -3.383 1 97.19 211 GLU B N 1
ATOM 4405 C CA . GLU B 1 211 ? -13.344 20.062 -3.369 1 97.19 211 GLU B CA 1
ATOM 4406 C C . GLU B 1 211 ? -13.359 19.531 -1.943 1 97.19 211 GLU B C 1
ATOM 4408 O O . GLU B 1 211 ? -14.133 18.625 -1.622 1 97.19 211 GLU B O 1
ATOM 4413 N N . TYR B 1 212 ? -12.461 20.078 -1.192 1 96.62 212 TYR B N 1
ATOM 4414 C CA . TYR B 1 212 ? -12.383 19.703 0.213 1 96.62 212 TYR B CA 1
ATOM 4415 C C . TYR B 1 212 ? -13.719 19.891 0.909 1 96.62 212 TYR B C 1
ATOM 4417 O O . TYR B 1 212 ? -14.234 18.984 1.555 1 96.62 212 TYR B O 1
ATOM 4425 N N . ASP B 1 213 ? -14.297 21.031 0.688 1 95.19 213 ASP B N 1
ATOM 4426 C CA . ASP B 1 213 ? -15.594 21.344 1.282 1 95.19 213 ASP B CA 1
ATOM 4427 C C . ASP B 1 213 ? -16.703 20.469 0.701 1 95.19 213 ASP B C 1
ATOM 4429 O O . ASP B 1 213 ? -17.547 19.969 1.437 1 95.19 213 ASP B O 1
ATOM 4433 N N . GLU B 1 214 ? -16.641 20.312 -0.495 1 97.31 214 GLU B N 1
ATOM 4434 C CA . GLU B 1 214 ? -17.656 19.516 -1.181 1 97.31 214 GLU B CA 1
ATOM 4435 C C . GLU B 1 214 ? -17.656 18.078 -0.689 1 97.31 214 GLU B C 1
ATOM 4437 O O . GLU B 1 214 ? -18.703 17.516 -0.393 1 97.31 214 GLU B O 1
ATOM 4442 N N . ARG B 1 215 ? -16.484 17.453 -0.639 1 97.56 215 ARG B N 1
ATOM 4443 C CA . ARG B 1 215 ? -16.359 16.062 -0.214 1 97.56 215 ARG B CA 1
ATOM 4444 C C . ARG B 1 215 ? -16.75 15.898 1.252 1 97.56 215 ARG B C 1
ATOM 4446 O O . ARG B 1 215 ? -17.328 14.883 1.64 1 97.56 215 ARG B O 1
ATOM 4453 N N . PHE B 1 216 ? -16.438 16.953 2.021 1 96.38 216 PHE B N 1
ATOM 4454 C CA . PHE B 1 216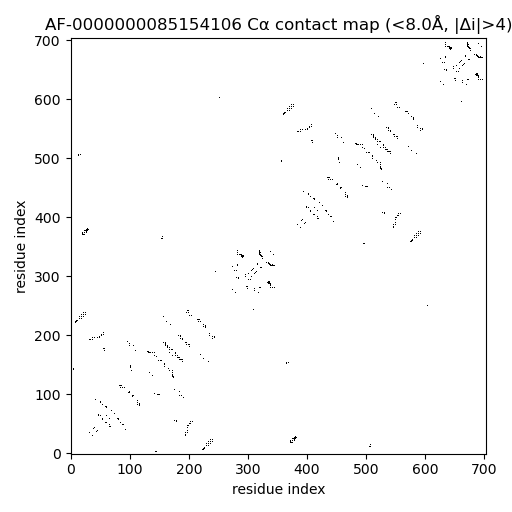 ? -16.812 16.922 3.428 1 96.38 216 PHE B CA 1
ATOM 4455 C C . PHE B 1 216 ? -18.344 16.875 3.572 1 96.38 216 PHE B C 1
ATOM 4457 O O . PHE B 1 216 ? -18.875 16 4.254 1 96.38 216 PHE B O 1
ATOM 4464 N N . TRP B 1 217 ? -18.969 17.719 2.873 1 94.94 217 TRP B N 1
ATOM 4465 C CA . TRP B 1 217 ? -20.422 17.812 3.014 1 94.94 217 TRP B CA 1
ATOM 4466 C C . TRP B 1 217 ? -21.109 16.625 2.361 1 94.94 217 TRP B C 1
ATOM 4468 O O . TRP B 1 217 ? -22.141 16.156 2.834 1 94.94 217 TRP B O 1
ATOM 4478 N N . GLN B 1 218 ? -20.578 16.109 1.303 1 95.81 218 GLN B N 1
ATOM 4479 C CA . GLN B 1 218 ? -21.094 14.883 0.713 1 95.81 218 GLN B CA 1
ATOM 4480 C C . GLN B 1 218 ? -21.047 13.727 1.71 1 95.81 218 GLN B C 1
ATOM 4482 O O . GLN B 1 218 ? -21.984 12.93 1.784 1 95.81 218 GLN B O 1
ATOM 4487 N N . ALA B 1 219 ? -19.969 13.633 2.398 1 94.69 219 ALA B N 1
ATOM 4488 C CA . ALA B 1 219 ? -19.812 12.586 3.406 1 94.69 219 ALA B CA 1
ATOM 4489 C C . ALA B 1 219 ? -20.797 12.781 4.551 1 94.69 219 ALA B C 1
ATOM 4491 O O . ALA B 1 219 ? -21.438 11.828 5 1 94.69 219 ALA B O 1
ATOM 4492 N N . VAL B 1 220 ? -20.938 14.055 4.984 1 92.81 220 VAL B N 1
ATOM 4493 C CA . VAL B 1 220 ? -21.875 14.367 6.059 1 92.81 220 VAL B CA 1
ATOM 4494 C C . VAL B 1 220 ? -23.281 13.984 5.641 1 92.81 220 VAL B C 1
ATOM 4496 O O . VAL B 1 220 ? -24.016 13.344 6.402 1 92.81 220 VAL B O 1
ATOM 4499 N N . ASN B 1 221 ? -23.641 14.32 4.48 1 93.12 221 ASN B N 1
ATOM 4500 C CA . ASN B 1 221 ? -25 14.102 3.984 1 93.12 221 ASN B CA 1
ATOM 4501 C C . ASN B 1 221 ? -25.281 12.617 3.771 1 93.12 221 ASN B C 1
ATOM 4503 O O . ASN B 1 221 ? -26.422 12.172 3.955 1 93.12 221 ASN B O 1
ATOM 4507 N N . SER B 1 222 ? -24.344 11.852 3.383 1 91.88 222 SER B N 1
ATOM 4508 C CA . SER B 1 222 ? -24.531 10.422 3.139 1 91.88 222 SER B CA 1
ATOM 4509 C C . SER B 1 222 ? -24.406 9.625 4.43 1 91.88 222 SER B C 1
ATOM 4511 O O . SER B 1 222 ? -24.812 8.461 4.488 1 91.88 222 SER B O 1
ATOM 4513 N N . GLY B 1 223 ? -23.781 10.25 5.371 1 90.12 223 GLY B N 1
ATOM 4514 C CA . GLY B 1 223 ? -23.562 9.555 6.633 1 90.12 223 GLY B CA 1
ATOM 4515 C C . GLY B 1 223 ? -22.391 8.602 6.598 1 90.12 223 GLY B C 1
ATOM 4516 O O . GLY B 1 223 ? -22.188 7.812 7.523 1 90.12 223 GLY B O 1
ATOM 4517 N N . ARG B 1 224 ? -21.609 8.586 5.484 1 93.19 224 ARG B N 1
ATOM 4518 C CA . ARG B 1 224 ? -20.422 7.75 5.316 1 93.19 224 ARG B CA 1
ATOM 4519 C C . ARG B 1 224 ? -19.219 8.594 4.918 1 93.19 224 ARG B C 1
ATOM 4521 O O . ARG B 1 224 ? -19.297 9.422 4.016 1 93.19 224 ARG B O 1
ATOM 4528 N N . ALA B 1 225 ? -18.188 8.328 5.547 1 95.94 225 ALA B N 1
ATOM 4529 C CA . ALA B 1 225 ? -16.984 9.156 5.348 1 95.94 225 ALA B CA 1
ATOM 4530 C C . ALA B 1 225 ? -16.234 8.734 4.094 1 95.94 225 ALA B C 1
ATOM 4532 O O . ALA B 1 225 ? -15.172 9.289 3.785 1 95.94 225 ALA B O 1
ATOM 4533 N N . THR B 1 226 ? -16.734 7.805 3.268 1 96.25 226 THR B N 1
ATOM 4534 C CA . THR B 1 226 ? -16.016 7.125 2.191 1 96.25 226 THR B CA 1
ATOM 4535 C C . THR B 1 226 ? -15.477 8.133 1.179 1 96.25 226 THR B C 1
ATOM 4537 O O . THR B 1 226 ? -14.289 8.109 0.844 1 96.25 226 THR B O 1
ATOM 4540 N N . VAL B 1 227 ? -16.297 9.039 0.724 1 97.25 227 VAL B N 1
ATOM 4541 C CA . VAL B 1 227 ? -15.891 9.969 -0.323 1 97.25 227 VAL B CA 1
ATOM 4542 C C . VAL B 1 227 ? -14.852 10.945 0.225 1 97.25 227 VAL B C 1
ATOM 4544 O O . VAL B 1 227 ? -13.953 11.375 -0.501 1 97.25 227 VAL B O 1
ATOM 4547 N N . PHE B 1 228 ? -14.984 11.336 1.509 1 98.06 228 PHE B N 1
ATOM 4548 C CA . PHE B 1 228 ? -14.023 12.211 2.16 1 98.06 228 PHE B CA 1
ATOM 4549 C C . PHE B 1 228 ? -12.672 11.516 2.303 1 98.06 228 PHE B C 1
ATOM 4551 O O . PHE B 1 228 ? -11.633 12.109 2.018 1 98.06 228 PHE B O 1
ATOM 4558 N N . ILE B 1 229 ? -12.727 10.25 2.668 1 98.12 229 ILE B N 1
ATOM 4559 C CA . ILE B 1 229 ? -11.516 9.445 2.826 1 98.12 229 ILE B CA 1
ATOM 4560 C C . ILE B 1 229 ? -10.789 9.344 1.488 1 98.12 229 ILE B C 1
ATOM 4562 O O . ILE B 1 229 ? -9.57 9.523 1.421 1 98.12 229 ILE B O 1
ATOM 4566 N N . GLU B 1 230 ? -11.5 9.07 0.414 1 98.12 230 GLU B N 1
ATOM 4567 C CA . GLU B 1 230 ? -10.906 8.961 -0.917 1 98.12 230 GLU B CA 1
ATOM 4568 C C . GLU B 1 230 ? -10.195 10.258 -1.308 1 98.12 230 GLU B C 1
ATOM 4570 O O . GLU B 1 230 ? -9.078 10.227 -1.823 1 98.12 230 GLU B O 1
ATOM 4575 N N . PHE B 1 231 ? -10.844 11.391 -1.046 1 98.56 231 PHE B N 1
ATOM 4576 C CA . PHE B 1 231 ? -10.281 12.688 -1.389 1 98.56 231 PHE B CA 1
ATOM 4577 C C . PHE B 1 231 ? -9.016 12.961 -0.586 1 98.56 231 PHE B C 1
ATOM 4579 O O . PHE B 1 231 ? -8.008 13.398 -1.142 1 98.56 231 PHE B O 1
ATOM 4586 N N . ILE B 1 232 ? -9.031 12.703 0.733 1 98.69 232 ILE B N 1
ATOM 4587 C CA . ILE B 1 232 ? -7.902 12.992 1.604 1 98.69 232 ILE B CA 1
ATOM 4588 C C . ILE B 1 232 ? -6.723 12.094 1.235 1 98.69 232 ILE B C 1
ATOM 4590 O O . ILE B 1 232 ? -5.578 12.555 1.188 1 98.69 232 ILE B O 1
ATOM 4594 N N . LEU B 1 233 ? -7.031 10.789 0.989 1 98.62 233 LEU B N 1
ATOM 4595 C CA . LEU B 1 233 ? -5.961 9.875 0.603 1 98.62 233 LEU B CA 1
ATOM 4596 C C . LEU B 1 233 ? -5.297 10.336 -0.69 1 98.62 233 LEU B C 1
ATOM 4598 O O . LEU B 1 233 ? -4.07 10.266 -0.824 1 98.62 233 LEU B O 1
ATOM 4602 N N . ARG B 1 234 ? -6.094 10.805 -1.64 1 98.31 234 ARG B N 1
ATOM 4603 C CA . ARG B 1 234 ? -5.539 11.336 -2.879 1 98.31 234 ARG B CA 1
ATOM 4604 C C . ARG B 1 234 ? -4.641 12.539 -2.602 1 98.31 234 ARG B C 1
ATOM 4606 O O . ARG B 1 234 ? -3.57 12.672 -3.201 1 98.31 234 ARG B O 1
ATOM 4613 N N . THR B 1 235 ? -5.074 13.391 -1.761 1 98 235 THR B N 1
ATOM 4614 C CA . THR B 1 235 ? -4.32 14.578 -1.396 1 98 235 THR B CA 1
ATOM 4615 C C . THR B 1 235 ? -3.006 14.203 -0.717 1 98 235 THR B C 1
ATOM 4617 O O . THR B 1 235 ? -1.966 14.805 -0.988 1 98 235 THR B O 1
ATOM 4620 N N . LEU B 1 236 ? -3.061 13.195 0.177 1 97.94 236 LEU B N 1
ATOM 4621 C CA . LEU B 1 236 ? -1.854 12.719 0.843 1 97.94 236 LEU B CA 1
ATOM 4622 C C . LEU B 1 236 ? -0.85 12.18 -0.171 1 97.94 236 LEU B C 1
ATOM 4624 O O . LEU B 1 236 ? 0.354 12.414 -0.046 1 97.94 236 LEU B O 1
ATOM 4628 N N . LEU B 1 237 ? -1.373 11.422 -1.156 1 97.75 237 LEU B N 1
ATOM 4629 C CA . LEU B 1 237 ? -0.502 10.859 -2.186 1 97.75 237 LEU B CA 1
ATOM 4630 C C . LEU B 1 237 ? 0.192 11.969 -2.971 1 97.75 237 LEU B C 1
ATOM 4632 O O . LEU B 1 237 ? 1.401 11.906 -3.203 1 97.75 237 LEU B O 1
ATOM 4636 N N . VAL B 1 238 ? -0.571 12.992 -3.346 1 95.81 238 VAL B N 1
ATOM 4637 C CA . VAL B 1 238 ? -0.021 14.141 -4.062 1 95.81 238 VAL B CA 1
ATOM 4638 C C . VAL B 1 238 ? 1.035 14.828 -3.203 1 95.81 238 VAL B C 1
ATOM 4640 O O . VAL B 1 238 ? 2.098 15.211 -3.699 1 95.81 238 VAL B O 1
ATOM 4643 N N . GLY B 1 239 ? 0.716 14.992 -1.923 1 94.38 239 GLY B N 1
ATOM 4644 C CA . GLY B 1 239 ? 1.657 15.602 -0.998 1 94.38 239 GLY B CA 1
ATOM 4645 C C . GLY B 1 239 ? 2.961 14.836 -0.88 1 94.38 239 GLY B C 1
ATOM 4646 O O . GLY B 1 239 ? 4.039 15.43 -0.909 1 94.38 239 GLY B O 1
ATOM 4647 N N . LEU B 1 240 ? 2.895 13.547 -0.747 1 94.31 240 LEU B N 1
ATOM 4648 C CA . LEU B 1 240 ? 4.086 12.711 -0.632 1 94.31 240 LEU B CA 1
ATOM 4649 C C . LEU B 1 240 ? 4.945 12.812 -1.888 1 94.31 240 LEU B C 1
ATOM 4651 O O . LEU B 1 240 ? 6.172 12.906 -1.802 1 94.31 240 LEU B O 1
ATOM 4655 N N . LYS B 1 241 ? 4.328 12.781 -3.021 1 91.75 241 LYS B N 1
ATOM 4656 C CA . LYS B 1 241 ? 5.051 12.891 -4.285 1 91.75 241 LYS B CA 1
ATOM 4657 C C . LYS B 1 241 ? 5.742 14.25 -4.406 1 91.75 241 LYS B C 1
ATOM 4659 O O . LYS B 1 241 ? 6.824 14.352 -4.984 1 91.75 241 LYS B O 1
ATOM 4664 N N . SER B 1 242 ? 5.141 15.195 -3.826 1 86.25 242 SER B N 1
ATOM 4665 C CA . SER B 1 242 ? 5.68 16.547 -3.926 1 86.25 242 SER B CA 1
ATOM 4666 C C . SER B 1 242 ? 6.926 16.703 -3.059 1 86.25 242 SER B C 1
ATOM 4668 O O . SER B 1 242 ? 7.801 17.516 -3.367 1 86.25 242 SER B O 1
ATOM 4670 N N . ILE B 1 243 ? 7.039 15.961 -1.971 1 84.81 243 ILE B N 1
ATOM 4671 C CA . ILE B 1 243 ? 8.164 16.156 -1.07 1 84.81 243 ILE B CA 1
ATOM 4672 C C . ILE B 1 243 ? 9.258 15.133 -1.373 1 84.81 243 ILE B C 1
ATOM 4674 O O . ILE B 1 243 ? 10.383 15.25 -0.889 1 84.81 243 ILE B O 1
ATOM 4678 N N . ALA B 1 244 ? 8.984 14.109 -2.189 1 81 244 ALA B N 1
ATOM 4679 C CA . ALA B 1 244 ? 9.898 13.016 -2.49 1 81 244 ALA B CA 1
ATOM 4680 C C . ALA B 1 244 ? 11.219 13.531 -3.045 1 81 244 ALA B C 1
ATOM 4682 O O . ALA B 1 244 ? 12.297 13.07 -2.65 1 81 244 ALA B O 1
ATOM 4683 N N . PRO B 1 245 ? 11.203 14.398 -3.912 1 65.75 245 PRO B N 1
ATOM 4684 C CA . PRO B 1 245 ? 12.461 14.867 -4.496 1 65.75 245 PRO B CA 1
ATOM 4685 C C . PRO B 1 245 ? 13.43 15.422 -3.449 1 65.75 245 PRO B C 1
ATOM 4687 O O . PRO B 1 245 ? 14.641 15.453 -3.674 1 65.75 245 PRO B O 1
ATOM 4690 N N . PHE B 1 246 ? 12.852 15.805 -2.346 1 60.91 246 PHE B N 1
ATOM 4691 C CA . PHE B 1 246 ? 13.688 16.391 -1.304 1 60.91 246 PHE B CA 1
ATOM 4692 C C . PHE B 1 246 ? 14.469 15.312 -0.569 1 60.91 246 PHE B C 1
ATOM 4694 O O . PHE B 1 246 ? 15.453 15.609 0.117 1 60.91 246 PHE B O 1
ATOM 4701 N N . PHE B 1 247 ? 14.125 13.992 -0.813 1 58.59 247 PHE B N 1
ATOM 4702 C CA . PHE B 1 247 ? 14.742 12.898 -0.079 1 58.59 247 PHE B CA 1
ATOM 4703 C C . PHE B 1 247 ? 15.484 11.961 -1.027 1 58.59 247 PHE B C 1
ATOM 4705 O O . PHE B 1 247 ? 16.172 11.031 -0.586 1 58.59 247 PHE B O 1
ATOM 4712 N N . GLU B 1 248 ? 15.266 11.789 -2.213 1 51.19 248 GLU B N 1
ATOM 4713 C CA . GLU B 1 248 ? 15.953 10.883 -3.129 1 51.19 248 GLU B CA 1
ATOM 4714 C C . GLU B 1 248 ? 17.469 11.023 -3.002 1 51.19 248 GLU B C 1
ATOM 4716 O O . GLU B 1 248 ? 18 12.141 -2.98 1 51.19 248 GLU B O 1
ATOM 4721 N N . LEU B 1 249 ? 18.062 10 -2.32 1 40.91 249 LEU B N 1
ATOM 4722 C CA . LEU B 1 249 ? 19.516 9.891 -2.32 1 40.91 249 LEU B CA 1
ATOM 4723 C C . LEU B 1 249 ? 20.078 10.125 -3.717 1 40.91 249 LEU B C 1
ATOM 4725 O O . LEU B 1 249 ? 19.422 9.836 -4.715 1 40.91 249 LEU B O 1
ATOM 4729 N N . PRO B 1 250 ? 21.141 10.82 -3.881 1 32.53 250 PRO B N 1
ATOM 4730 C CA . PRO B 1 250 ? 21.781 10.969 -5.191 1 32.53 250 PRO B CA 1
ATOM 4731 C C . PRO B 1 250 ? 21.938 9.641 -5.922 1 32.53 250 PRO B C 1
ATOM 4733 O O . PRO B 1 250 ? 22.266 8.625 -5.305 1 32.53 250 PRO B O 1
ATOM 4736 N N . ALA B 1 251 ? 21.156 9.375 -6.871 1 35.69 251 ALA B N 1
ATOM 4737 C CA . ALA B 1 251 ? 21.391 8.203 -7.707 1 35.69 251 ALA B CA 1
ATOM 4738 C C . ALA B 1 251 ? 22.891 7.871 -7.777 1 35.69 251 ALA B C 1
ATOM 4740 O O . ALA B 1 251 ? 23.719 8.773 -7.809 1 35.69 251 ALA B O 1
ATOM 4741 N N . PRO B 1 252 ? 23.344 6.691 -7.426 1 29.31 252 PRO B N 1
ATOM 4742 C CA . PRO B 1 252 ? 24.766 6.461 -7.668 1 29.31 252 PRO B CA 1
ATOM 4743 C C . PRO B 1 252 ? 25.234 7.008 -9.016 1 29.31 252 PRO B C 1
ATOM 4745 O O . PRO B 1 252 ? 24.469 6.996 -9.992 1 29.31 252 PRO B O 1
ATOM 4748 N N . GLU B 1 253 ? 26.094 7.906 -9.086 1 29.88 253 GLU B N 1
ATOM 4749 C CA . GLU B 1 253 ? 26.734 8.312 -10.336 1 29.88 253 GLU B CA 1
ATOM 4750 C C . GLU B 1 253 ? 27.031 7.102 -11.219 1 29.88 253 GLU B C 1
ATOM 4752 O O . GLU B 1 253 ? 27.406 6.035 -10.727 1 29.88 253 GLU B O 1
ATOM 4757 N N . PRO B 1 254 ? 26.453 6.961 -12.297 1 28.61 254 PRO B N 1
ATOM 4758 C CA . PRO B 1 254 ? 26.844 5.867 -13.195 1 28.61 254 PRO B CA 1
ATOM 4759 C C . PRO B 1 254 ? 28.312 5.5 -13.07 1 28.61 254 PRO B C 1
ATOM 4761 O O . PRO B 1 254 ? 29.172 6.387 -12.922 1 28.61 254 PRO B O 1
ATOM 4764 N N . VAL B 1 255 ? 28.656 4.473 -12.562 1 28.33 255 VAL B N 1
ATOM 4765 C CA . VAL B 1 255 ? 30.031 4.008 -12.641 1 28.33 255 VAL B CA 1
ATOM 4766 C C . VAL B 1 255 ? 30.609 4.305 -14.031 1 28.33 255 VAL B C 1
ATOM 4768 O O . VAL B 1 255 ? 29.922 4.113 -15.039 1 28.33 255 VAL B O 1
ATOM 4771 N N . PRO B 1 256 ? 31.625 5.145 -14.125 1 26.41 256 PRO B N 1
ATOM 4772 C CA . PRO B 1 256 ? 32.25 5.379 -15.422 1 26.41 256 PRO B CA 1
ATOM 4773 C C . PRO B 1 256 ? 32.594 4.086 -16.156 1 26.41 256 PRO B C 1
ATOM 4775 O O . PRO B 1 256 ? 33.125 3.143 -15.555 1 26.41 256 PRO B O 1
ATOM 4778 N N . ALA B 1 257 ? 31.875 3.695 -17.125 1 27.67 257 ALA B N 1
ATOM 4779 C CA . ALA B 1 257 ? 32.344 2.641 -18.016 1 27.67 257 ALA B CA 1
ATOM 4780 C C . ALA B 1 257 ? 33.844 2.717 -18.234 1 27.67 257 ALA B C 1
ATOM 4782 O O . ALA B 1 257 ? 34.406 3.807 -18.375 1 27.67 257 ALA B O 1
ATOM 4783 N N . VAL B 1 258 ? 34.531 1.857 -17.828 1 25.44 258 VAL B N 1
ATOM 4784 C CA . VAL B 1 258 ? 35.938 1.727 -18.188 1 25.44 258 VAL B CA 1
ATOM 4785 C C . VAL B 1 258 ? 36.125 2.109 -19.656 1 25.44 258 VAL B C 1
ATOM 4787 O O . VAL B 1 258 ? 35.469 1.548 -20.547 1 25.44 258 VAL B O 1
ATOM 4790 N N . ALA B 1 259 ? 36.719 3.258 -19.953 1 28.73 259 ALA B N 1
ATOM 4791 C CA . ALA B 1 259 ? 37.25 3.744 -21.219 1 28.73 259 ALA B CA 1
ATOM 4792 C C . ALA B 1 259 ? 38.094 2.668 -21.906 1 28.73 259 ALA B C 1
ATOM 4794 O O . ALA B 1 259 ? 39.125 2.268 -21.406 1 28.73 259 ALA B O 1
ATOM 4795 N N . GLU B 1 260 ? 37.531 1.759 -22.453 1 25.86 260 GLU B N 1
ATOM 4796 C CA . GLU B 1 260 ? 38.5 1.155 -23.375 1 25.86 260 GLU B CA 1
ATOM 4797 C C . GLU B 1 260 ? 39.219 2.221 -24.188 1 25.86 260 GLU B C 1
ATOM 4799 O O . GLU B 1 260 ? 38.625 3.223 -24.594 1 25.86 260 GLU B O 1
ATOM 4804 N N . ALA B 1 261 ? 40.625 2.197 -24.234 1 27.56 261 ALA B N 1
ATOM 4805 C CA . ALA B 1 261 ? 41.719 2.99 -24.75 1 27.56 261 ALA B CA 1
ATOM 4806 C C . ALA B 1 261 ? 41.5 3.381 -26.203 1 27.56 261 ALA B C 1
ATOM 4808 O O . ALA B 1 261 ? 42.469 3.598 -26.953 1 27.56 261 ALA B O 1
ATOM 4809 N N . GLU B 1 262 ? 40.281 3.295 -26.859 1 27.98 262 GLU B N 1
ATOM 4810 C CA . GLU B 1 262 ? 40.688 3.695 -28.188 1 27.98 262 GLU B CA 1
ATOM 4811 C C . GLU B 1 262 ? 41.25 5.117 -28.188 1 27.98 262 GLU B C 1
ATOM 4813 O O . GLU B 1 262 ? 40.906 5.922 -27.312 1 27.98 262 GLU B O 1
ATOM 4818 N N . PRO B 1 263 ? 42.219 5.441 -29.094 1 27.39 263 PRO B N 1
ATOM 4819 C CA . PRO B 1 263 ? 42.938 6.699 -29.344 1 27.39 263 PRO B CA 1
ATOM 4820 C C . PRO B 1 263 ? 42.062 7.926 -29.172 1 27.39 263 PRO B C 1
ATOM 4822 O O . PRO B 1 263 ? 40.812 7.812 -29.203 1 27.39 263 PRO B O 1
ATOM 4825 N N . SER B 1 264 ? 42.656 9.148 -28.969 1 27.61 264 SER B N 1
ATOM 4826 C CA . SER B 1 264 ? 42.594 10.516 -28.484 1 27.61 264 SER B CA 1
ATOM 4827 C C . SER B 1 264 ? 41.531 11.312 -29.234 1 27.61 264 SER B C 1
ATOM 4829 O O . SER B 1 264 ? 41.438 12.531 -29.062 1 27.61 264 SER B O 1
ATOM 4831 N N . SER B 1 265 ? 40.906 10.844 -30.344 1 28.62 265 SER B N 1
ATOM 4832 C CA . SER B 1 265 ? 40.469 12.055 -31.016 1 28.62 265 SER B CA 1
ATOM 4833 C C . SER B 1 265 ? 39.5 12.859 -30.125 1 28.62 265 SER B C 1
ATOM 4835 O O . SER B 1 265 ? 38.812 12.289 -29.281 1 28.62 265 SER B O 1
ATOM 4837 N N . PRO B 1 266 ? 39.656 14.25 -30.016 1 27.7 266 PRO B N 1
ATOM 4838 C CA . PRO B 1 266 ? 39 15.258 -29.172 1 27.7 266 PRO B CA 1
ATOM 4839 C C . PRO B 1 266 ? 37.5 15.086 -29.125 1 27.7 266 PRO B C 1
ATOM 4841 O O . PRO B 1 266 ? 36.812 15.289 -30.125 1 27.7 266 PRO B O 1
ATOM 4844 N N . ARG B 1 267 ? 37.062 13.914 -28.672 1 28.28 267 ARG B N 1
ATOM 4845 C CA . ARG B 1 267 ? 35.625 13.695 -28.688 1 28.28 267 ARG B CA 1
ATOM 4846 C C . ARG B 1 267 ? 34.875 14.891 -28.109 1 28.28 267 ARG B C 1
ATOM 4848 O O . ARG B 1 267 ? 35.25 15.43 -27.078 1 28.28 267 ARG B O 1
ATOM 4855 N N . ALA B 1 268 ? 34.094 15.484 -28.953 1 29.78 268 ALA B N 1
ATOM 4856 C CA . ALA B 1 268 ? 33.156 16.594 -28.703 1 29.78 268 ALA B CA 1
ATOM 4857 C C . ALA B 1 268 ? 32.375 16.359 -27.406 1 29.78 268 ALA B C 1
ATOM 4859 O O . ALA B 1 268 ? 32.031 15.227 -27.078 1 29.78 268 ALA B O 1
ATOM 4860 N N . PRO B 1 269 ? 32.469 17.203 -26.438 1 29.62 269 PRO B N 1
ATOM 4861 C CA . PRO B 1 269 ? 31.844 17.281 -25.125 1 29.62 269 PRO B CA 1
ATOM 4862 C C . PRO B 1 269 ? 30.375 16.844 -25.156 1 29.62 269 PRO B C 1
ATOM 4864 O O . PRO B 1 269 ? 29.703 16.984 -26.172 1 29.62 269 PRO B O 1
ATOM 4867 N N . VAL B 1 270 ? 30 15.781 -24.531 1 33.88 270 VAL B N 1
ATOM 4868 C CA . VAL B 1 270 ? 28.75 15.117 -24.203 1 33.88 270 VAL B CA 1
ATOM 4869 C C . VAL B 1 270 ? 27.656 16.156 -24 1 33.88 270 VAL B C 1
ATOM 4871 O O . VAL B 1 270 ? 27.328 16.516 -22.859 1 33.88 270 VAL B O 1
ATOM 4874 N N . LEU B 1 271 ? 27.688 17.312 -24.562 1 36.5 271 LEU B N 1
ATOM 4875 C CA . LEU B 1 271 ? 26.562 18.25 -24.609 1 36.5 271 LEU B CA 1
ATOM 4876 C C . LEU B 1 271 ? 25.281 17.547 -25.016 1 36.5 271 LEU B C 1
ATOM 4878 O O . LEU B 1 271 ? 24.203 18.141 -25.031 1 36.5 271 LEU B O 1
ATOM 4882 N N . SER B 1 272 ? 25.375 16.438 -25.734 1 41.22 272 SER B N 1
ATOM 4883 C CA . SER B 1 272 ? 24.219 15.891 -26.422 1 41.22 272 SER B CA 1
ATOM 4884 C C . SER B 1 272 ? 23.125 15.492 -25.438 1 41.22 272 SER B C 1
ATOM 4886 O O . SER B 1 272 ? 21.938 15.477 -25.781 1 41.22 272 SER B O 1
ATOM 4888 N N . GLN B 1 273 ? 23.422 14.938 -24.359 1 47.66 273 GLN B N 1
ATOM 4889 C CA . GLN B 1 273 ? 22.312 14.336 -23.625 1 47.66 273 GLN B CA 1
ATOM 4890 C C . GLN B 1 273 ? 21.719 15.32 -22.625 1 47.66 273 GLN B C 1
ATOM 4892 O O . GLN B 1 273 ? 21.328 14.938 -21.516 1 47.66 273 GLN B O 1
ATOM 4897 N N . ILE B 1 274 ? 21.828 16.5 -22.75 1 55.25 274 ILE B N 1
ATOM 4898 C CA . ILE B 1 274 ? 21.203 17.5 -21.891 1 55.25 274 ILE B CA 1
ATOM 4899 C C . ILE B 1 274 ? 19.672 17.406 -22.016 1 55.25 274 ILE B C 1
ATOM 4901 O O . ILE B 1 274 ? 19.141 17.484 -23.125 1 55.25 274 ILE B O 1
ATOM 4905 N N . GLY B 1 275 ? 19.047 17.062 -21.016 1 64.94 275 GLY B N 1
ATOM 4906 C CA . GLY B 1 275 ? 17.594 16.984 -20.938 1 64.94 275 GLY B CA 1
ATOM 4907 C C . GLY B 1 275 ? 16.906 18.234 -21.453 1 64.94 275 GLY B C 1
ATOM 4908 O O . GLY B 1 275 ? 17.5 19.312 -21.484 1 64.94 275 GLY B O 1
ATOM 4909 N N . GLU B 1 276 ? 15.75 18.047 -21.922 1 76.88 276 GLU B N 1
ATOM 4910 C CA . GLU B 1 276 ? 14.977 19.141 -22.5 1 76.88 276 GLU B CA 1
ATOM 4911 C C . GLU B 1 276 ? 14.789 20.266 -21.484 1 76.88 276 GLU B C 1
ATOM 4913 O O . GLU B 1 276 ? 14.844 21.453 -21.844 1 76.88 276 GLU B O 1
ATOM 4918 N N . GLN B 1 277 ? 14.719 19.906 -20.328 1 78.81 277 GLN B N 1
ATOM 4919 C CA . GLN B 1 277 ? 14.5 20.922 -19.297 1 78.81 277 GLN B CA 1
ATOM 4920 C C . GLN B 1 277 ? 15.742 21.781 -19.109 1 78.81 277 GLN B C 1
ATOM 4922 O O . GLN B 1 277 ? 15.633 22.984 -18.891 1 78.81 277 GLN B O 1
ATOM 4927 N N . VAL B 1 278 ? 16.797 21.188 -19.281 1 82.56 278 VAL B N 1
ATOM 4928 C CA . VAL B 1 278 ? 18.047 21.906 -19.156 1 82.56 278 VAL B CA 1
ATOM 4929 C C . VAL B 1 278 ? 18.234 22.844 -20.344 1 82.56 278 VAL B C 1
ATOM 4931 O O . VAL B 1 278 ? 18.672 23.984 -20.188 1 82.56 278 VAL B O 1
ATOM 4934 N N . LYS B 1 279 ? 17.859 22.375 -21.406 1 80.31 279 LYS B N 1
ATOM 4935 C CA . LYS B 1 279 ? 17.922 23.203 -22.609 1 80.31 279 LYS B CA 1
ATOM 4936 C C . LYS B 1 279 ? 17.031 24.438 -22.484 1 80.31 279 LYS B C 1
ATOM 4938 O O . LYS B 1 279 ? 17.438 25.547 -22.844 1 80.31 279 LYS B O 1
ATOM 4943 N N . ILE B 1 280 ? 15.906 24.203 -21.953 1 83.12 280 ILE B N 1
ATOM 4944 C CA . ILE B 1 280 ? 14.938 25.281 -21.75 1 83.12 280 ILE B CA 1
ATOM 4945 C C . ILE B 1 280 ? 15.492 26.281 -20.75 1 83.12 280 ILE B C 1
ATOM 4947 O O . ILE B 1 280 ? 15.375 27.5 -20.938 1 83.12 280 ILE B O 1
ATOM 4951 N N . LEU B 1 281 ? 16.125 25.781 -19.812 1 86.19 281 LEU B N 1
ATOM 4952 C CA . LEU B 1 281 ? 16.703 26.672 -18.812 1 86.19 281 LEU B CA 1
ATOM 4953 C C . LEU B 1 281 ? 17.875 27.469 -19.406 1 86.19 281 LEU B C 1
ATOM 4955 O O . LEU B 1 281 ? 18.016 28.656 -19.125 1 86.19 281 LEU B O 1
ATOM 4959 N N . VAL B 1 282 ? 18.609 26.828 -20.141 1 85 282 VAL B N 1
ATOM 4960 C CA . VAL B 1 282 ? 19.75 27.469 -20.766 1 85 282 VAL B CA 1
ATOM 4961 C C . VAL B 1 282 ? 19.281 28.625 -21.641 1 85 282 VAL B C 1
ATOM 4963 O O . VAL B 1 282 ? 19.891 29.703 -21.656 1 85 282 VAL B O 1
ATOM 4966 N N . ARG B 1 283 ? 18.156 28.391 -22.25 1 83.06 283 ARG B N 1
ATOM 4967 C CA . ARG B 1 283 ? 17.562 29.453 -23.062 1 83.06 283 ARG B CA 1
ATOM 4968 C C . ARG B 1 283 ? 17.062 30.594 -22.203 1 83.06 283 ARG B C 1
ATOM 4970 O O . ARG B 1 283 ? 17.156 31.766 -22.594 1 83.06 283 ARG B O 1
ATOM 4977 N N . ALA B 1 284 ? 16.609 30.234 -21.078 1 82.62 284 ALA B N 1
ATOM 4978 C CA . ALA B 1 284 ? 16.047 31.234 -20.156 1 82.62 284 ALA B CA 1
ATOM 4979 C C . ALA B 1 284 ? 17.156 32.062 -19.5 1 82.62 284 ALA B C 1
ATOM 4981 O O . ALA B 1 284 ? 16.953 33.219 -19.172 1 82.62 284 ALA B O 1
ATOM 4982 N N . VAL B 1 285 ? 18.188 31.422 -19.141 1 82.88 285 VAL B N 1
ATOM 4983 C CA . VAL B 1 285 ? 19.312 32.094 -18.469 1 82.88 285 VAL B CA 1
ATOM 4984 C C . VAL B 1 285 ? 20.062 32.938 -19.484 1 82.88 285 VAL B C 1
ATOM 4986 O O . VAL B 1 285 ? 20.641 33.969 -19.125 1 82.88 285 VAL B O 1
ATOM 4989 N N . ALA B 1 286 ? 19.781 32.812 -20.672 1 73.25 286 ALA B N 1
ATOM 4990 C CA . ALA B 1 286 ? 20.422 33.5 -21.781 1 73.25 286 ALA B CA 1
ATOM 4991 C C . ALA B 1 286 ? 21.547 34.406 -21.297 1 73.25 286 ALA B C 1
ATOM 4993 O O . ALA B 1 286 ? 21.922 34.375 -20.125 1 73.25 286 ALA B O 1
ATOM 4994 N N . THR B 1 287 ? 21.969 35.625 -21.891 1 62.84 287 THR B N 1
ATOM 4995 C CA . THR B 1 287 ? 23.188 36.406 -21.812 1 62.84 287 THR B CA 1
ATOM 4996 C C . THR B 1 287 ? 23.234 37.188 -20.5 1 62.84 287 THR B C 1
ATOM 4998 O O . THR B 1 287 ? 24.188 37.906 -20.25 1 62.84 287 THR B O 1
ATOM 5001 N N . ASP B 1 288 ? 22.375 36.812 -19.484 1 73.19 288 ASP B N 1
ATOM 5002 C CA . ASP B 1 288 ? 22.453 37.656 -18.297 1 73.19 288 ASP B CA 1
ATOM 5003 C C . ASP B 1 288 ? 22.484 36.812 -17.016 1 73.19 288 ASP B C 1
ATOM 5005 O O . ASP B 1 288 ? 22.203 35.625 -17.062 1 73.19 288 ASP B O 1
ATOM 5009 N N . THR B 1 289 ? 22.953 37.344 -15.977 1 81.06 289 THR B N 1
ATOM 5010 C CA . THR B 1 289 ? 22.906 36.812 -14.625 1 81.06 289 THR B CA 1
ATOM 5011 C C . THR B 1 289 ? 21.531 37.031 -14 1 81.06 289 THR B C 1
ATOM 5013 O O . THR B 1 289 ? 21.031 38.156 -13.945 1 81.06 289 THR B O 1
ATOM 5016 N N . SER B 1 290 ? 20.828 35.938 -13.6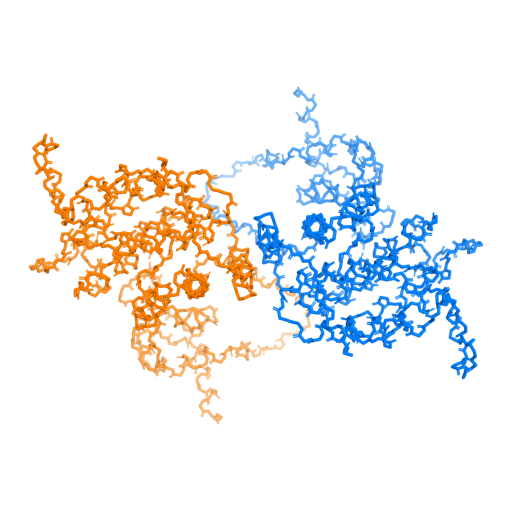88 1 84.69 290 SER B N 1
ATOM 5017 C CA . SER B 1 290 ? 19.453 36.062 -13.203 1 84.69 290 SER B CA 1
ATOM 5018 C C . SER B 1 290 ? 19.25 35.25 -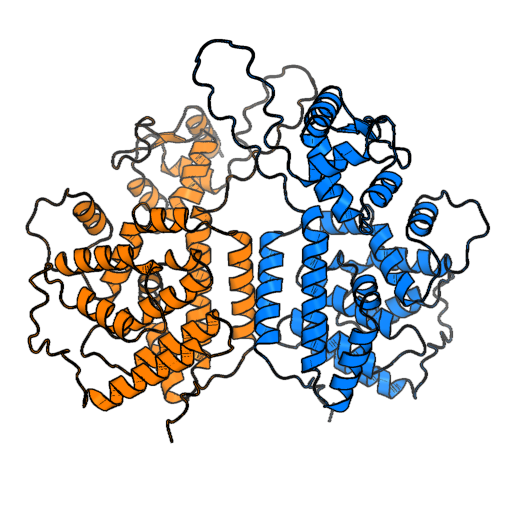11.93 1 84.69 290 SER B C 1
ATOM 5020 O O . SER B 1 290 ? 19.734 34.125 -11.812 1 84.69 290 SER B O 1
ATOM 5022 N N . PRO B 1 291 ? 18.594 35.875 -11.016 1 82 291 PRO B N 1
ATOM 5023 C CA . PRO B 1 291 ? 18.234 35.094 -9.828 1 82 291 PRO B CA 1
ATOM 5024 C C . PRO B 1 291 ? 17.219 34 -10.133 1 82 291 PRO B C 1
ATOM 5026 O O . PRO B 1 291 ? 16.578 34.031 -11.188 1 82 291 PRO B O 1
ATOM 5029 N N . SER B 1 292 ? 17.016 33.094 -9.273 1 82.44 292 SER B N 1
ATOM 5030 C CA . SER B 1 292 ? 16.156 31.938 -9.438 1 82.44 292 SER B CA 1
ATOM 5031 C C . SER B 1 292 ? 14.719 32.344 -9.727 1 82.44 292 SER B C 1
ATOM 5033 O O . SER B 1 292 ? 14.055 31.781 -10.594 1 82.44 292 SER B O 1
ATOM 5035 N N . LEU B 1 293 ? 14.312 33.344 -9.117 1 78.94 293 LEU B N 1
ATOM 5036 C CA . LEU B 1 293 ? 12.938 33.812 -9.273 1 78.94 293 LEU B CA 1
ATOM 5037 C C . LEU B 1 293 ? 12.688 34.344 -10.68 1 78.94 293 LEU B C 1
ATOM 5039 O O . LEU B 1 293 ? 11.633 34.094 -11.266 1 78.94 293 LEU B O 1
ATOM 5043 N N . GLU B 1 294 ? 13.531 35.031 -11.18 1 82.56 294 GLU B N 1
ATOM 5044 C CA . GLU B 1 294 ? 13.43 35.562 -12.539 1 82.56 294 GLU B CA 1
ATOM 5045 C C . GLU B 1 294 ? 13.453 34.438 -13.578 1 82.56 294 GLU B C 1
ATOM 5047 O O . GLU B 1 294 ? 12.719 34.469 -14.562 1 82.56 294 GLU B O 1
ATOM 5052 N N . LEU B 1 295 ? 14.156 33.5 -13.328 1 84.81 295 LEU B N 1
ATOM 5053 C CA . LEU B 1 295 ? 14.234 32.344 -14.234 1 84.81 295 LEU B CA 1
ATOM 5054 C C . LEU B 1 295 ? 12.93 31.562 -14.227 1 84.81 295 LEU B C 1
ATOM 5056 O O . LEU B 1 295 ? 12.445 31.141 -15.281 1 84.81 295 LEU B O 1
ATOM 5060 N N . MET B 1 296 ? 12.422 31.484 -13.156 1 82.38 296 MET B N 1
ATOM 5061 C CA . MET B 1 296 ? 11.133 30.812 -13.031 1 82.38 296 MET B CA 1
ATOM 5062 C C . MET B 1 296 ? 10.055 31.562 -13.812 1 82.38 296 MET B C 1
ATOM 5064 O O . MET B 1 296 ? 9.242 30.938 -14.5 1 82.38 296 MET B O 1
ATOM 5068 N N . LYS B 1 297 ? 9.992 32.781 -13.664 1 80.81 297 LYS B N 1
ATOM 5069 C CA . LYS B 1 297 ? 9.062 33.656 -14.398 1 80.81 297 LYS B CA 1
ATOM 5070 C C . LYS B 1 297 ? 9.234 33.469 -15.906 1 80.81 297 LYS B C 1
ATOM 5072 O O . LYS B 1 297 ? 8.25 33.375 -16.641 1 80.81 297 LYS B O 1
ATOM 5077 N N . ARG B 1 298 ? 10.453 33.375 -16.297 1 81.56 298 ARG B N 1
ATOM 5078 C CA . ARG B 1 298 ? 10.742 33.219 -17.719 1 81.56 298 ARG B CA 1
ATOM 5079 C C . ARG B 1 298 ? 10.297 31.875 -18.25 1 81.56 298 ARG B C 1
ATOM 5081 O O . ARG B 1 298 ? 9.898 31.75 -19.406 1 81.56 298 ARG B O 1
ATOM 5088 N N . LEU B 1 299 ? 10.312 30.984 -17.406 1 81.5 299 LEU B N 1
ATOM 5089 C CA . LEU B 1 299 ? 9.969 29.625 -17.797 1 81.5 299 LEU B CA 1
ATOM 5090 C C . LEU B 1 299 ? 8.492 29.344 -17.547 1 81.5 299 LEU B C 1
ATOM 5092 O O . LEU B 1 299 ? 7.988 28.281 -17.906 1 81.5 299 LEU B O 1
ATOM 5096 N N . GLY B 1 300 ? 7.824 30.328 -16.906 1 78.06 300 GLY B N 1
ATOM 5097 C CA . GLY B 1 300 ? 6.414 30.156 -16.609 1 78.06 300 GLY B CA 1
ATOM 5098 C C . GLY B 1 300 ? 6.156 29.141 -15.516 1 78.06 300 GLY B C 1
ATOM 5099 O O . GLY B 1 300 ? 5.133 28.453 -15.531 1 78.06 300 GLY B O 1
ATOM 5100 N N . LEU B 1 301 ? 7.102 29.031 -14.711 1 76.88 301 LEU B N 1
ATOM 5101 C CA . LEU B 1 301 ? 6.984 28.062 -13.625 1 76.88 301 LEU B CA 1
ATOM 5102 C C . LEU B 1 301 ? 6.625 28.766 -12.32 1 76.88 301 LEU B C 1
ATOM 5104 O O . LEU B 1 301 ? 7.207 29.797 -11.977 1 76.88 301 LEU B O 1
ATOM 5108 N N . LYS B 1 302 ? 5.648 28.203 -11.695 1 70.19 302 LYS B N 1
ATOM 5109 C CA . LYS B 1 302 ? 5.195 28.781 -10.438 1 70.19 302 LYS B CA 1
ATOM 5110 C C . LYS B 1 302 ? 5.668 27.969 -9.242 1 70.19 302 LYS B C 1
ATOM 5112 O O . LYS B 1 302 ? 5.777 28.469 -8.125 1 70.19 302 LYS B O 1
ATOM 5117 N N . HIS B 1 303 ? 6.008 26.938 -9.508 1 69.25 303 HIS B N 1
ATOM 5118 C CA . HIS B 1 303 ? 6.395 26 -8.453 1 69.25 303 HIS B CA 1
ATOM 5119 C C . HIS B 1 303 ? 7.914 25.906 -8.336 1 69.25 303 HIS B C 1
ATOM 5121 O O . HIS B 1 303 ? 8.57 25.281 -9.18 1 69.25 303 HIS B O 1
ATOM 5127 N N . ARG B 1 304 ? 8.438 26.312 -7.344 1 72.75 304 ARG B N 1
ATOM 5128 C CA . ARG B 1 304 ? 9.883 26.469 -7.168 1 72.75 304 ARG B CA 1
ATOM 5129 C C . ARG B 1 304 ? 10.57 25.109 -7.094 1 72.75 304 ARG B C 1
ATOM 5131 O O . ARG B 1 304 ? 11.609 24.906 -7.723 1 72.75 304 ARG B O 1
ATOM 5138 N N . PRO B 1 305 ? 10.062 24.281 -6.465 1 66.81 305 PRO B N 1
ATOM 5139 C CA . PRO B 1 305 ? 10.781 23 -6.43 1 66.81 305 PRO B CA 1
ATOM 5140 C C . PRO B 1 305 ? 10.914 22.359 -7.809 1 66.81 305 PRO B C 1
ATOM 5142 O O . PRO B 1 305 ? 11.953 21.781 -8.125 1 66.81 305 PRO B O 1
ATOM 5145 N N . THR B 1 306 ? 9.938 22.406 -8.57 1 70.31 306 THR B N 1
ATOM 5146 C CA . THR B 1 306 ? 10.023 21.953 -9.945 1 70.31 306 THR B CA 1
ATOM 5147 C C . THR B 1 306 ? 11.18 22.641 -10.672 1 70.31 306 THR B C 1
ATOM 5149 O O . THR B 1 306 ? 11.938 22 -11.398 1 70.31 306 THR B O 1
ATOM 5152 N N . PHE B 1 307 ? 11.219 23.844 -10.484 1 79.44 307 PHE B N 1
ATOM 5153 C CA . PHE B 1 307 ? 12.297 24.625 -11.102 1 79.44 307 PHE B CA 1
ATOM 5154 C C . PHE B 1 307 ? 13.656 24.156 -10.594 1 79.44 307 PHE B C 1
ATOM 5156 O O . PHE B 1 307 ? 14.57 23.922 -11.383 1 79.44 307 PHE B O 1
ATOM 5163 N N . LEU B 1 308 ? 13.703 24.141 -9.367 1 77.44 308 LEU B N 1
ATOM 5164 C CA . LEU B 1 308 ? 14.992 23.859 -8.75 1 77.44 308 LEU B CA 1
ATOM 5165 C C . LEU B 1 308 ? 15.477 22.453 -9.117 1 77.44 308 LEU B C 1
ATOM 5167 O O . LEU B 1 308 ? 16.625 22.266 -9.508 1 77.44 308 LEU B O 1
ATOM 5171 N N . TYR B 1 309 ? 14.625 21.625 -9.203 1 74.44 309 TYR B N 1
ATOM 5172 C CA . TYR B 1 309 ? 15.055 20.234 -9.289 1 74.44 309 TYR B CA 1
ATOM 5173 C C . TYR B 1 309 ? 15.039 19.75 -10.734 1 74.44 309 TYR B C 1
ATOM 5175 O O . TYR B 1 309 ? 15.867 18.938 -11.133 1 74.44 309 TYR B O 1
ATOM 5183 N N . ASN B 1 310 ? 14.211 20.234 -11.469 1 76.25 310 ASN B N 1
ATOM 5184 C CA . ASN B 1 310 ? 14.062 19.781 -12.844 1 76.25 310 ASN B CA 1
ATOM 5185 C C . ASN B 1 310 ? 14.883 20.625 -13.812 1 76.25 310 ASN B C 1
ATOM 5187 O O . ASN B 1 310 ? 15.258 20.156 -14.883 1 76.25 310 ASN B O 1
ATOM 5191 N N . TYR B 1 311 ? 15.117 21.75 -13.344 1 80.88 311 TYR B N 1
ATOM 5192 C CA . TYR B 1 311 ? 15.766 22.672 -14.273 1 80.88 311 TYR B CA 1
ATOM 5193 C C . TYR B 1 311 ? 17.141 23.078 -13.758 1 80.88 311 TYR B C 1
ATOM 5195 O O . TYR B 1 311 ? 18.156 22.844 -14.422 1 80.88 311 TYR B O 1
ATOM 5203 N N . LEU B 1 312 ? 17.141 23.594 -12.594 1 82.69 312 LEU B N 1
ATOM 5204 C CA . LEU B 1 312 ? 18.344 24.266 -12.133 1 82.69 312 LEU B CA 1
ATOM 5205 C C . LEU B 1 312 ? 19.406 23.266 -11.719 1 82.69 312 LEU B C 1
ATOM 5207 O O . LEU B 1 312 ? 20.562 23.344 -12.172 1 82.69 312 LEU B O 1
ATOM 5211 N N . ARG B 1 313 ? 19.016 22.422 -11.023 1 78.81 313 ARG B N 1
ATOM 5212 C CA . ARG B 1 313 ? 20 21.484 -10.484 1 78.81 313 ARG B CA 1
ATOM 5213 C C . ARG B 1 313 ? 20.609 20.625 -11.602 1 78.81 313 ARG B C 1
ATOM 5215 O O . ARG B 1 313 ? 21.828 20.469 -11.68 1 78.81 313 ARG B O 1
ATOM 5222 N N . PRO B 1 314 ? 19.797 20.062 -12.438 1 78.75 314 PRO B N 1
ATOM 5223 C CA . PRO B 1 314 ? 20.406 19.344 -13.562 1 78.75 314 PRO B CA 1
ATOM 5224 C C . PRO B 1 314 ? 21.344 20.219 -14.391 1 78.75 314 PRO B C 1
ATOM 5226 O O . PRO B 1 314 ? 22.375 19.75 -14.875 1 78.75 314 PRO B O 1
ATOM 5229 N N . ALA B 1 315 ? 21.031 21.391 -14.453 1 84.88 315 ALA B N 1
ATOM 5230 C CA . ALA B 1 315 ? 21.844 22.312 -15.234 1 84.88 315 ALA B CA 1
ATOM 5231 C C . ALA B 1 315 ? 23.156 22.625 -14.531 1 84.88 315 ALA B C 1
ATOM 5233 O O . ALA B 1 315 ? 24.203 22.75 -15.18 1 84.88 315 ALA B O 1
ATOM 5234 N N . LEU B 1 316 ? 23.078 22.703 -13.289 1 83 316 LEU B N 1
ATOM 5235 C CA . LEU B 1 316 ? 24.281 22.938 -12.484 1 83 316 LEU B CA 1
ATOM 5236 C C . LEU B 1 316 ? 25.203 21.734 -12.523 1 83 316 LEU B C 1
ATOM 5238 O O . LEU B 1 316 ? 26.422 21.875 -12.672 1 83 316 LEU B O 1
ATOM 5242 N N . GLU B 1 317 ? 24.594 20.625 -12.516 1 78.19 317 GLU B N 1
ATOM 5243 C CA . GLU B 1 317 ? 25.312 19.359 -12.539 1 78.19 317 GLU B CA 1
ATOM 5244 C C . GLU B 1 317 ? 25.953 19.109 -13.906 1 78.19 317 GLU B C 1
ATOM 5246 O O . GLU B 1 317 ? 27.062 18.594 -13.992 1 78.19 317 GLU B O 1
ATOM 5251 N N . ALA B 1 318 ? 25.25 19.484 -14.914 1 76.69 318 ALA B N 1
ATOM 5252 C CA . ALA B 1 318 ? 25.75 19.359 -16.281 1 76.69 318 ALA B CA 1
ATOM 5253 C C . ALA B 1 318 ? 26.828 20.391 -16.578 1 76.69 318 ALA B C 1
ATOM 5255 O O . ALA B 1 318 ? 27.484 20.328 -17.609 1 76.69 318 ALA B O 1
ATOM 5256 N N . GLY B 1 319 ? 26.906 21.281 -15.617 1 79.56 319 GLY B N 1
ATOM 5257 C CA . GLY B 1 319 ? 27.953 22.297 -15.734 1 79.56 319 GLY B CA 1
ATOM 5258 C C . GLY B 1 319 ? 27.625 23.359 -16.766 1 79.56 319 GLY B C 1
ATOM 5259 O O . GLY B 1 319 ? 28.516 24.062 -17.234 1 79.56 319 GLY B O 1
ATOM 5260 N N . VAL B 1 320 ? 26.406 23.469 -17.109 1 86.69 320 VAL B N 1
ATOM 5261 C CA . VAL B 1 320 ? 26.031 24.438 -18.141 1 86.69 320 VAL B CA 1
ATOM 5262 C C . VAL B 1 320 ? 25.547 25.734 -17.484 1 86.69 320 VAL B C 1
ATOM 5264 O O . VAL B 1 320 ? 25.484 26.781 -18.141 1 86.69 320 VAL B O 1
ATOM 5267 N N . VAL B 1 321 ? 25.172 25.641 -16.25 1 86.81 321 VAL B N 1
ATOM 5268 C CA . VAL B 1 321 ? 24.797 26.797 -15.422 1 86.81 321 VAL B CA 1
ATOM 5269 C C . VAL B 1 321 ? 25.656 26.812 -14.156 1 86.81 321 VAL B C 1
ATOM 5271 O O . VAL B 1 321 ? 26.031 25.766 -13.641 1 86.81 321 VAL B O 1
ATOM 5274 N N . GLU B 1 322 ? 26.094 27.953 -13.773 1 86.06 322 GLU B N 1
ATOM 5275 C CA . GLU B 1 322 ? 26.891 28.062 -12.555 1 86.06 322 GLU B CA 1
ATOM 5276 C C . GLU B 1 322 ? 26.344 29.172 -11.648 1 86.06 322 GLU B C 1
ATOM 5278 O O . GLU B 1 322 ? 25.672 30.094 -12.109 1 86.06 322 GLU B O 1
ATOM 5283 N N . MET B 1 323 ? 26.688 28.984 -10.422 1 83.62 323 MET B N 1
ATOM 5284 C CA . MET B 1 323 ? 26.328 29.953 -9.391 1 83.62 323 MET B CA 1
ATOM 5285 C C . MET B 1 323 ? 27.312 31.109 -9.383 1 83.62 323 MET B C 1
ATOM 5287 O O . MET B 1 323 ? 28.516 30.922 -9.57 1 83.62 323 MET B O 1
ATOM 5291 N N . ILE B 1 324 ? 26.812 32.281 -9.156 1 83.06 324 ILE B N 1
ATOM 5292 C CA . ILE B 1 324 ? 27.656 33.438 -9.055 1 83.06 324 ILE B CA 1
ATOM 5293 C C . ILE B 1 324 ? 28.344 33.469 -7.68 1 83.06 324 ILE B C 1
ATOM 5295 O O . ILE B 1 324 ? 29.5 33.875 -7.562 1 83.06 324 ILE B O 1
ATOM 5299 N N . PHE B 1 325 ? 27.656 33.062 -6.73 1 75.56 325 PHE B N 1
ATOM 5300 C CA . PHE B 1 325 ? 28.203 33 -5.379 1 75.56 325 PHE B CA 1
ATOM 5301 C C . PHE B 1 325 ? 28.281 31.578 -4.887 1 75.56 325 PHE B C 1
ATOM 5303 O O . PHE B 1 325 ? 27.484 31.156 -4.051 1 75.56 325 PHE B O 1
ATOM 5310 N N . PRO B 1 326 ? 29.25 30.781 -5.395 1 78 326 PRO B N 1
ATOM 5311 C CA . PRO B 1 326 ? 29.344 29.359 -5.066 1 78 326 PRO B CA 1
ATOM 5312 C C . PRO B 1 326 ? 29.688 29.109 -3.6 1 78 326 PRO B C 1
ATOM 5314 O O . PRO B 1 326 ? 29.406 28.031 -3.068 1 78 326 PRO B O 1
ATOM 5317 N N . GLN B 1 327 ? 30.297 30 -2.898 1 71.31 327 GLN B N 1
ATOM 5318 C CA . GLN B 1 327 ? 30.688 29.859 -1.501 1 71.31 327 GLN B CA 1
ATOM 5319 C C . GLN B 1 327 ? 29.484 29.938 -0.573 1 71.31 327 GLN B C 1
ATOM 5321 O O . GLN B 1 327 ? 29.547 29.484 0.569 1 71.31 327 GLN B O 1
ATOM 5326 N N . THR B 1 328 ? 28.516 30.562 -1.118 1 64.38 328 THR B N 1
ATOM 5327 C CA . THR B 1 328 ? 27.266 30.703 -0.378 1 64.38 328 THR B CA 1
ATOM 5328 C C . THR B 1 328 ? 26.094 30.219 -1.215 1 64.38 328 THR B C 1
ATOM 5330 O O . THR B 1 328 ? 25.281 31.016 -1.682 1 64.38 328 THR B O 1
ATOM 5333 N N . PRO B 1 329 ? 25.922 28.969 -1.443 1 68.12 329 PRO B N 1
ATOM 5334 C CA . PRO B 1 329 ? 24.984 28.422 -2.43 1 68.12 329 PRO B CA 1
ATOM 5335 C C . PRO B 1 329 ? 23.516 28.688 -2.059 1 68.12 329 PRO B C 1
ATOM 5337 O O . PRO B 1 329 ? 22.656 28.719 -2.938 1 68.12 329 PRO B O 1
ATOM 5340 N N . ARG B 1 330 ? 23.375 28.938 -0.887 1 63.72 330 ARG B N 1
ATOM 5341 C CA . ARG B 1 330 ? 22 29.109 -0.439 1 63.72 330 ARG B CA 1
ATOM 5342 C C . ARG B 1 330 ? 21.688 30.578 -0.183 1 63.72 330 ARG B C 1
ATOM 5344 O O . ARG B 1 330 ? 20.672 30.891 0.446 1 63.72 330 ARG B O 1
ATOM 5351 N N . SER B 1 331 ? 22.406 31.344 -0.554 1 65.19 331 SER B N 1
ATOM 5352 C CA . SER B 1 331 ? 22.234 32.781 -0.378 1 65.19 331 SER B CA 1
ATOM 5353 C C . SER B 1 331 ? 21.047 33.281 -1.175 1 65.19 331 SER B C 1
ATOM 5355 O O . SER B 1 331 ? 20.797 32.844 -2.299 1 65.19 331 SER B O 1
ATOM 5357 N N . ARG B 1 332 ? 20.281 34.188 -0.68 1 65.12 332 ARG B N 1
ATOM 5358 C CA . ARG B 1 332 ? 19.141 34.781 -1.344 1 65.12 332 ARG B CA 1
ATOM 5359 C C . ARG B 1 332 ? 19.594 35.625 -2.553 1 65.12 332 ARG B C 1
ATOM 5361 O O . ARG B 1 332 ? 18.812 35.812 -3.486 1 65.12 332 ARG B O 1
ATOM 5368 N N . ASN B 1 333 ? 20.797 35.938 -2.523 1 70.94 333 ASN B N 1
ATOM 5369 C CA . ASN B 1 333 ? 21.312 36.781 -3.609 1 70.94 333 ASN B CA 1
ATOM 5370 C C . ASN B 1 333 ? 22 35.938 -4.684 1 70.94 333 ASN B C 1
ATOM 5372 O O . ASN B 1 333 ? 22.672 36.469 -5.562 1 70.94 333 ASN B O 1
ATOM 5376 N N . GLN B 1 334 ? 21.766 34.75 -4.559 1 80.06 334 GLN B N 1
ATOM 5377 C CA . GLN B 1 334 ? 22.406 33.906 -5.547 1 80.06 334 GLN B CA 1
ATOM 5378 C C . GLN B 1 334 ? 21.859 34.156 -6.945 1 80.06 334 GLN B C 1
ATOM 5380 O O . GLN B 1 334 ? 20.672 34.469 -7.098 1 80.06 334 GLN B O 1
ATOM 5385 N N . LYS B 1 335 ? 22.703 34.156 -7.902 1 84.44 335 LYS B N 1
ATOM 5386 C CA . LYS B 1 335 ? 22.359 34.281 -9.32 1 84.44 335 LYS B CA 1
ATOM 5387 C C . LYS B 1 335 ? 23.047 33.219 -10.148 1 84.44 335 LYS B C 1
ATOM 5389 O O . LYS B 1 335 ? 24.016 32.625 -9.703 1 84.44 335 LYS B O 1
ATOM 5394 N N . TYR B 1 336 ? 22.406 33.031 -11.289 1 88.38 336 TYR B N 1
ATOM 5395 C CA . TYR B 1 336 ? 22.906 31.969 -12.156 1 88.38 336 TYR B CA 1
ATOM 5396 C C . TYR B 1 336 ? 23.266 32.531 -13.531 1 88.38 336 TYR B C 1
ATOM 5398 O O . TYR B 1 336 ? 22.609 33.438 -14.023 1 88.38 336 TYR B O 1
ATOM 5406 N N . ARG B 1 337 ? 24.297 32 -14.023 1 88 337 ARG B N 1
ATOM 5407 C CA . ARG B 1 337 ? 24.734 32.375 -15.367 1 88 337 ARG B CA 1
ATOM 5408 C C . ARG B 1 337 ? 25.172 31.156 -16.172 1 88 337 ARG B C 1
ATOM 5410 O O . ARG B 1 337 ? 25.453 30.109 -15.594 1 88 337 ARG B O 1
ATOM 5417 N N . LEU B 1 338 ? 25.219 31.344 -17.406 1 87.38 338 LEU B N 1
ATOM 5418 C CA . LEU B 1 338 ? 25.688 30.266 -18.266 1 87.38 338 LEU B CA 1
ATOM 5419 C C . LEU B 1 338 ? 27.203 30.125 -18.188 1 87.38 338 LEU B C 1
ATOM 5421 O O . LEU B 1 338 ? 27.922 31.125 -18.109 1 87.38 338 LEU B O 1
ATOM 5425 N N . THR B 1 339 ? 27.641 28.906 -18.156 1 86.44 339 THR B N 1
ATOM 5426 C CA . THR B 1 339 ? 29.078 28.625 -18.297 1 86.44 339 THR B CA 1
ATOM 5427 C C . THR B 1 339 ? 29.484 28.672 -19.766 1 86.44 339 THR B C 1
ATOM 5429 O O . THR B 1 339 ? 28.656 28.891 -20.641 1 86.44 339 THR B O 1
ATOM 5432 N N . ALA B 1 340 ? 30.812 28.5 -19.922 1 83.69 340 ALA B N 1
ATOM 5433 C CA . ALA B 1 340 ? 31.297 28.438 -21.297 1 83.69 340 ALA B CA 1
ATOM 5434 C C . ALA B 1 340 ? 30.625 27.312 -22.078 1 83.69 340 ALA B C 1
ATOM 5436 O O . ALA B 1 340 ? 30.234 27.5 -23.234 1 83.69 340 ALA B O 1
ATOM 5437 N N . SER B 1 341 ? 30.422 26.328 -21.328 1 81.81 341 SER B N 1
ATOM 5438 C CA . SER B 1 341 ? 29.781 25.172 -21.953 1 81.81 341 SER B CA 1
ATOM 5439 C C . SER B 1 341 ? 28.297 25.438 -22.203 1 81.81 341 SER B C 1
ATOM 5441 O O . SER B 1 341 ? 27.734 25 -23.203 1 81.81 341 SER B O 1
ATOM 5443 N N . GLY B 1 342 ? 27.75 26.188 -21.328 1 84.81 342 GLY B N 1
ATOM 5444 C CA . GLY B 1 342 ? 26.359 26.562 -21.5 1 84.81 342 GLY B CA 1
ATOM 5445 C C . GLY B 1 342 ? 26.141 27.516 -22.656 1 84.81 342 GLY B C 1
ATOM 5446 O O . GLY B 1 342 ? 25.156 27.391 -23.391 1 84.81 342 GLY B O 1
ATOM 5447 N N . ARG B 1 343 ? 26.969 28.344 -22.828 1 84 343 ARG B N 1
ATOM 5448 C CA . ARG B 1 343 ? 26.906 29.281 -23.953 1 84 343 ARG B CA 1
ATOM 5449 C C . ARG B 1 343 ? 27.062 28.547 -25.281 1 84 343 ARG B C 1
ATOM 5451 O O . ARG B 1 343 ? 26.391 28.875 -26.266 1 84 343 ARG B O 1
ATOM 5458 N N . ASP B 1 344 ? 28 27.625 -25.219 1 81.19 344 ASP B N 1
ATOM 5459 C CA . ASP B 1 344 ? 28.172 26.812 -26.422 1 81.19 344 ASP B CA 1
ATOM 5460 C C . ASP B 1 344 ? 26.891 26.062 -26.766 1 81.19 344 ASP B C 1
ATOM 5462 O O . ASP B 1 344 ? 26.531 25.969 -27.938 1 81.19 344 ASP B O 1
ATOM 5466 N N . LEU B 1 345 ? 26.25 25.703 -25.797 1 80.5 345 LEU B N 1
ATOM 5467 C CA . LEU B 1 345 ? 24.984 24.984 -25.984 1 80.5 345 LEU B CA 1
ATOM 5468 C C . LEU B 1 345 ? 23.906 25.906 -26.531 1 80.5 345 LEU B C 1
ATOM 5470 O O . LEU B 1 345 ? 23.156 25.531 -27.422 1 80.5 345 LEU B O 1
ATOM 5474 N N . LEU B 1 346 ? 23.812 26.969 -26 1 82.12 346 LEU B N 1
ATOM 5475 C CA . LEU B 1 346 ? 22.859 27.984 -26.453 1 82.12 346 LEU B CA 1
ATOM 5476 C C . LEU B 1 346 ? 23.078 28.312 -27.922 1 82.12 346 LEU B C 1
ATOM 5478 O O . LEU B 1 346 ? 22.109 28.453 -28.688 1 82.12 346 LEU B O 1
ATOM 5482 N N . GLU B 1 347 ? 24.266 28.453 -28.328 1 80.88 347 GLU B N 1
ATOM 5483 C CA . GLU B 1 347 ? 24.609 28.75 -29.703 1 80.88 347 GLU B CA 1
ATOM 5484 C C . GLU B 1 347 ? 24.234 27.594 -30.641 1 80.88 347 GLU B C 1
ATOM 5486 O O . GLU B 1 347 ? 23.766 27.828 -31.75 1 80.88 347 GLU B O 1
ATOM 5491 N N . GLN B 1 348 ? 24.391 26.516 -30.141 1 76.12 348 GLN B N 1
ATOM 5492 C CA . GLN B 1 348 ? 24.062 25.328 -30.938 1 76.12 348 GLN B CA 1
ATOM 5493 C C . GLN B 1 348 ? 22.547 25.203 -31.125 1 76.12 348 GLN B C 1
ATOM 5495 O O . GLN B 1 348 ? 22.078 24.734 -32.156 1 76.12 348 GLN B O 1
ATOM 5500 N N . MET B 1 349 ? 21.891 25.609 -30.125 1 73.38 349 MET B N 1
ATOM 5501 C CA . MET B 1 349 ? 20.438 25.516 -30.172 1 73.38 349 MET B CA 1
ATOM 5502 C C . MET B 1 349 ? 19.844 26.641 -31.031 1 73.38 349 MET B C 1
ATOM 5504 O O . MET B 1 349 ? 18.766 26.484 -31.609 1 73.38 349 MET B O 1
ATOM 5508 N N . SER B 1 350 ? 20.328 27.734 -30.953 1 63.31 350 SER B N 1
ATOM 5509 C CA . SER B 1 350 ? 19.859 28.859 -31.75 1 63.31 350 SER B CA 1
ATOM 5510 C C . SER B 1 350 ? 20.109 28.625 -33.25 1 63.31 350 SER B C 1
ATOM 5512 O O . SER B 1 350 ? 19.5 29.297 -34.094 1 63.31 350 SER B O 1
ATOM 5514 N N . VAL B 1 351 ? 21.031 27.906 -33.781 1 56.97 351 VAL B N 1
ATOM 5515 C CA . VAL B 1 351 ? 21.297 27.672 -35.188 1 56.97 351 VAL B CA 1
ATOM 5516 C C . VAL B 1 351 ? 20.312 26.641 -35.719 1 56.97 351 VAL B C 1
ATOM 5518 O O . VAL B 1 351 ? 20 26.625 -36.906 1 56.97 351 VAL B O 1
ATOM 5521 N N . ILE B 1 352 ? 19.859 25.906 -34.844 1 42.72 352 ILE B N 1
ATOM 5522 C CA . ILE B 1 352 ? 18.891 25.016 -35.469 1 42.72 352 ILE B CA 1
ATOM 5523 C C . ILE B 1 352 ? 17.516 25.672 -35.5 1 42.72 352 ILE B C 1
ATOM 5525 O O . ILE B 1 352 ? 17.094 26.266 -34.5 1 42.72 352 ILE B O 1
#